Protein AF-A0A1G0ZVF9-F1 (afdb_monomer_lite)

Secondary structure (DSSP, 8-state):
-PPP---HHHHHHHHHHHHHHHHHHHHHBTT-TTHHHHHHHHHHHHHHH-TT-EEE-SEEEE-SSTTEEEEEEEEEEETTEEEEEEEEEEEEE-HHHHTTT-B-EEEEEEEEEEEEEEEETTTS-TT------PPPPTTB-GGGPPEEEEEEEEEEEEEEPTT-SSPEEEEEEEEEEEEEE-TT-SS---EEEEEEEEEEETT---EEEEEEEEE-TT--STTT--EEEEEEEEEEEGGGTS-S--TT-SEEEEEEEEEEEEEEEEETTEEEEEEEEEEEEEEEEE-TT-TTTTS-SHHHHHHHHHHHHTTT-EEEEEEEEEETTEEE--HHHHHHHHHHHHHHHHHHHHHHHS--HHHHHHHHHHHHHHHHHHHHHHHHHHTTS-HHHHHHHHHHHIIIII--HHHHHHHHHHHHHH-TT-HHHHHHHHHHHHHHHHHTS--HHHHHHHHHHHHHH-TTSTTHHHHHHHHHHHHHHTT-HHHHHHHHHHHHHH-TTSTTHHHHHHHHHHHTTT--

Structure (mmCIF, N/CA/C/O backbone):
data_AF-A0A1G0ZVF9-F1
#
_entry.id   AF-A0A1G0ZVF9-F1
#
loop_
_atom_site.group_PDB
_atom_site.id
_atom_site.type_symbol
_atom_site.label_atom_id
_atom_site.label_alt_id
_atom_site.label_comp_id
_atom_site.label_asym_id
_atom_site.label_entity_id
_atom_site.label_seq_id
_atom_site.pdbx_PDB_ins_code
_atom_site.Cartn_x
_atom_site.Cartn_y
_atom_site.Cartn_z
_atom_site.occupancy
_atom_site.B_iso_or_equiv
_atom_site.auth_seq_id
_atom_site.auth_comp_id
_atom_site.auth_asym_id
_atom_site.auth_atom_id
_atom_site.pdbx_PDB_model_num
ATOM 1 N N . MET A 1 1 ? 54.725 46.277 22.283 1.00 44.66 1 MET A N 1
ATOM 2 C CA . MET A 1 1 ? 54.144 44.920 22.401 1.00 44.66 1 MET A CA 1
ATOM 3 C C . MET A 1 1 ? 55.136 43.913 21.831 1.00 44.66 1 MET A C 1
ATOM 5 O O . MET A 1 1 ? 55.359 43.920 20.630 1.00 44.66 1 MET A O 1
ATOM 9 N N . GLN A 1 2 ? 55.802 43.121 22.676 1.00 51.28 2 GLN A N 1
ATOM 10 C CA . GLN A 1 2 ? 56.722 42.067 22.225 1.00 51.28 2 GLN A CA 1
ATOM 11 C C . GLN A 1 2 ? 55.921 40.787 21.956 1.00 51.28 2 GLN A C 1
ATOM 13 O O . GLN A 1 2 ? 55.207 40.315 22.838 1.00 51.28 2 GLN A O 1
ATOM 18 N N . ALA A 1 3 ? 56.006 40.244 20.739 1.00 46.22 3 ALA A N 1
ATOM 19 C CA . ALA A 1 3 ? 55.352 38.985 20.396 1.00 46.22 3 ALA A CA 1
ATOM 20 C C . ALA A 1 3 ? 55.961 37.828 21.219 1.00 46.22 3 ALA A C 1
ATOM 22 O O . ALA A 1 3 ? 57.189 37.753 21.343 1.00 46.22 3 ALA A O 1
ATOM 23 N N . PRO A 1 4 ? 55.146 36.919 21.781 1.00 65.25 4 PRO A N 1
ATOM 24 C CA . PRO A 1 4 ? 55.654 35.815 22.586 1.00 65.25 4 PRO A CA 1
ATOM 25 C C . PRO A 1 4 ? 56.534 34.883 21.740 1.00 65.25 4 PRO A C 1
ATOM 27 O O . PRO A 1 4 ? 56.107 34.354 20.713 1.00 65.25 4 PRO A O 1
ATOM 30 N N . ARG A 1 5 ? 57.781 34.656 22.177 1.00 65.81 5 ARG A N 1
ATOM 31 C CA . ARG A 1 5 ? 58.694 33.688 21.550 1.00 65.81 5 ARG A CA 1
ATOM 32 C C . ARG A 1 5 ? 58.223 32.264 21.867 1.00 65.81 5 ARG A C 1
ATOM 34 O O . ARG A 1 5 ? 58.319 31.809 23.004 1.00 65.81 5 ARG A O 1
ATOM 41 N N . LEU A 1 6 ? 57.737 31.550 20.851 1.00 68.62 6 LEU A N 1
ATOM 42 C CA . LEU A 1 6 ? 57.428 30.117 20.919 1.00 68.62 6 LEU A CA 1
ATOM 43 C C . LEU A 1 6 ? 58.664 29.315 21.366 1.00 68.62 6 LEU A C 1
ATOM 45 O O . LEU A 1 6 ? 59.744 29.446 20.790 1.00 68.62 6 LEU A O 1
ATOM 49 N N . SER A 1 7 ? 58.511 28.458 22.382 1.00 85.00 7 SER A N 1
ATOM 50 C CA . SER A 1 7 ? 59.615 27.615 22.861 1.00 85.00 7 SER A CA 1
ATOM 51 C C . SER A 1 7 ? 60.080 26.639 21.768 1.00 85.00 7 SER A C 1
ATOM 53 O O . SER A 1 7 ? 59.261 26.104 21.014 1.00 85.00 7 SER A O 1
ATOM 55 N N . LYS A 1 8 ? 61.384 26.324 21.718 1.00 78.75 8 LYS A N 1
ATOM 56 C CA . LYS A 1 8 ? 61.949 25.339 20.769 1.00 78.75 8 LYS A CA 1
ATOM 57 C C . LYS A 1 8 ? 61.233 23.976 20.823 1.00 78.75 8 LYS A C 1
ATOM 59 O O . LYS A 1 8 ? 61.095 23.316 19.795 1.00 78.75 8 LYS A O 1
ATOM 64 N N . LYS A 1 9 ? 60.736 23.559 21.998 1.00 78.81 9 LYS A N 1
ATOM 65 C CA . LYS A 1 9 ? 59.951 22.318 22.155 1.00 78.81 9 LYS A CA 1
ATOM 66 C C . LYS A 1 9 ? 58.594 22.415 21.457 1.00 78.81 9 LYS A C 1
ATOM 68 O O . LYS A 1 9 ? 58.183 21.465 20.795 1.00 78.81 9 LYS A O 1
ATOM 73 N N . THR A 1 10 ? 57.925 23.559 21.574 1.00 76.12 10 THR A N 1
ATOM 74 C CA . THR A 1 10 ? 56.643 23.816 20.907 1.00 76.12 10 THR A CA 1
ATOM 75 C C . THR A 1 10 ? 56.828 23.854 19.391 1.00 76.12 10 THR A C 1
ATOM 77 O O . THR A 1 10 ? 56.078 23.199 18.676 1.00 76.12 10 THR A O 1
ATOM 80 N N . ALA A 1 11 ? 57.890 24.507 18.906 1.00 74.56 11 ALA A N 1
ATOM 81 C CA . ALA A 1 11 ? 58.231 24.534 17.484 1.00 74.56 11 ALA A CA 1
ATOM 82 C C . ALA A 1 11 ? 58.495 23.127 16.913 1.00 74.56 11 ALA A C 1
ATOM 84 O O . ALA A 1 11 ? 57.954 22.779 15.868 1.00 74.56 11 ALA A O 1
ATOM 85 N N . ARG A 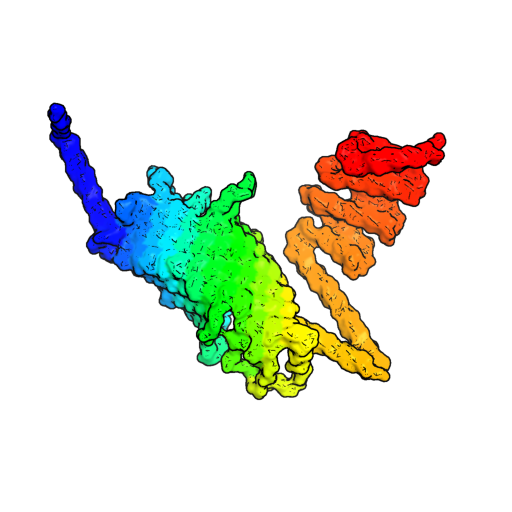1 12 ? 59.251 22.272 17.622 1.00 80.69 12 ARG A N 1
ATOM 86 C CA . ARG A 1 12 ? 59.512 20.888 17.181 1.00 80.69 12 ARG A CA 1
ATOM 87 C C . ARG A 1 12 ? 58.241 20.034 17.141 1.00 80.69 12 ARG A C 1
ATOM 89 O O . ARG A 1 12 ? 58.066 19.265 16.203 1.00 80.69 12 ARG A O 1
ATOM 96 N N . ARG A 1 13 ? 57.341 20.181 18.122 1.00 80.50 13 ARG A N 1
ATOM 97 C CA . ARG A 1 13 ? 56.039 19.486 18.127 1.00 80.50 13 ARG A CA 1
ATOM 98 C C . ARG A 1 13 ? 55.152 19.932 16.967 1.00 80.50 13 ARG A C 1
ATOM 100 O O . ARG A 1 13 ? 54.552 19.082 16.322 1.00 80.50 13 ARG A O 1
ATOM 107 N N . LEU A 1 14 ? 55.118 21.233 16.674 1.00 76.25 14 LEU A N 1
ATOM 108 C CA . LEU A 1 14 ? 54.382 21.772 15.529 1.00 76.25 14 LEU A CA 1
ATOM 109 C C . LEU A 1 14 ? 54.942 21.259 14.196 1.00 76.25 14 LEU A C 1
ATOM 111 O O . LEU A 1 14 ? 54.165 20.907 13.318 1.00 76.25 14 LEU A O 1
ATOM 115 N N . LEU A 1 15 ? 56.267 21.144 14.061 1.00 77.62 15 LEU A N 1
ATOM 116 C CA . LEU A 1 15 ? 56.911 20.648 12.840 1.00 77.62 15 LEU A CA 1
ATOM 117 C C . LEU A 1 15 ? 56.638 19.151 12.616 1.00 77.62 15 LEU A C 1
ATOM 119 O O . LEU A 1 15 ? 56.285 18.752 11.511 1.00 77.62 15 LEU A O 1
ATOM 123 N N . VAL A 1 16 ? 56.712 18.327 13.669 1.00 80.44 16 VAL A N 1
ATOM 124 C CA . VAL A 1 16 ? 56.340 16.901 13.591 1.00 80.44 16 VAL A CA 1
ATOM 125 C C . VAL A 1 16 ? 54.853 16.742 13.278 1.00 80.44 16 VAL A C 1
ATOM 127 O O . VAL A 1 16 ? 54.503 15.952 12.407 1.00 80.44 16 VAL A O 1
ATOM 130 N N . ALA A 1 17 ? 53.981 17.519 13.927 1.00 73.44 17 ALA A N 1
ATOM 131 C CA . ALA A 1 17 ? 52.554 17.507 13.628 1.00 73.44 17 ALA A CA 1
ATOM 132 C C . ALA A 1 17 ? 52.286 17.897 12.166 1.00 73.44 17 ALA A C 1
ATOM 134 O O . ALA A 1 17 ? 51.528 17.207 11.496 1.00 73.44 17 ALA A O 1
ATOM 135 N N . ALA A 1 18 ? 52.954 18.932 11.648 1.00 72.81 18 ALA A N 1
ATOM 136 C CA . ALA A 1 18 ? 52.840 19.353 10.253 1.00 72.81 18 ALA A CA 1
ATOM 137 C C . ALA A 1 18 ? 53.347 18.285 9.271 1.00 72.81 18 ALA A C 1
ATOM 139 O O . ALA A 1 18 ? 52.696 18.042 8.261 1.00 72.81 18 ALA A O 1
ATOM 140 N N . ALA A 1 19 ? 54.460 17.607 9.574 1.00 77.25 19 ALA A N 1
ATOM 141 C CA . ALA A 1 19 ? 54.992 16.526 8.742 1.00 77.25 19 ALA A CA 1
ATOM 142 C C . ALA A 1 19 ? 54.059 15.304 8.715 1.00 77.25 19 ALA A C 1
ATOM 144 O O . ALA A 1 19 ? 53.765 14.776 7.644 1.00 77.25 19 ALA A O 1
ATOM 145 N N . VAL A 1 20 ? 53.534 14.889 9.873 1.00 77.19 20 VAL A N 1
ATOM 146 C CA . VAL A 1 20 ? 52.530 13.816 9.965 1.00 77.19 20 VAL A CA 1
ATOM 147 C C . VAL A 1 20 ? 51.266 14.204 9.203 1.00 77.19 20 VAL A C 1
ATOM 149 O O . VAL A 1 20 ? 50.734 13.393 8.450 1.00 77.19 20 VAL A O 1
ATOM 152 N N . TRP A 1 21 ? 50.813 15.452 9.337 1.00 75.62 21 TRP A N 1
ATOM 153 C CA . TRP A 1 21 ? 49.646 15.948 8.614 1.00 75.62 21 TRP A CA 1
ATOM 154 C C . TRP A 1 21 ? 49.889 15.996 7.103 1.00 75.62 21 TRP A C 1
ATOM 156 O O . TRP A 1 21 ? 49.003 15.625 6.346 1.00 75.62 21 TRP A O 1
ATOM 166 N N . ALA A 1 22 ? 51.090 16.370 6.653 1.00 75.75 22 ALA A N 1
ATOM 167 C CA . ALA A 1 22 ? 51.469 16.363 5.242 1.00 75.75 22 ALA A CA 1
ATOM 168 C C . ALA A 1 22 ? 51.509 14.944 4.655 1.00 75.75 22 ALA A C 1
ATOM 170 O O . ALA A 1 22 ? 51.025 14.744 3.546 1.00 75.75 22 ALA A O 1
ATOM 171 N N . ILE A 1 23 ? 52.020 13.953 5.396 1.00 78.44 23 ILE A N 1
ATOM 172 C CA . ILE A 1 23 ? 51.995 12.537 4.987 1.00 78.44 23 ILE A CA 1
ATOM 173 C C . ILE A 1 23 ? 50.554 12.024 4.940 1.00 78.44 23 ILE A C 1
ATOM 175 O O . ILE A 1 23 ? 50.143 11.415 3.956 1.00 78.44 23 ILE A O 1
ATOM 179 N N . LEU A 1 24 ? 49.763 12.303 5.977 1.00 75.00 24 LEU A N 1
ATOM 180 C CA . LEU A 1 24 ? 48.363 11.895 6.034 1.00 75.00 24 LEU A CA 1
ATOM 181 C C . LEU A 1 24 ? 47.561 12.545 4.903 1.00 75.00 24 LEU A C 1
ATOM 183 O O . LEU A 1 24 ? 46.768 11.872 4.254 1.00 75.00 24 LEU A O 1
ATOM 187 N N . TRP A 1 25 ? 47.823 13.815 4.594 1.00 78.88 25 TRP A N 1
ATOM 188 C CA . TRP A 1 25 ? 47.252 14.522 3.451 1.00 78.88 25 TRP A CA 1
ATOM 189 C C . TRP A 1 25 ? 47.718 13.912 2.123 1.00 78.88 25 TRP A C 1
ATOM 191 O O . TRP A 1 25 ? 46.893 13.606 1.273 1.00 78.88 25 TRP A O 1
ATOM 201 N N . LEU A 1 26 ? 49.007 13.615 1.955 1.00 76.88 26 LEU A N 1
ATOM 202 C CA . LEU A 1 26 ? 49.522 12.907 0.777 1.00 76.88 26 LEU A CA 1
ATOM 203 C C . LEU A 1 26 ? 48.917 11.512 0.601 1.00 76.88 26 LEU A C 1
ATOM 205 O O . LEU A 1 26 ? 48.880 11.021 -0.517 1.00 76.88 26 LEU A O 1
ATOM 209 N N . LEU A 1 27 ? 48.442 10.855 1.653 1.00 76.81 27 LEU A N 1
ATOM 210 C CA . LEU A 1 27 ? 47.821 9.533 1.542 1.00 76.81 27 LEU A CA 1
ATOM 211 C C . LEU A 1 27 ? 46.300 9.599 1.387 1.00 76.81 27 LEU A C 1
ATOM 213 O O . LEU A 1 27 ? 45.717 8.748 0.723 1.00 76.81 27 LEU A O 1
ATOM 217 N N . THR A 1 28 ? 45.656 10.597 1.990 1.00 80.88 28 THR A N 1
ATOM 218 C CA . THR A 1 28 ? 44.194 10.622 2.150 1.00 80.88 28 THR A CA 1
ATOM 219 C C . THR A 1 28 ? 43.511 11.792 1.460 1.00 80.88 28 THR A C 1
ATOM 221 O O . THR A 1 28 ? 42.293 11.754 1.314 1.00 80.88 28 THR A O 1
ATOM 224 N N . ALA A 1 29 ? 44.233 12.825 1.020 1.00 83.62 29 ALA A N 1
ATOM 225 C CA . ALA A 1 29 ? 43.619 13.963 0.350 1.00 83.62 29 ALA A CA 1
ATOM 226 C C . ALA A 1 29 ? 43.039 13.559 -1.005 1.00 83.62 29 ALA A C 1
ATOM 228 O O . ALA A 1 29 ? 43.623 12.782 -1.766 1.00 83.62 29 ALA A O 1
ATOM 229 N N . PHE A 1 30 ? 41.893 14.149 -1.329 1.00 86.12 30 PHE A N 1
ATOM 230 C CA . PHE A 1 30 ? 41.216 13.931 -2.602 1.00 86.12 30 PHE A CA 1
ATOM 231 C C . PHE A 1 30 ? 42.100 14.248 -3.827 1.00 86.12 30 PHE A C 1
ATOM 233 O O . PHE A 1 30 ? 42.049 13.536 -4.827 1.00 86.12 30 PHE A O 1
ATOM 240 N N . ASP A 1 31 ? 42.957 15.268 -3.723 1.00 86.88 31 ASP A N 1
ATOM 241 C CA . ASP A 1 31 ? 43.882 15.691 -4.785 1.00 86.88 31 ASP A CA 1
ATOM 242 C C . ASP A 1 31 ? 45.282 15.059 -4.664 1.00 86.88 31 ASP A C 1
ATOM 244 O O . ASP A 1 31 ? 46.225 15.502 -5.320 1.00 86.88 31 ASP A O 1
ATOM 248 N N . SER A 1 32 ? 45.445 14.029 -3.825 1.00 85.94 32 SER A N 1
ATOM 249 C CA . SER A 1 32 ? 46.736 13.357 -3.685 1.00 85.94 32 SER A CA 1
ATOM 250 C C . SER A 1 32 ? 47.159 12.655 -4.990 1.00 85.94 32 SER A C 1
ATOM 252 O O . SER A 1 32 ? 46.367 11.912 -5.578 1.00 85.94 32 SER A O 1
ATOM 254 N N . PRO A 1 33 ? 48.435 12.783 -5.404 1.00 82.25 33 PRO A N 1
ATOM 255 C CA . PRO A 1 33 ? 48.976 12.048 -6.544 1.00 82.25 33 PRO A CA 1
ATOM 256 C C . PRO A 1 33 ? 49.101 10.533 -6.290 1.00 82.25 33 PRO A C 1
ATOM 258 O O . PRO A 1 33 ? 49.124 9.759 -7.243 1.00 82.25 33 PRO A O 1
ATOM 261 N N . LEU A 1 34 ? 49.160 10.090 -5.026 1.00 83.56 34 LEU A N 1
ATOM 262 C CA . LEU A 1 34 ? 49.260 8.668 -4.651 1.00 83.56 34 LEU A CA 1
ATOM 263 C C . LEU A 1 34 ? 47.896 7.963 -4.619 1.00 83.56 34 LEU A C 1
ATOM 265 O O . LEU A 1 34 ? 47.819 6.733 -4.622 1.00 83.56 34 LEU A O 1
ATOM 269 N N . ASN A 1 35 ? 46.817 8.742 -4.617 1.00 86.31 35 ASN A N 1
ATOM 270 C CA . ASN A 1 35 ? 45.444 8.276 -4.472 1.00 86.31 35 ASN A CA 1
ATOM 271 C C . ASN A 1 35 ? 45.032 7.216 -5.518 1.00 86.31 35 ASN A C 1
ATOM 273 O O . ASN A 1 35 ? 44.571 6.143 -5.118 1.00 86.31 35 ASN A O 1
ATOM 277 N N . PRO A 1 36 ? 45.289 7.397 -6.833 1.00 86.38 36 PRO A N 1
ATOM 278 C CA . PRO A 1 36 ? 44.907 6.395 -7.830 1.00 86.38 36 PRO A CA 1
ATOM 279 C C . PRO A 1 36 ? 45.615 5.050 -7.627 1.00 86.38 36 PRO A C 1
ATOM 281 O O . PRO A 1 36 ? 45.050 3.997 -7.919 1.00 86.38 36 PRO A O 1
ATOM 284 N N . TRP A 1 37 ? 46.852 5.065 -7.122 1.00 89.25 37 TRP A N 1
ATOM 285 C CA . TRP A 1 37 ? 47.608 3.844 -6.845 1.00 89.25 37 TRP A CA 1
ATOM 286 C C . TRP A 1 37 ? 47.032 3.082 -5.645 1.00 89.25 37 TRP A C 1
ATOM 288 O O . TRP A 1 37 ? 46.817 1.871 -5.738 1.00 89.25 37 TRP A O 1
ATOM 298 N N . LEU A 1 38 ? 46.707 3.789 -4.556 1.00 83.38 38 LEU A N 1
ATOM 299 C CA . LEU A 1 38 ? 46.062 3.204 -3.374 1.00 83.38 38 LEU A CA 1
ATOM 300 C C . LEU A 1 38 ? 44.690 2.613 -3.712 1.00 83.38 38 LEU A C 1
ATOM 302 O O . LEU A 1 38 ? 44.390 1.490 -3.312 1.00 83.38 38 LEU A O 1
ATOM 306 N N . LEU A 1 39 ? 43.889 3.321 -4.512 1.00 85.50 39 LEU A N 1
ATOM 307 C CA . LEU A 1 39 ? 42.579 2.840 -4.947 1.00 85.50 39 LEU A CA 1
ATOM 308 C C . LEU A 1 39 ? 42.668 1.572 -5.795 1.00 85.50 39 LEU A C 1
ATOM 310 O O . LEU A 1 39 ? 41.874 0.657 -5.602 1.00 85.50 39 LEU A O 1
ATOM 314 N N . ARG A 1 40 ? 43.660 1.470 -6.690 1.00 88.44 40 ARG A N 1
ATOM 315 C CA . ARG A 1 40 ? 43.900 0.233 -7.454 1.00 88.44 40 ARG A CA 1
ATOM 316 C C . ARG A 1 40 ? 44.252 -0.940 -6.544 1.00 88.44 40 ARG A C 1
ATOM 318 O O . ARG A 1 40 ? 43.796 -2.051 -6.794 1.00 88.44 40 ARG A O 1
ATOM 325 N N . ARG A 1 41 ? 45.041 -0.710 -5.488 1.00 86.25 41 ARG A N 1
ATOM 326 C CA . ARG A 1 41 ? 45.376 -1.746 -4.497 1.00 86.25 41 ARG A CA 1
ATOM 327 C C . ARG A 1 41 ? 44.157 -2.163 -3.678 1.00 86.25 41 ARG A C 1
ATOM 329 O O . ARG A 1 41 ? 43.947 -3.358 -3.505 1.00 86.25 41 ARG A O 1
ATOM 336 N N . ALA A 1 42 ? 43.337 -1.208 -3.247 1.00 82.38 42 ALA A N 1
ATOM 337 C CA . ALA A 1 42 ? 42.085 -1.488 -2.550 1.00 82.38 42 ALA A CA 1
ATOM 338 C C . ALA A 1 42 ? 41.106 -2.280 -3.433 1.00 82.38 42 ALA A C 1
ATOM 340 O O . ALA A 1 42 ? 40.540 -3.269 -2.980 1.00 82.38 42 ALA A O 1
ATOM 341 N N . ALA A 1 43 ? 40.961 -1.909 -4.710 1.00 82.44 43 ALA A N 1
ATOM 342 C CA . ALA A 1 43 ? 40.134 -2.646 -5.663 1.00 82.44 43 ALA A CA 1
ATOM 343 C C . ALA A 1 43 ? 40.662 -4.069 -5.910 1.00 82.44 43 ALA A C 1
ATOM 345 O O . ALA A 1 43 ? 39.882 -5.018 -5.944 1.00 82.44 43 ALA A O 1
ATOM 346 N N . ALA A 1 44 ? 41.984 -4.241 -6.025 1.00 84.81 44 ALA A N 1
ATOM 347 C CA . ALA A 1 44 ? 42.603 -5.559 -6.157 1.00 84.81 44 ALA A CA 1
ATOM 348 C C . ALA A 1 44 ? 42.368 -6.439 -4.918 1.00 84.81 44 ALA A C 1
ATOM 350 O O . ALA A 1 44 ? 42.097 -7.627 -5.059 1.00 84.81 44 ALA A O 1
ATOM 351 N N . PHE A 1 45 ? 42.428 -5.857 -3.719 1.00 82.25 45 PHE A N 1
ATOM 352 C CA . PHE A 1 45 ? 42.122 -6.559 -2.476 1.00 82.25 45 PHE A CA 1
ATOM 353 C C . PHE A 1 45 ? 40.634 -6.918 -2.374 1.00 82.25 45 PHE A C 1
ATOM 355 O O . PHE A 1 45 ? 40.315 -8.059 -2.060 1.00 82.25 45 PHE A O 1
ATOM 362 N N . GLN A 1 46 ? 39.715 -6.014 -2.736 1.00 85.12 46 GLN A N 1
ATOM 363 C CA . GLN A 1 46 ? 38.277 -6.317 -2.729 1.00 85.12 46 GLN A CA 1
ATOM 364 C C . GLN A 1 46 ? 37.940 -7.502 -3.635 1.00 85.12 46 GLN A C 1
ATOM 366 O O . GLN A 1 46 ? 37.159 -8.355 -3.235 1.00 85.12 46 GLN A O 1
ATOM 371 N N . ARG A 1 47 ? 38.570 -7.611 -4.812 1.00 84.12 47 ARG A N 1
ATOM 372 C CA . ARG A 1 47 ? 38.371 -8.761 -5.713 1.00 84.12 47 ARG A CA 1
ATOM 373 C C . ARG A 1 47 ? 38.729 -10.105 -5.077 1.00 84.12 47 ARG A C 1
ATOM 375 O O . ARG A 1 47 ? 38.211 -11.124 -5.512 1.00 84.12 47 ARG A O 1
ATOM 382 N N . THR A 1 48 ? 39.603 -10.125 -4.068 1.00 84.56 48 THR A N 1
ATOM 383 C CA . THR A 1 48 ? 39.893 -11.362 -3.321 1.00 84.56 48 THR A CA 1
ATOM 384 C C . THR A 1 48 ? 38.790 -11.737 -2.334 1.00 84.56 48 THR A C 1
ATOM 386 O O . THR A 1 48 ? 38.655 -12.911 -2.010 1.00 84.56 48 THR A O 1
ATOM 389 N N . ILE A 1 49 ? 37.993 -10.764 -1.884 1.00 82.19 49 ILE A N 1
ATOM 390 C CA . ILE A 1 49 ? 36.869 -10.968 -0.959 1.00 82.19 49 ILE A CA 1
ATOM 391 C C . ILE A 1 49 ? 35.590 -11.266 -1.751 1.00 82.19 49 ILE A C 1
ATOM 393 O O . ILE A 1 49 ? 34.860 -12.198 -1.432 1.00 82.19 49 ILE A O 1
ATOM 397 N N . GLU A 1 50 ? 35.342 -10.499 -2.812 1.00 85.75 50 GLU A N 1
ATOM 398 C CA . GLU A 1 50 ? 34.156 -10.589 -3.662 1.00 85.75 50 GLU A CA 1
ATOM 399 C C . GLU A 1 50 ? 34.575 -10.627 -5.140 1.00 85.75 50 GLU A C 1
ATOM 401 O O . GLU A 1 50 ? 34.657 -9.584 -5.795 1.00 85.75 50 GLU A O 1
ATOM 406 N N . PRO A 1 51 ? 34.843 -11.818 -5.704 1.00 87.94 51 PRO A N 1
ATOM 407 C CA . PRO A 1 51 ? 35.370 -11.945 -7.065 1.00 87.94 51 PRO A CA 1
ATOM 408 C C . PRO A 1 51 ? 34.386 -11.471 -8.141 1.00 87.94 51 PRO A C 1
ATOM 410 O O . PRO A 1 51 ? 34.797 -11.104 -9.238 1.00 87.94 51 PRO A O 1
ATOM 413 N N . ASN A 1 52 ? 33.092 -11.436 -7.818 1.00 88.19 52 ASN A N 1
ATOM 414 C CA . ASN A 1 52 ? 32.036 -11.022 -8.737 1.00 88.19 52 ASN A CA 1
ATOM 415 C C . ASN A 1 52 ? 31.842 -9.499 -8.788 1.00 88.19 52 ASN A C 1
ATOM 417 O O . ASN A 1 52 ? 31.089 -9.015 -9.630 1.00 88.19 52 ASN A O 1
ATOM 421 N N . LEU A 1 53 ? 32.487 -8.735 -7.902 1.00 88.81 53 LEU A N 1
ATOM 422 C CA . LEU A 1 53 ? 32.337 -7.286 -7.845 1.00 88.81 53 LEU A CA 1
ATOM 423 C C . LEU A 1 53 ? 33.590 -6.600 -8.387 1.00 88.81 53 LEU A C 1
ATOM 425 O O . LEU A 1 53 ? 34.629 -6.529 -7.728 1.00 88.81 53 LEU A O 1
ATOM 429 N N . GLU A 1 54 ? 33.487 -6.024 -9.581 1.00 92.19 54 GLU A N 1
ATOM 430 C CA . GLU A 1 54 ? 34.550 -5.183 -10.115 1.00 92.19 54 GLU A CA 1
ATOM 431 C C . GLU A 1 54 ? 34.216 -3.715 -9.903 1.00 92.19 54 GLU A C 1
ATOM 433 O O . GLU A 1 54 ? 33.196 -3.216 -10.374 1.00 92.19 54 GLU A O 1
ATOM 438 N N . TRP A 1 55 ? 35.115 -2.981 -9.255 1.00 94.44 55 TRP A N 1
ATOM 439 C CA . TRP A 1 55 ? 34.996 -1.535 -9.161 1.00 94.44 55 TRP A CA 1
ATOM 440 C C . TRP A 1 55 ? 36.302 -0.831 -9.502 1.00 94.44 55 TRP A C 1
ATOM 442 O O . TRP A 1 55 ? 37.401 -1.374 -9.378 1.00 94.44 55 TRP A O 1
ATOM 452 N N . SER A 1 56 ? 36.171 0.410 -9.952 1.00 92.94 56 SER A N 1
ATOM 453 C CA . SER A 1 56 ? 37.285 1.328 -10.160 1.00 92.94 56 SER A CA 1
ATOM 454 C C . SER A 1 56 ? 36.855 2.727 -9.754 1.00 92.94 56 SER A C 1
ATOM 456 O O . SER A 1 56 ? 35.703 3.097 -9.955 1.00 92.94 56 SER A O 1
ATOM 458 N N . CYS A 1 57 ? 37.765 3.510 -9.194 1.00 94.31 57 CYS A N 1
ATOM 459 C CA . CYS A 1 57 ? 37.514 4.901 -8.850 1.00 94.31 57 CYS A CA 1
ATOM 460 C C . CYS A 1 57 ? 38.718 5.726 -9.295 1.00 94.31 57 CYS A C 1
ATOM 462 O O . CYS A 1 57 ? 39.859 5.318 -9.067 1.00 94.31 57 CYS A O 1
ATOM 464 N N . ALA A 1 58 ? 38.479 6.859 -9.960 1.00 92.12 58 ALA A N 1
ATOM 465 C CA . ALA A 1 58 ? 39.573 7.700 -10.434 1.00 92.12 58 ALA A CA 1
ATOM 466 C C . ALA A 1 58 ? 40.262 8.431 -9.276 1.00 92.12 58 ALA A C 1
ATOM 468 O O . ALA A 1 58 ? 41.488 8.555 -9.271 1.00 92.12 58 ALA A O 1
ATOM 469 N N . ARG A 1 59 ? 39.478 8.926 -8.308 1.00 92.88 59 ARG A N 1
ATOM 470 C CA . ARG A 1 59 ? 39.962 9.669 -7.132 1.00 92.88 59 ARG A CA 1
ATOM 471 C C . ARG A 1 59 ? 39.020 9.486 -5.952 1.00 92.88 59 ARG A C 1
ATOM 473 O O . ARG A 1 59 ? 37.815 9.640 -6.128 1.00 92.88 59 ARG A O 1
ATOM 480 N N . ALA A 1 60 ? 39.548 9.256 -4.753 1.00 90.69 60 ALA A N 1
ATOM 481 C CA . ALA A 1 60 ? 38.743 9.185 -3.537 1.00 90.69 60 ALA A CA 1
ATOM 482 C C . ALA A 1 60 ? 39.536 9.619 -2.308 1.00 90.69 60 ALA A C 1
ATOM 484 O O . ALA A 1 60 ? 40.607 9.094 -2.042 1.00 90.69 60 ALA A O 1
ATOM 485 N N . GLY A 1 61 ? 39.031 10.553 -1.517 1.00 90.75 61 GLY A N 1
ATOM 486 C CA . GLY A 1 61 ? 39.762 11.021 -0.349 1.00 90.75 61 GLY A CA 1
ATOM 487 C C . GLY A 1 61 ? 38.989 12.013 0.497 1.00 90.75 61 GLY A C 1
ATOM 488 O O . GLY A 1 61 ? 37.820 12.312 0.248 1.00 90.75 61 GLY A O 1
ATOM 489 N N . ILE A 1 62 ? 39.667 12.535 1.510 1.00 89.25 62 ILE A N 1
ATOM 490 C CA . ILE A 1 62 ? 39.181 13.604 2.369 1.00 89.25 62 ILE A CA 1
ATOM 491 C C . ILE A 1 62 ? 39.229 14.908 1.564 1.00 89.25 62 ILE A C 1
ATOM 493 O O . ILE A 1 62 ? 40.249 15.262 0.964 1.00 89.25 62 ILE A O 1
ATOM 497 N N . GLY A 1 63 ? 38.098 15.609 1.514 1.00 87.12 63 GLY A N 1
ATOM 498 C CA . GLY A 1 63 ? 37.993 16.915 0.876 1.00 87.12 63 GLY A CA 1
ATOM 499 C C . GLY A 1 63 ? 38.730 18.005 1.663 1.00 87.12 63 GLY A C 1
ATOM 500 O O . GLY A 1 63 ? 39.330 17.763 2.705 1.00 87.12 63 GLY A O 1
ATOM 501 N N . LYS A 1 64 ? 38.625 19.262 1.210 1.00 84.00 64 LYS A N 1
ATOM 502 C CA . LYS A 1 64 ? 39.255 20.423 1.881 1.00 84.00 64 LYS A CA 1
ATOM 503 C C . LYS A 1 64 ? 38.860 20.589 3.356 1.00 84.00 64 LYS A C 1
ATOM 505 O O . LYS A 1 64 ? 39.583 21.219 4.117 1.00 84.00 64 LYS A O 1
ATOM 510 N N . LEU A 1 65 ? 37.699 20.058 3.742 1.00 85.19 65 LEU A N 1
ATOM 511 C CA . LEU A 1 65 ? 37.256 20.010 5.129 1.00 85.19 65 LEU A CA 1
ATOM 512 C C . LEU A 1 65 ? 37.388 18.575 5.653 1.00 85.19 65 LEU A C 1
ATOM 514 O O . LEU A 1 65 ? 36.917 17.654 4.980 1.00 85.19 65 LEU A O 1
ATOM 518 N N . PRO A 1 66 ? 37.913 18.380 6.876 1.00 85.12 66 PRO A N 1
ATOM 519 C CA . PRO A 1 66 ? 38.207 17.065 7.451 1.00 85.12 66 PRO A CA 1
ATOM 520 C C . PRO A 1 66 ? 36.954 16.280 7.857 1.00 85.12 66 PRO A C 1
ATOM 522 O O . PRO A 1 66 ? 37.054 15.313 8.596 1.00 85.12 66 PRO A O 1
ATOM 525 N N . ASN A 1 67 ? 35.764 16.721 7.450 1.00 88.56 67 ASN A N 1
ATOM 526 C CA . ASN A 1 67 ? 34.484 16.055 7.677 1.00 88.56 67 ASN A CA 1
ATOM 527 C C . ASN A 1 67 ? 33.778 15.699 6.361 1.00 88.56 67 ASN A C 1
ATOM 529 O O . ASN A 1 67 ? 32.562 15.492 6.349 1.00 88.56 67 ASN A O 1
ATOM 533 N N . ARG A 1 68 ? 34.515 15.697 5.243 1.00 92.56 68 ARG A N 1
ATOM 534 C CA . ARG A 1 68 ? 34.003 15.372 3.912 1.00 92.56 68 ARG A CA 1
ATOM 535 C C . ARG A 1 68 ? 34.857 14.281 3.290 1.00 92.56 68 ARG A C 1
ATOM 537 O O . ARG A 1 68 ? 36.043 14.499 3.084 1.00 92.56 68 ARG A O 1
ATOM 544 N N . LEU A 1 69 ? 34.245 13.158 2.945 1.00 90.81 69 LEU A N 1
ATOM 545 C CA . LEU A 1 69 ? 34.811 12.182 2.018 1.00 90.81 69 LEU A CA 1
ATOM 546 C C . LEU A 1 69 ? 34.221 12.437 0.639 1.00 90.81 69 LEU A C 1
ATOM 548 O O . LEU A 1 69 ? 33.027 12.714 0.513 1.00 90.81 69 LEU A O 1
ATOM 552 N N . GLN A 1 70 ? 35.056 12.364 -0.383 1.00 94.31 70 GLN A N 1
ATOM 553 C CA . GLN A 1 70 ? 34.654 12.547 -1.764 1.00 94.31 70 GLN A CA 1
ATOM 554 C C . GLN A 1 70 ? 35.255 11.438 -2.620 1.00 94.31 70 GLN A C 1
ATOM 556 O O . GLN A 1 70 ? 36.424 11.115 -2.452 1.00 94.31 70 GLN A O 1
ATOM 561 N N . ALA A 1 71 ? 34.477 10.891 -3.547 1.00 93.56 71 ALA A N 1
ATOM 562 C CA . ALA A 1 71 ? 34.936 9.992 -4.599 1.00 93.56 71 ALA A CA 1
ATOM 563 C C . ALA A 1 71 ? 34.471 10.520 -5.959 1.00 93.56 71 ALA A C 1
ATOM 565 O O . ALA A 1 71 ? 33.410 11.141 -6.036 1.00 93.56 71 ALA A O 1
ATOM 566 N N . ARG A 1 72 ? 35.257 10.303 -7.016 1.00 95.62 72 ARG A N 1
ATOM 567 C CA . ARG A 1 72 ? 34.926 10.681 -8.395 1.00 95.62 72 ARG A CA 1
ATOM 568 C C . ARG A 1 72 ? 35.134 9.540 -9.374 1.00 95.62 72 ARG A C 1
ATOM 570 O O . ARG A 1 72 ? 36.044 8.724 -9.201 1.00 95.62 72 ARG A O 1
ATOM 577 N N . ASP A 1 73 ? 34.292 9.536 -10.402 1.00 95.50 73 ASP A N 1
ATOM 578 C CA . ASP A 1 73 ? 34.290 8.569 -11.500 1.00 95.50 73 ASP A CA 1
ATOM 579 C C . ASP A 1 73 ? 34.325 7.124 -10.992 1.00 95.50 73 ASP A C 1
ATOM 581 O O . ASP A 1 73 ? 35.143 6.304 -11.417 1.00 95.50 73 ASP A O 1
ATOM 585 N N . LEU A 1 74 ? 33.463 6.826 -10.020 1.00 95.56 74 LEU A N 1
ATOM 586 C CA . LEU A 1 74 ? 33.290 5.470 -9.526 1.00 95.56 74 LEU A CA 1
ATOM 587 C C . LEU A 1 74 ? 32.578 4.662 -10.609 1.00 95.56 74 LEU A C 1
ATOM 589 O O . LEU A 1 74 ? 31.520 5.051 -11.093 1.00 95.56 74 LEU A O 1
ATOM 593 N N . ARG A 1 75 ? 33.158 3.533 -10.993 1.00 96.06 75 ARG A N 1
ATOM 594 C CA . ARG A 1 75 ? 32.564 2.571 -11.918 1.00 96.06 75 ARG A CA 1
ATOM 595 C C . ARG A 1 75 ? 32.446 1.242 -11.204 1.00 96.06 75 ARG A C 1
ATOM 597 O O . ARG A 1 75 ? 33.419 0.811 -10.591 1.00 96.06 75 ARG A O 1
ATOM 604 N N . LEU A 1 76 ? 31.289 0.616 -11.309 1.00 93.69 76 LEU A N 1
ATOM 605 C CA . LEU A 1 76 ? 30.964 -0.677 -10.733 1.00 93.69 76 LEU A CA 1
ATOM 606 C C . LEU A 1 76 ? 30.443 -1.588 -11.847 1.00 93.69 76 LEU A C 1
ATOM 608 O O . LEU A 1 76 ? 29.684 -1.146 -12.713 1.00 93.69 76 LEU A O 1
ATOM 612 N N . LYS A 1 77 ? 30.847 -2.851 -11.807 1.00 91.38 77 LYS A N 1
ATOM 613 C CA . LYS A 1 77 ? 30.303 -3.947 -12.603 1.00 91.38 77 LYS A CA 1
ATOM 614 C C . LYS A 1 77 ? 30.039 -5.123 -11.674 1.00 91.38 77 LYS A C 1
ATOM 616 O O . LYS A 1 77 ? 30.852 -5.418 -10.798 1.00 91.38 77 LYS A O 1
ATOM 621 N N . ALA A 1 78 ? 28.902 -5.767 -11.869 1.00 90.44 78 ALA A N 1
ATOM 622 C CA . ALA A 1 78 ? 28.462 -6.919 -11.094 1.00 90.44 78 ALA A CA 1
ATOM 623 C C . ALA A 1 78 ? 27.647 -7.850 -12.009 1.00 90.44 78 ALA A C 1
ATOM 625 O O . ALA A 1 78 ? 27.216 -7.411 -13.080 1.00 90.44 78 ALA A O 1
ATOM 626 N N . PRO A 1 79 ? 27.401 -9.116 -11.631 1.00 84.88 79 PRO A N 1
ATOM 627 C CA . PRO A 1 79 ? 26.517 -9.997 -12.388 1.00 84.88 79 PRO A CA 1
ATOM 628 C C . PRO A 1 79 ? 25.142 -9.346 -12.593 1.00 84.88 79 PRO A C 1
ATOM 630 O O . PRO A 1 79 ? 24.537 -8.860 -11.641 1.00 84.88 79 PRO A O 1
ATOM 633 N N . GLY A 1 80 ? 24.675 -9.289 -13.843 1.00 84.69 80 GLY A N 1
ATOM 634 C CA . GLY A 1 80 ? 23.423 -8.615 -14.220 1.00 84.69 80 GLY A CA 1
ATOM 635 C C . GLY A 1 80 ? 23.509 -7.085 -14.351 1.00 84.69 80 GLY A C 1
ATOM 636 O O . GLY A 1 80 ? 22.537 -6.450 -14.752 1.00 84.69 80 GLY A O 1
ATOM 637 N N . LEU A 1 81 ? 24.659 -6.471 -14.064 1.00 89.19 81 LEU A N 1
ATOM 638 C CA . LEU A 1 81 ? 24.884 -5.028 -14.155 1.00 89.19 81 LEU A CA 1
ATOM 639 C C . LEU A 1 81 ? 26.014 -4.731 -15.149 1.00 89.19 81 LEU A C 1
ATOM 641 O O . LEU A 1 81 ? 27.192 -4.869 -14.817 1.00 89.19 81 LEU A O 1
ATOM 645 N N . GLU A 1 82 ? 25.661 -4.294 -16.363 1.00 93.38 82 GLU A N 1
ATOM 646 C CA . GLU A 1 82 ? 26.639 -4.019 -17.429 1.00 93.38 82 GLU A CA 1
ATOM 647 C C . GLU A 1 82 ? 27.586 -2.885 -17.038 1.00 93.38 82 GLU A C 1
ATOM 649 O O . GLU A 1 82 ? 28.810 -2.980 -17.188 1.00 93.38 82 GLU A O 1
ATOM 654 N N . SER A 1 83 ? 27.010 -1.798 -16.521 1.00 94.00 83 SER A N 1
ATOM 655 C CA . SER A 1 83 ? 27.773 -0.721 -15.914 1.00 94.00 83 SER A CA 1
ATOM 656 C C . SER A 1 83 ? 26.934 0.097 -14.940 1.00 94.00 83 SER A C 1
ATOM 658 O O . SER A 1 83 ? 25.775 0.427 -15.189 1.00 94.00 83 SER A O 1
ATOM 660 N N . LEU A 1 84 ? 27.555 0.477 -13.829 1.00 95.75 84 LEU A N 1
ATOM 661 C CA . LEU A 1 84 ? 27.100 1.564 -12.978 1.00 95.75 84 LEU A CA 1
ATOM 662 C C . LEU A 1 84 ? 28.233 2.570 -12.872 1.00 95.75 84 LEU A C 1
ATOM 664 O O . LEU A 1 84 ? 29.339 2.233 -12.458 1.00 95.75 84 LEU A O 1
ATOM 668 N N . THR A 1 85 ? 27.974 3.806 -13.272 1.00 96.25 85 THR A N 1
ATOM 669 C CA . THR A 1 85 ? 28.937 4.900 -13.160 1.00 96.25 85 THR A CA 1
ATOM 670 C C . THR A 1 85 ? 28.370 5.991 -12.279 1.00 96.25 85 THR A C 1
ATOM 672 O O . THR A 1 85 ? 27.216 6.378 -12.440 1.00 96.25 85 THR A O 1
ATOM 675 N N . VAL A 1 86 ? 29.191 6.515 -11.383 1.00 95.88 86 VAL A N 1
ATOM 676 C CA . VAL A 1 86 ? 28.860 7.631 -10.509 1.00 95.88 86 VAL A CA 1
ATOM 677 C C . VAL A 1 86 ? 29.939 8.686 -10.673 1.00 95.88 86 VAL A C 1
ATOM 679 O O . VAL A 1 86 ? 31.111 8.439 -10.387 1.00 95.88 86 VAL A O 1
ATOM 682 N N . GLU A 1 87 ? 29.543 9.869 -11.129 1.00 96.19 87 GLU A N 1
ATOM 683 C CA . GLU A 1 87 ? 30.469 10.974 -11.368 1.00 96.19 87 GLU A CA 1
ATOM 684 C C . GLU A 1 87 ? 31.088 11.480 -10.065 1.00 96.19 87 GLU A C 1
ATOM 686 O O . GLU A 1 87 ? 32.302 11.645 -9.978 1.00 96.19 87 GLU A O 1
ATOM 691 N N . THR A 1 88 ? 30.279 11.734 -9.031 1.00 96.00 88 THR A N 1
ATOM 692 C CA . THR A 1 88 ? 30.789 12.138 -7.714 1.00 96.00 88 THR A CA 1
ATOM 693 C C . THR A 1 88 ? 29.950 11.553 -6.582 1.00 96.00 88 THR A C 1
ATOM 695 O O . THR A 1 88 ? 28.727 11.619 -6.600 1.00 96.00 88 THR A O 1
ATOM 698 N N . VAL A 1 89 ? 30.611 11.046 -5.543 1.00 95.44 89 VAL A N 1
ATOM 699 C CA . VAL A 1 89 ? 30.010 10.720 -4.242 1.00 95.44 89 VAL A CA 1
ATOM 700 C C . VAL A 1 89 ? 30.613 11.653 -3.205 1.00 95.44 89 VAL A C 1
ATOM 702 O O . VAL A 1 89 ? 31.828 11.818 -3.153 1.00 95.44 89 VAL A O 1
ATOM 705 N N . MET A 1 90 ? 29.789 12.266 -2.366 1.00 95.81 90 MET A N 1
ATOM 706 C CA . MET A 1 90 ? 30.218 13.148 -1.289 1.00 95.81 90 MET A CA 1
ATOM 707 C C . MET A 1 90 ? 29.510 12.768 0.005 1.00 95.81 90 MET A C 1
ATOM 709 O O . MET A 1 90 ? 28.296 12.907 0.127 1.00 95.81 90 MET A O 1
ATOM 713 N N . ILE A 1 91 ? 30.281 12.354 1.002 1.00 94.38 91 ILE A N 1
ATOM 714 C CA . ILE A 1 91 ? 29.780 11.972 2.319 1.00 94.38 91 ILE A CA 1
ATOM 715 C C . ILE A 1 91 ? 30.273 13.005 3.324 1.00 94.38 91 ILE A C 1
ATOM 717 O O . ILE A 1 91 ? 31.472 13.134 3.568 1.00 94.38 91 ILE A O 1
ATOM 721 N N . LYS A 1 92 ? 29.349 13.749 3.931 1.00 94.31 92 LYS A N 1
ATOM 722 C CA . LYS A 1 92 ? 29.655 14.575 5.105 1.00 94.31 92 LYS A CA 1
ATOM 723 C C . LYS A 1 92 ? 29.415 13.730 6.342 1.00 94.31 92 LYS A C 1
ATOM 725 O O . LYS A 1 92 ? 28.288 13.286 6.538 1.00 94.31 92 LYS A O 1
ATOM 730 N N . TYR A 1 93 ? 30.418 13.536 7.186 1.00 92.94 93 TYR A N 1
ATOM 731 C CA . TYR A 1 93 ? 30.298 12.734 8.407 1.00 92.94 93 TYR A CA 1
ATOM 732 C C . TYR A 1 93 ? 30.387 13.594 9.667 1.00 92.94 93 TYR A C 1
ATOM 734 O O . TYR A 1 93 ? 30.847 14.739 9.651 1.00 92.94 93 TYR A O 1
ATOM 742 N N . ARG A 1 94 ? 29.888 13.052 10.778 1.00 91.44 94 ARG A N 1
ATOM 743 C CA . ARG A 1 94 ? 29.986 13.662 12.105 1.00 91.44 94 ARG A CA 1
ATOM 744 C C . ARG A 1 94 ? 31.337 13.272 12.715 1.00 91.44 94 ARG A C 1
ATOM 746 O O . ARG A 1 94 ? 31.675 12.096 12.748 1.00 91.44 94 ARG A O 1
ATOM 753 N N . LEU A 1 95 ? 32.099 14.252 13.206 1.00 90.06 95 LEU A N 1
ATOM 754 C CA . LEU A 1 95 ? 33.424 14.004 13.795 1.00 90.06 95 LEU A CA 1
ATOM 755 C C . LEU A 1 95 ? 33.340 13.262 15.136 1.00 90.06 95 LEU A C 1
ATOM 757 O O . LEU A 1 95 ? 34.168 12.403 15.404 1.00 90.06 95 LEU A O 1
ATOM 761 N N . LEU A 1 96 ? 32.331 13.563 15.962 1.00 88.19 96 LEU A N 1
ATOM 762 C CA . LEU A 1 96 ? 32.225 13.001 17.312 1.00 88.19 96 LEU A CA 1
ATOM 763 C C . LEU A 1 96 ? 32.032 11.466 17.317 1.00 88.19 96 LEU A C 1
ATOM 765 O O . LEU A 1 96 ? 32.780 10.803 18.027 1.00 88.19 96 LEU A O 1
ATOM 769 N N . PRO A 1 97 ? 31.131 10.866 16.506 1.00 85.50 97 PRO A N 1
ATOM 770 C CA . PRO A 1 97 ? 31.011 9.406 16.424 1.00 85.50 97 PRO A CA 1
ATOM 771 C C . PRO A 1 97 ? 32.271 8.711 15.890 1.00 85.50 97 PRO A C 1
ATOM 773 O O . PRO A 1 97 ? 32.567 7.588 16.288 1.00 85.50 97 PRO A O 1
ATOM 776 N N . LEU A 1 98 ? 33.058 9.390 15.049 1.00 83.50 98 LEU A N 1
ATOM 777 C CA . LEU A 1 98 ? 34.303 8.835 14.517 1.00 83.50 98 LEU A CA 1
ATOM 778 C C . LEU A 1 98 ? 35.324 8.556 15.635 1.00 83.50 98 LEU A C 1
ATOM 780 O O . LEU A 1 98 ? 36.056 7.575 15.563 1.00 83.50 98 LEU A O 1
ATOM 784 N N . LEU A 1 99 ? 35.341 9.380 16.691 1.00 85.06 99 LEU A N 1
ATOM 785 C CA . LEU A 1 99 ? 36.240 9.211 17.842 1.00 85.06 99 LEU A CA 1
ATOM 786 C C . LEU A 1 99 ? 35.940 7.946 18.661 1.00 85.06 99 LEU A C 1
ATOM 788 O O . LEU A 1 99 ? 36.829 7.449 19.343 1.00 85.06 99 LEU A O 1
ATOM 792 N N . ILE A 1 100 ? 34.715 7.417 18.571 1.00 85.38 100 ILE A N 1
ATOM 793 C CA . ILE A 1 100 ? 34.292 6.156 19.205 1.00 85.38 100 ILE A CA 1
ATOM 794 C C . ILE A 1 100 ? 34.231 4.991 18.202 1.00 85.38 100 ILE A C 1
ATOM 796 O O . ILE A 1 100 ? 33.593 3.977 18.469 1.00 85.38 100 ILE A O 1
ATOM 800 N N . GLY A 1 101 ? 34.852 5.143 17.025 1.00 83.56 101 GLY A N 1
ATOM 801 C CA . GLY A 1 101 ? 34.911 4.100 15.998 1.00 83.56 101 GLY A CA 1
ATOM 802 C C . GLY A 1 101 ? 33.616 3.892 15.206 1.00 83.56 101 GLY A C 1
ATOM 803 O O . GLY A 1 101 ? 33.487 2.880 14.523 1.00 83.56 101 GLY A O 1
ATOM 804 N N . ARG A 1 102 ? 32.652 4.823 15.265 1.00 84.56 102 ARG A N 1
ATOM 805 C CA . ARG A 1 102 ? 31.390 4.745 14.508 1.00 84.56 102 ARG A CA 1
ATOM 806 C C . ARG A 1 102 ? 31.361 5.750 13.365 1.00 84.56 102 ARG A C 1
ATOM 808 O O . ARG A 1 102 ? 31.643 6.935 13.549 1.00 84.56 102 ARG A O 1
ATOM 815 N N . ILE A 1 103 ? 30.948 5.311 12.179 1.00 84.25 103 ILE A N 1
ATOM 816 C CA . ILE A 1 103 ? 30.780 6.208 11.033 1.00 84.25 103 ILE A CA 1
ATOM 817 C C . ILE A 1 103 ? 29.322 6.665 10.997 1.00 84.25 103 ILE A C 1
ATOM 819 O O . ILE A 1 103 ? 28.414 5.902 10.688 1.00 84.25 103 ILE A O 1
ATOM 823 N N . SER A 1 104 ? 29.099 7.940 11.316 1.00 89.31 104 SER A N 1
ATOM 824 C CA . SER A 1 104 ? 27.769 8.555 11.290 1.00 89.31 104 SER A CA 1
ATOM 825 C C . SER A 1 104 ? 27.729 9.625 10.202 1.00 89.31 104 SER A C 1
ATOM 827 O O . SER A 1 104 ? 28.318 10.706 10.341 1.00 89.31 104 SER A O 1
ATOM 829 N N . ALA A 1 105 ? 27.056 9.322 9.093 1.00 91.38 105 ALA A N 1
ATOM 830 C CA . ALA A 1 105 ? 26.897 10.248 7.980 1.00 91.38 105 ALA A CA 1
ATOM 831 C C . ALA A 1 105 ? 25.833 11.309 8.310 1.00 91.38 105 ALA A C 1
ATOM 833 O O . ALA A 1 105 ? 24.734 11.008 8.763 1.00 91.38 105 ALA A O 1
ATOM 834 N N . ARG A 1 106 ? 26.159 12.582 8.079 1.00 92.25 106 ARG A N 1
ATOM 835 C CA . ARG A 1 106 ? 25.216 13.706 8.156 1.00 92.25 106 ARG A CA 1
ATOM 836 C C . ARG A 1 106 ? 24.467 13.892 6.840 1.00 92.25 106 ARG A C 1
ATOM 838 O O . ARG A 1 106 ? 23.275 14.172 6.853 1.00 92.25 106 ARG A O 1
ATOM 845 N N . SER A 1 107 ? 25.172 13.793 5.718 1.00 94.38 107 SER A N 1
ATOM 846 C CA . SER A 1 107 ? 24.562 13.871 4.391 1.00 94.38 107 SER A CA 1
ATOM 847 C C . SER A 1 107 ? 25.372 13.080 3.379 1.00 94.38 107 SER A C 1
ATOM 849 O O . SER A 1 107 ? 26.603 13.168 3.392 1.00 94.38 107 SER A O 1
ATOM 851 N N . ILE A 1 108 ? 24.689 12.406 2.468 1.00 94.69 108 ILE A N 1
ATOM 852 C CA . ILE A 1 108 ? 25.271 11.708 1.330 1.00 94.69 108 ILE A CA 1
ATOM 853 C C . ILE A 1 108 ? 24.725 12.380 0.076 1.00 94.69 108 ILE A C 1
ATOM 855 O O . ILE A 1 108 ? 23.518 12.426 -0.128 1.00 94.69 108 ILE A O 1
ATOM 859 N N . ARG A 1 109 ? 25.613 12.933 -0.748 1.00 95.75 109 ARG A N 1
ATOM 860 C CA . ARG A 1 109 ? 25.260 13.476 -2.057 1.00 95.75 109 ARG A CA 1
ATOM 861 C C . ARG A 1 109 ? 25.939 12.656 -3.136 1.00 95.75 109 ARG A C 1
ATOM 863 O O . ARG A 1 109 ? 27.159 12.515 -3.114 1.00 95.75 109 ARG A O 1
ATOM 870 N N . VAL A 1 110 ? 25.163 12.156 -4.078 1.00 94.50 110 VAL A N 1
ATOM 871 C CA . VAL A 1 110 ? 25.632 11.361 -5.206 1.00 94.50 110 VAL A CA 1
ATOM 872 C C . VAL A 1 110 ? 25.216 12.081 -6.482 1.00 94.50 110 VAL A C 1
ATOM 874 O O . VAL A 1 110 ? 24.054 12.449 -6.626 1.00 94.50 110 VAL A O 1
ATOM 877 N N . THR A 1 111 ? 26.146 12.327 -7.397 1.00 95.94 111 THR A N 1
ATOM 878 C CA . THR A 1 111 ? 25.855 13.027 -8.649 1.00 95.94 111 THR A CA 1
ATOM 879 C C . THR A 1 111 ? 26.275 12.231 -9.867 1.00 95.94 111 THR A C 1
ATOM 881 O O . THR A 1 111 ? 27.268 11.501 -9.829 1.00 95.94 111 THR A O 1
ATOM 884 N N . GLY A 1 112 ? 25.500 12.384 -10.943 1.00 94.25 112 GLY A N 1
ATOM 885 C CA . GLY A 1 112 ? 25.773 11.762 -12.236 1.00 94.25 112 GLY A CA 1
ATOM 886 C C . GLY A 1 112 ? 25.721 10.236 -12.181 1.00 94.25 112 GLY A C 1
ATOM 887 O O . GLY A 1 112 ? 26.642 9.580 -12.665 1.00 94.25 112 GLY A O 1
ATOM 888 N N . VAL A 1 113 ? 24.679 9.671 -11.562 1.00 94.44 113 VAL A N 1
ATOM 889 C CA . VAL A 1 113 ? 24.483 8.215 -11.519 1.00 94.44 113 VAL A CA 1
ATOM 890 C C . VAL A 1 113 ? 23.965 7.754 -12.870 1.00 94.44 113 VAL A C 1
ATOM 892 O O . VAL A 1 113 ? 22.929 8.227 -13.334 1.00 94.44 113 VAL A O 1
ATOM 895 N N . ARG A 1 114 ? 24.664 6.813 -13.497 1.00 96.12 114 ARG A N 1
ATOM 896 C CA . ARG A 1 114 ? 24.214 6.138 -14.713 1.00 96.12 114 ARG A CA 1
ATOM 897 C C . ARG A 1 114 ? 24.255 4.641 -14.491 1.00 96.12 114 ARG A C 1
ATOM 899 O O . ARG A 1 114 ? 25.289 4.118 -14.090 1.00 96.12 114 ARG A O 1
ATOM 906 N N . VAL A 1 115 ? 23.139 3.979 -14.743 1.00 94.19 115 VAL A N 1
ATOM 907 C CA . VAL A 1 115 ? 22.979 2.533 -14.618 1.00 94.19 115 VAL A CA 1
ATOM 908 C C . VAL A 1 115 ? 22.587 1.994 -15.981 1.00 94.19 115 VAL A C 1
ATOM 910 O O . VAL A 1 115 ? 21.648 2.502 -16.589 1.00 94.19 115 VAL A O 1
ATOM 913 N N . GLN A 1 116 ? 23.303 0.984 -16.458 1.00 94.62 116 GLN A N 1
ATOM 914 C CA . GLN A 1 116 ? 22.976 0.240 -17.667 1.00 94.62 116 GLN A CA 1
ATOM 915 C C . GLN A 1 116 ? 22.910 -1.242 -17.324 1.00 94.62 116 GLN A C 1
ATOM 917 O O . GLN A 1 116 ? 23.836 -1.797 -16.724 1.00 94.62 116 GLN A O 1
ATOM 922 N N . THR A 1 117 ? 21.794 -1.868 -17.668 1.00 93.62 117 THR A N 1
ATOM 923 C CA . THR A 1 117 ? 21.574 -3.294 -17.446 1.00 93.62 117 THR A CA 1
ATOM 924 C C . THR A 1 117 ? 20.701 -3.866 -18.556 1.00 93.62 117 THR A C 1
ATOM 926 O O . THR A 1 117 ? 19.798 -3.198 -19.072 1.00 93.62 117 THR A O 1
ATOM 929 N N . THR A 1 118 ? 20.990 -5.111 -18.916 1.00 90.94 118 THR A N 1
ATOM 930 C CA . THR A 1 118 ? 20.156 -5.922 -19.792 1.00 90.94 118 THR A CA 1
ATOM 931 C C . THR A 1 118 ? 19.564 -7.046 -18.954 1.00 90.94 118 THR A C 1
ATOM 933 O O . THR A 1 118 ? 20.295 -7.775 -18.285 1.00 90.94 118 THR A O 1
ATOM 936 N N . VAL A 1 119 ? 18.240 -7.167 -18.978 1.00 86.94 119 VAL A N 1
ATOM 937 C CA . VAL A 1 119 ? 17.492 -8.199 -18.262 1.00 86.94 119 VAL A CA 1
ATOM 938 C C . VAL A 1 119 ? 16.858 -9.121 -19.287 1.00 86.94 119 VAL A C 1
ATOM 940 O O . VAL A 1 119 ? 16.093 -8.684 -20.147 1.00 86.94 119 VAL A O 1
ATOM 943 N N . ASP A 1 120 ? 17.189 -10.401 -19.183 1.00 87.38 120 ASP A N 1
ATOM 944 C CA . ASP A 1 120 ? 16.560 -11.457 -19.961 1.00 87.38 120 ASP A CA 1
ATOM 945 C C . ASP A 1 120 ? 15.311 -11.953 -19.224 1.00 87.38 120 ASP A C 1
ATOM 947 O O . ASP A 1 120 ? 15.403 -12.522 -18.133 1.00 87.38 120 ASP A O 1
ATOM 951 N N . LEU A 1 121 ? 14.137 -11.701 -19.812 1.00 78.38 121 LEU A N 1
ATOM 952 C CA . LEU A 1 121 ? 12.851 -12.087 -19.234 1.00 78.38 121 LEU A CA 1
ATOM 953 C C . LEU A 1 121 ? 12.648 -13.609 -19.246 1.00 78.38 121 LEU A C 1
ATOM 955 O O . LEU A 1 121 ? 11.927 -14.119 -18.392 1.00 78.38 121 LEU A O 1
ATOM 959 N N . ALA A 1 122 ? 13.286 -14.339 -20.168 1.00 79.12 122 ALA A N 1
ATOM 960 C CA . ALA A 1 122 ? 13.211 -15.800 -20.225 1.00 79.12 122 ALA A CA 1
ATOM 961 C C . ALA A 1 122 ? 14.058 -16.459 -19.132 1.00 79.12 122 ALA A C 1
ATOM 963 O O . ALA A 1 122 ? 13.708 -17.519 -18.615 1.00 79.12 122 ALA A O 1
ATOM 964 N N . ALA A 1 123 ? 15.183 -15.827 -18.792 1.00 78.44 123 ALA A N 1
ATOM 965 C CA . ALA A 1 123 ? 16.131 -16.345 -17.817 1.00 78.44 123 ALA A CA 1
ATOM 966 C C . ALA A 1 123 ? 15.747 -16.035 -16.364 1.00 78.44 123 ALA A C 1
ATOM 968 O O . ALA A 1 123 ? 16.400 -16.556 -15.462 1.00 78.44 123 ALA A O 1
ATOM 969 N N . MET A 1 124 ? 14.723 -15.208 -16.114 1.00 71.00 124 MET A N 1
ATOM 970 C CA . MET A 1 124 ? 14.220 -14.957 -14.763 1.00 71.00 124 MET A CA 1
ATOM 971 C C . MET A 1 124 ? 13.501 -16.208 -14.240 1.00 71.00 124 MET A C 1
ATOM 973 O O . MET A 1 124 ? 12.380 -16.492 -14.668 1.00 71.00 124 MET A O 1
ATOM 977 N N . PRO A 1 125 ? 14.097 -16.974 -13.306 1.00 66.94 125 PRO A N 1
ATOM 978 C CA . PRO A 1 125 ? 13.448 -18.157 -12.773 1.00 66.94 125 PRO A CA 1
ATOM 979 C C . PRO A 1 125 ? 12.231 -17.701 -11.973 1.00 66.94 125 PRO A C 1
ATOM 981 O O . PRO A 1 125 ? 12.353 -16.888 -11.051 1.00 66.94 125 PRO A O 1
ATOM 984 N N . ALA A 1 126 ? 11.053 -18.227 -12.302 1.00 64.25 126 ALA A N 1
ATOM 985 C CA . ALA A 1 126 ? 9.865 -18.021 -11.488 1.00 64.25 126 ALA A CA 1
ATOM 986 C C . ALA A 1 126 ? 10.130 -18.581 -10.078 1.00 64.25 126 ALA A C 1
ATOM 988 O O . ALA A 1 126 ? 10.102 -19.791 -9.868 1.00 64.25 126 ALA A O 1
ATOM 989 N N . GLY A 1 127 ? 10.435 -17.702 -9.119 1.00 61.19 127 GLY A N 1
ATOM 990 C CA . GLY A 1 127 ? 10.575 -18.060 -7.707 1.00 61.19 127 GLY A CA 1
ATOM 991 C C . GLY A 1 127 ? 11.992 -18.114 -7.130 1.00 61.19 127 GLY A C 1
ATOM 992 O O . GLY A 1 127 ? 12.119 -18.477 -5.964 1.00 61.19 127 GLY A O 1
ATOM 993 N N . THR A 1 128 ? 13.059 -17.716 -7.837 1.00 58.84 128 THR A N 1
ATOM 994 C CA . THR A 1 128 ? 14.347 -17.510 -7.144 1.00 58.84 128 THR A CA 1
ATOM 995 C C . THR A 1 128 ? 14.294 -16.220 -6.337 1.00 58.84 128 THR A C 1
ATOM 997 O O . THR A 1 128 ? 14.488 -15.125 -6.866 1.00 58.84 128 THR A O 1
ATOM 1000 N N . THR A 1 129 ? 14.008 -16.338 -5.046 1.00 56.88 129 THR A N 1
ATOM 1001 C CA . THR A 1 129 ? 14.263 -15.272 -4.081 1.00 56.88 129 THR A CA 1
ATOM 1002 C C . THR A 1 129 ? 15.775 -15.059 -4.010 1.00 56.88 129 THR A C 1
ATOM 1004 O O . THR A 1 129 ? 16.510 -16.037 -3.855 1.00 56.88 129 THR A O 1
ATOM 1007 N N . PRO A 1 130 ? 16.286 -13.821 -4.117 1.00 57.50 130 PRO A N 1
ATOM 1008 C CA . PRO A 1 130 ? 17.679 -13.554 -3.792 1.00 57.50 130 PRO A CA 1
ATOM 1009 C C . PRO A 1 130 ? 17.856 -13.793 -2.287 1.00 57.50 130 PRO A C 1
ATOM 1011 O O . PRO A 1 130 ? 17.574 -12.926 -1.467 1.00 57.50 130 PRO A O 1
ATOM 1014 N N . THR A 1 131 ? 18.253 -15.010 -1.914 1.00 56.00 131 THR A N 1
ATOM 1015 C CA . THR A 1 131 ? 18.292 -15.481 -0.520 1.00 56.00 131 THR A CA 1
ATOM 1016 C C . THR A 1 131 ? 19.445 -14.898 0.291 1.00 56.00 131 THR A C 1
ATOM 1018 O O . THR A 1 131 ? 19.434 -15.012 1.509 1.00 56.00 131 THR A O 1
ATOM 1021 N N . ASN A 1 132 ? 20.404 -14.225 -0.349 1.00 59.78 132 ASN A N 1
ATOM 1022 C CA . ASN A 1 132 ? 21.592 -13.686 0.308 1.00 59.78 132 ASN A CA 1
ATOM 1023 C C . ASN A 1 132 ? 21.803 -12.211 -0.047 1.00 59.78 132 ASN A C 1
ATOM 1025 O O . ASN A 1 132 ? 22.720 -11.866 -0.791 1.00 59.78 132 ASN A O 1
ATOM 1029 N N . VAL A 1 133 ? 20.964 -11.328 0.497 1.00 59.09 133 VAL A N 1
ATOM 1030 C CA . VAL A 1 133 ? 21.351 -9.919 0.635 1.00 59.09 133 VAL A CA 1
ATOM 1031 C C . VAL A 1 133 ? 22.218 -9.834 1.895 1.00 59.09 133 VAL A C 1
ATOM 1033 O O . VAL A 1 133 ? 21.707 -10.116 2.981 1.00 59.09 133 VAL A O 1
ATOM 1036 N N . PRO A 1 134 ? 23.524 -9.520 1.793 1.00 62.78 134 PRO A N 1
ATOM 1037 C CA . PRO A 1 134 ? 24.370 -9.409 2.974 1.00 62.78 134 PRO A CA 1
ATOM 1038 C C . PRO A 1 134 ? 23.810 -8.329 3.916 1.00 62.78 134 PRO A C 1
ATOM 1040 O O . PRO A 1 134 ? 23.352 -7.287 3.434 1.00 62.78 134 PRO A O 1
ATOM 1043 N N . PRO A 1 135 ? 23.826 -8.551 5.245 1.00 64.75 135 PRO A N 1
ATOM 1044 C CA . PRO A 1 135 ? 23.340 -7.559 6.192 1.00 64.75 135 PRO A CA 1
ATOM 1045 C C . PRO A 1 135 ? 24.138 -6.255 6.046 1.00 64.75 135 PRO A C 1
ATOM 1047 O O . PRO A 1 135 ? 25.330 -6.294 5.710 1.00 64.75 135 PRO A O 1
ATOM 1050 N N . PRO A 1 136 ? 23.515 -5.090 6.303 1.00 64.75 136 PRO A N 1
ATOM 1051 C CA . PRO A 1 136 ? 24.221 -3.821 6.247 1.00 64.75 136 PRO A CA 1
ATOM 1052 C C . PRO A 1 136 ? 25.440 -3.860 7.184 1.00 64.75 136 PRO A C 1
ATOM 1054 O O . PRO A 1 136 ? 25.371 -4.439 8.273 1.00 64.75 136 PRO A O 1
ATOM 1057 N N . PRO A 1 137 ? 26.576 -3.258 6.790 1.00 69.38 137 PRO A N 1
ATOM 1058 C CA . P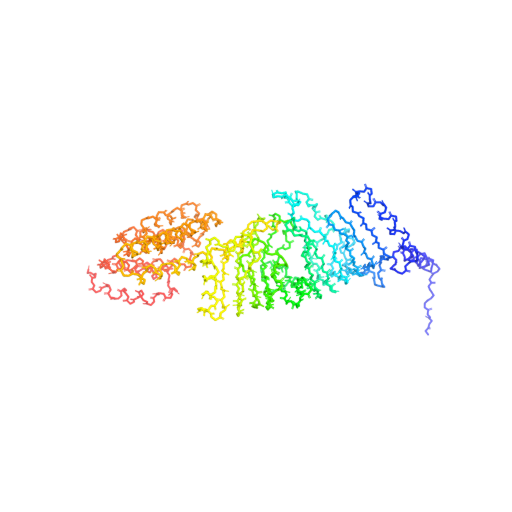RO A 1 137 ? 27.785 -3.296 7.599 1.00 69.38 137 PRO A CA 1
ATOM 1059 C C . PRO A 1 137 ? 27.517 -2.690 8.983 1.00 69.38 137 PRO A C 1
ATOM 1061 O O . PRO A 1 137 ? 27.093 -1.539 9.090 1.00 69.38 137 PRO A O 1
ATOM 1064 N N . ALA A 1 138 ? 27.836 -3.437 10.047 1.00 71.62 138 ALA A N 1
ATOM 1065 C CA . ALA A 1 138 ? 27.570 -3.070 11.447 1.00 71.62 138 ALA A CA 1
ATOM 1066 C C . ALA A 1 138 ? 28.190 -1.725 11.896 1.00 71.62 138 ALA A C 1
ATOM 1068 O O . ALA A 1 138 ? 27.857 -1.199 12.956 1.00 71.62 138 ALA A O 1
ATOM 1069 N N . ALA A 1 139 ? 29.101 -1.156 11.101 1.00 67.88 139 ALA A N 1
ATOM 1070 C CA . ALA A 1 139 ? 29.762 0.120 11.366 1.00 67.88 139 ALA A CA 1
ATOM 1071 C C . ALA A 1 139 ? 28.895 1.362 11.068 1.00 67.88 139 ALA A C 1
ATOM 1073 O O . ALA A 1 139 ? 29.301 2.480 11.413 1.00 67.88 139 ALA A O 1
ATOM 1074 N N . LEU A 1 140 ? 27.743 1.194 10.409 1.00 68.69 140 LEU A N 1
ATOM 1075 C CA . LEU A 1 140 ? 26.860 2.295 10.032 1.00 68.69 140 LEU A CA 1
ATOM 1076 C C . LEU A 1 140 ? 25.871 2.603 11.165 1.00 68.69 140 LEU A C 1
ATOM 1078 O O . LEU A 1 140 ? 25.082 1.760 11.576 1.00 68.69 140 LEU A O 1
ATOM 1082 N N . ASP A 1 141 ? 25.920 3.831 11.681 1.00 76.81 141 ASP A N 1
ATOM 1083 C CA . ASP A 1 141 ? 25.009 4.301 12.731 1.00 76.81 141 ASP A CA 1
ATOM 1084 C C . ASP A 1 141 ? 23.627 4.636 12.142 1.00 76.81 141 ASP A C 1
ATOM 1086 O O . ASP A 1 141 ? 23.370 5.767 11.719 1.00 76.81 141 ASP A O 1
ATOM 1090 N N . LEU A 1 142 ? 22.749 3.631 12.095 1.00 70.50 142 LEU A N 1
ATOM 1091 C CA . LEU A 1 142 ? 21.400 3.724 11.523 1.00 70.50 142 LEU A CA 1
ATOM 1092 C C . LEU A 1 142 ? 20.429 4.542 12.386 1.00 70.50 142 LEU A C 1
ATOM 1094 O O . LEU A 1 142 ? 19.468 5.098 11.864 1.00 70.50 142 LEU A O 1
ATOM 1098 N N . ALA A 1 143 ? 20.734 4.734 13.675 1.00 72.75 143 ALA A N 1
ATOM 1099 C CA . ALA A 1 143 ? 19.940 5.583 14.568 1.00 72.75 143 ALA A CA 1
ATOM 1100 C C . ALA A 1 143 ? 19.940 7.065 14.144 1.00 72.75 143 ALA A C 1
ATOM 1102 O O . ALA A 1 143 ? 19.169 7.876 14.659 1.00 72.75 143 ALA A O 1
ATOM 1103 N N . ARG A 1 144 ? 20.838 7.458 13.230 1.00 81.25 144 ARG A N 1
ATOM 1104 C CA . ARG A 1 144 ? 20.957 8.823 12.709 1.00 81.25 144 ARG A CA 1
ATOM 1105 C C . ARG A 1 144 ? 21.111 8.810 11.197 1.00 81.25 144 ARG A C 1
ATOM 1107 O O . ARG A 1 144 ? 22.173 9.188 10.687 1.00 81.25 144 ARG A O 1
ATOM 1114 N N . LEU A 1 145 ? 20.042 8.426 10.500 1.00 85.25 145 LEU A N 1
ATOM 1115 C CA . LEU A 1 145 ? 20.034 8.400 9.041 1.00 85.25 145 LEU A CA 1
ATOM 1116 C C . LEU A 1 145 ? 20.497 9.746 8.437 1.00 85.25 145 LEU A C 1
ATOM 1118 O O . LEU A 1 145 ? 20.138 10.825 8.930 1.00 85.25 145 LEU A O 1
ATOM 1122 N N . PRO A 1 146 ? 21.354 9.711 7.401 1.00 90.38 146 PRO A N 1
ATOM 1123 C CA . PRO A 1 146 ? 21.812 10.911 6.713 1.00 90.38 146 PRO A CA 1
ATOM 1124 C C . PRO A 1 146 ? 20.705 11.501 5.841 1.00 90.38 146 PRO A C 1
ATOM 1126 O O . PRO A 1 146 ? 19.797 10.798 5.422 1.00 90.38 146 PRO A O 1
ATOM 1129 N N . ASN A 1 147 ? 20.837 12.769 5.458 1.00 91.00 147 ASN A N 1
ATOM 1130 C CA . ASN A 1 147 ? 20.097 13.262 4.295 1.00 91.00 147 ASN A CA 1
ATOM 1131 C C . ASN A 1 147 ? 20.752 12.706 3.028 1.00 91.00 147 ASN A C 1
ATOM 1133 O O . ASN A 1 147 ? 21.953 12.921 2.829 1.00 91.00 147 ASN A O 1
ATOM 1137 N N . ILE A 1 148 ? 19.991 12.011 2.192 1.00 92.75 148 ILE A N 1
ATOM 1138 C CA . ILE A 1 148 ? 20.473 11.424 0.941 1.00 92.75 148 ILE A CA 1
ATOM 1139 C C . ILE A 1 148 ? 19.938 12.256 -0.222 1.00 92.75 148 ILE A C 1
ATOM 1141 O O . ILE A 1 148 ? 18.753 12.567 -0.283 1.00 92.75 148 ILE A O 1
ATOM 1145 N N . GLU A 1 149 ? 20.822 12.641 -1.136 1.00 94.19 149 GLU A N 1
ATOM 1146 C CA . GLU A 1 149 ? 20.478 13.347 -2.369 1.00 94.19 149 GLU A CA 1
ATOM 1147 C C . GLU A 1 149 ? 21.229 12.699 -3.534 1.00 94.19 149 GLU A C 1
ATOM 1149 O O . GLU A 1 149 ? 22.460 12.665 -3.534 1.00 94.19 149 GLU A O 1
ATOM 1154 N N . VAL A 1 150 ? 20.506 12.190 -4.526 1.00 93.50 150 VAL A N 1
ATOM 1155 C CA . VAL A 1 150 ? 21.072 11.536 -5.709 1.00 93.50 150 VAL A CA 1
ATOM 1156 C C . VAL A 1 150 ? 20.560 12.254 -6.954 1.00 93.50 150 VAL A C 1
ATOM 1158 O O . VAL A 1 150 ? 19.369 12.189 -7.241 1.00 93.50 150 VAL A O 1
ATOM 1161 N N . THR A 1 151 ? 21.429 12.964 -7.682 1.00 94.00 151 THR A N 1
ATOM 1162 C CA . THR A 1 151 ? 21.011 13.807 -8.820 1.00 94.00 151 THR A CA 1
ATOM 1163 C C . THR A 1 151 ? 22.144 14.144 -9.813 1.00 94.00 151 THR A C 1
ATOM 1165 O O . THR A 1 151 ? 23.222 14.560 -9.389 1.00 94.00 151 THR A O 1
ATOM 1168 N N . PRO A 1 152 ? 21.941 14.031 -11.141 1.00 94.69 152 PRO A N 1
ATOM 1169 C CA . PRO A 1 152 ? 20.849 13.316 -11.793 1.00 94.69 152 PRO A CA 1
ATOM 1170 C C . PRO A 1 152 ? 21.088 11.796 -11.771 1.00 94.69 152 PRO A C 1
ATOM 1172 O O . PRO A 1 152 ? 22.229 11.333 -11.678 1.00 94.69 152 PRO A O 1
ATOM 1175 N N . ILE A 1 153 ? 20.009 11.028 -11.904 1.00 91.94 153 ILE A N 1
ATOM 1176 C CA . ILE A 1 153 ? 20.009 9.580 -12.110 1.00 91.94 153 ILE A CA 1
ATOM 1177 C C . ILE A 1 153 ? 19.547 9.300 -13.531 1.00 91.94 153 ILE A C 1
ATOM 1179 O O . ILE A 1 153 ? 18.535 9.827 -13.995 1.00 91.94 153 ILE A O 1
ATOM 1183 N N . THR A 1 154 ? 20.300 8.462 -14.228 1.00 94.06 154 THR A N 1
ATOM 1184 C CA . THR A 1 154 ? 19.912 7.887 -15.509 1.00 94.06 154 THR A CA 1
ATOM 1185 C C . THR A 1 154 ? 19.964 6.374 -15.397 1.00 94.06 154 THR A C 1
ATOM 1187 O O . THR A 1 154 ? 21.021 5.816 -15.125 1.00 94.06 154 THR A O 1
ATOM 1190 N N . VAL A 1 155 ? 18.841 5.699 -15.603 1.00 92.56 155 VAL A N 1
ATOM 1191 C CA . VAL A 1 155 ? 18.791 4.231 -15.661 1.00 92.56 155 VAL A CA 1
ATOM 1192 C C . VAL A 1 155 ? 18.415 3.851 -17.078 1.00 92.56 155 VAL A C 1
ATOM 1194 O O . VAL A 1 155 ? 17.499 4.437 -17.637 1.00 92.56 155 VAL A O 1
ATOM 1197 N N . SER A 1 156 ? 19.136 2.922 -17.689 1.00 93.06 156 SER A N 1
ATOM 1198 C CA . SER A 1 156 ? 18.806 2.336 -18.986 1.00 93.06 156 SER A CA 1
ATOM 1199 C C . SER A 1 156 ? 18.710 0.831 -18.811 1.00 93.06 156 SER A C 1
ATOM 1201 O O . SER A 1 156 ? 19.687 0.173 -18.457 1.00 93.06 156 SER A O 1
ATOM 1203 N N . LEU A 1 157 ? 17.510 0.317 -19.023 1.00 90.19 157 LEU A N 1
ATOM 1204 C CA . LEU A 1 157 ? 17.154 -1.081 -18.902 1.00 90.19 157 LEU A CA 1
ATOM 1205 C C . LEU A 1 157 ? 16.779 -1.590 -20.290 1.00 90.19 157 LEU A C 1
ATOM 1207 O O . LEU A 1 157 ? 15.889 -1.039 -20.939 1.00 90.19 157 LEU A O 1
ATOM 1211 N N . ARG A 1 158 ? 17.459 -2.640 -20.741 1.00 90.44 158 ARG A N 1
ATOM 1212 C CA . ARG A 1 158 ? 17.116 -3.353 -21.972 1.00 90.44 158 ARG A CA 1
ATOM 1213 C C . ARG A 1 158 ? 16.466 -4.671 -21.590 1.00 90.44 158 ARG A C 1
ATOM 1215 O O . ARG A 1 158 ? 17.108 -5.504 -20.962 1.00 90.44 158 ARG A O 1
ATOM 1222 N N . LEU A 1 159 ? 15.201 -4.846 -21.942 1.00 86.00 159 LEU A N 1
ATOM 1223 C CA . LEU A 1 159 ? 14.480 -6.091 -21.716 1.00 86.00 159 LEU A CA 1
ATOM 1224 C C . LEU A 1 159 ? 14.569 -6.951 -22.974 1.00 86.00 159 LEU A C 1
ATOM 1226 O O . LEU A 1 159 ? 14.158 -6.513 -24.053 1.00 86.00 159 LEU A O 1
ATOM 1230 N N . LEU A 1 160 ? 15.113 -8.157 -22.830 1.00 86.81 160 LEU A N 1
ATOM 1231 C CA . LEU A 1 160 ? 15.089 -9.182 -23.868 1.00 86.81 160 LEU A CA 1
ATOM 1232 C C . LEU A 1 160 ? 13.848 -10.044 -23.643 1.00 86.81 160 LEU A C 1
ATOM 1234 O O . LEU A 1 160 ? 13.717 -10.686 -22.601 1.00 86.81 160 LEU A O 1
ATOM 1238 N N . ASP A 1 161 ? 12.929 -10.018 -24.602 1.00 79.69 161 ASP A N 1
ATOM 1239 C CA . ASP A 1 161 ? 11.751 -10.881 -24.626 1.00 79.69 161 ASP A CA 1
ATOM 1240 C C . ASP A 1 161 ? 12.022 -12.020 -25.620 1.00 79.69 161 ASP A C 1
ATOM 1242 O O . ASP A 1 161 ? 12.282 -11.731 -26.789 1.00 79.69 161 ASP A O 1
ATOM 1246 N N . PRO A 1 162 ? 11.966 -13.303 -25.216 1.00 77.69 162 PRO A N 1
ATOM 1247 C CA . PRO A 1 162 ? 12.190 -14.425 -26.131 1.00 77.69 162 PRO A CA 1
ATOM 1248 C C . PRO A 1 162 ? 11.197 -14.458 -27.304 1.00 77.69 162 PRO A C 1
ATOM 1250 O O . PRO A 1 162 ? 11.483 -15.074 -28.329 1.00 77.69 162 PRO A O 1
ATOM 1253 N N . ALA A 1 163 ? 10.035 -13.811 -27.172 1.00 73.50 163 ALA A N 1
ATOM 1254 C CA . ALA A 1 163 ? 9.046 -13.704 -28.238 1.00 73.50 163 ALA A CA 1
ATOM 1255 C C . ALA A 1 163 ? 9.316 -12.543 -29.218 1.00 73.50 163 ALA A C 1
ATOM 1257 O O . ALA A 1 163 ? 8.606 -12.423 -30.222 1.00 73.50 163 ALA A O 1
ATOM 1258 N N . SER A 1 164 ? 10.315 -11.687 -28.957 1.00 74.12 164 SER A N 1
ATOM 1259 C CA . SER A 1 164 ? 10.621 -10.495 -29.755 1.00 74.12 164 SER A CA 1
ATOM 1260 C C . SER A 1 164 ? 12.114 -10.363 -30.072 1.00 74.12 164 SER A C 1
ATOM 1262 O O . SER A 1 164 ? 12.947 -10.217 -29.185 1.00 74.12 164 SER A O 1
ATOM 1264 N N . ASP A 1 165 ? 12.450 -10.258 -31.361 1.00 79.38 165 ASP A N 1
ATOM 1265 C CA . ASP A 1 165 ? 13.820 -9.948 -31.811 1.00 79.38 165 ASP A CA 1
ATOM 1266 C C . ASP A 1 165 ? 14.267 -8.515 -31.454 1.00 79.38 165 ASP A C 1
ATOM 1268 O O . ASP A 1 165 ? 15.445 -8.171 -31.573 1.00 79.38 165 ASP A O 1
ATOM 1272 N N . VAL A 1 166 ? 13.324 -7.643 -31.080 1.00 83.12 166 VAL A N 1
ATOM 1273 C CA . VAL A 1 166 ? 13.592 -6.240 -30.747 1.00 83.12 166 VAL A CA 1
ATOM 1274 C C . VAL A 1 166 ? 13.503 -6.066 -29.229 1.00 83.12 166 VAL A C 1
ATOM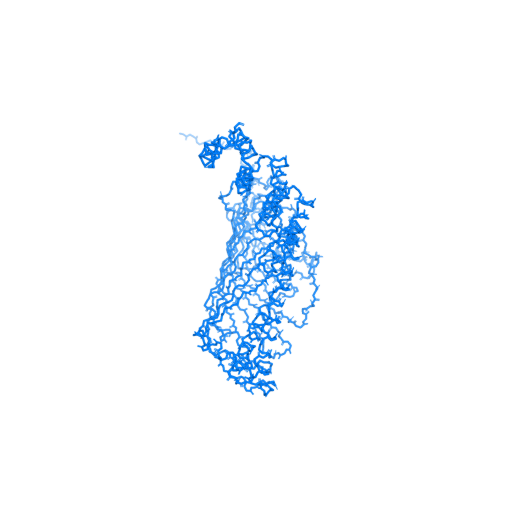 1276 O O . VAL A 1 166 ? 12.424 -6.293 -28.672 1.00 83.12 166 VAL A O 1
ATOM 1279 N N . PRO A 1 167 ? 14.590 -5.642 -28.556 1.00 85.31 167 PRO A N 1
ATOM 1280 C CA . PRO A 1 167 ? 14.573 -5.399 -27.121 1.00 85.31 167 PRO A CA 1
ATOM 1281 C C . PRO A 1 167 ? 13.688 -4.199 -26.786 1.00 85.31 167 PRO A C 1
ATOM 1283 O O . PRO A 1 167 ? 13.699 -3.194 -27.500 1.00 85.31 167 PRO A O 1
ATOM 1286 N N . ILE A 1 168 ? 12.974 -4.277 -25.665 1.00 83.81 168 ILE A N 1
ATOM 1287 C CA . ILE A 1 168 ? 12.247 -3.127 -25.122 1.00 83.81 168 ILE A CA 1
ATOM 1288 C C . ILE A 1 168 ? 13.247 -2.291 -24.334 1.00 83.81 168 ILE A C 1
ATOM 1290 O O . ILE A 1 168 ? 13.902 -2.791 -23.417 1.00 83.81 168 ILE A O 1
ATOM 1294 N N . GLU A 1 169 ? 13.375 -1.016 -24.685 1.00 88.69 169 GLU A N 1
ATOM 1295 C CA . GLU A 1 169 ? 14.275 -0.111 -23.979 1.00 88.69 169 GLU A CA 1
ATOM 1296 C C . GLU A 1 169 ? 13.492 0.804 -23.040 1.00 88.69 169 GLU A C 1
ATOM 1298 O O . GLU A 1 169 ? 12.653 1.595 -23.470 1.00 88.69 169 GLU A O 1
ATOM 1303 N N . ILE A 1 170 ? 13.797 0.714 -21.748 1.00 87.69 170 ILE A N 1
ATOM 1304 C CA . ILE A 1 170 ? 13.219 1.548 -20.699 1.00 87.69 170 ILE A CA 1
ATOM 1305 C C . ILE A 1 170 ? 14.326 2.440 -20.148 1.00 87.69 170 ILE A C 1
ATOM 1307 O O . ILE A 1 170 ? 15.338 1.959 -19.639 1.00 87.69 170 ILE A O 1
ATOM 1311 N N . ARG A 1 171 ? 14.146 3.756 -20.233 1.00 92.38 171 ARG A N 1
ATOM 1312 C CA . ARG A 1 171 ? 15.079 4.744 -19.696 1.00 92.38 171 ARG A CA 1
ATOM 1313 C C . ARG A 1 171 ? 14.402 5.612 -18.646 1.00 92.38 171 ARG A C 1
ATOM 1315 O O . ARG A 1 171 ? 13.383 6.231 -18.916 1.00 92.38 171 ARG A O 1
ATOM 1322 N N . LEU A 1 172 ? 15.008 5.723 -17.471 1.00 91.31 172 LEU A N 1
ATOM 1323 C CA . LEU A 1 172 ? 14.718 6.791 -16.518 1.00 91.31 172 LEU A CA 1
ATOM 1324 C C . LEU A 1 172 ? 15.734 7.902 -16.751 1.00 91.31 172 LEU A C 1
ATOM 1326 O O . LEU A 1 172 ? 16.937 7.647 -16.723 1.00 91.31 172 LEU A O 1
ATOM 1330 N N . THR A 1 173 ? 15.270 9.120 -16.992 1.00 92.44 173 THR A N 1
ATOM 1331 C CA . THR A 1 173 ? 16.115 10.292 -17.257 1.00 92.44 173 THR A CA 1
ATOM 1332 C C . THR A 1 173 ? 15.815 11.404 -16.264 1.00 92.44 173 THR A C 1
ATOM 1334 O O . THR A 1 173 ? 14.729 11.449 -15.688 1.00 92.44 173 THR A O 1
ATOM 1337 N N . ASN A 1 174 ? 16.789 12.292 -16.038 1.00 91.38 174 ASN A N 1
ATOM 1338 C CA . ASN A 1 174 ? 16.679 13.417 -15.101 1.00 91.38 174 ASN A CA 1
ATOM 1339 C C . ASN A 1 174 ? 16.183 13.010 -13.703 1.00 91.38 174 ASN A C 1
ATOM 1341 O O . ASN A 1 174 ? 15.506 13.783 -13.029 1.00 91.38 174 ASN A O 1
ATOM 1345 N N . GLY A 1 175 ? 16.518 11.789 -13.275 1.00 87.81 175 GLY A N 1
ATOM 1346 C CA . GLY A 1 175 ? 16.076 11.260 -11.999 1.00 87.81 175 GLY A CA 1
ATOM 1347 C C . GLY A 1 175 ? 16.697 12.019 -10.829 1.00 87.81 175 GLY A C 1
ATOM 1348 O O . GLY A 1 175 ? 17.867 12.395 -10.872 1.00 87.81 175 GLY A O 1
ATOM 1349 N N . ASN A 1 176 ? 15.937 12.226 -9.769 1.00 91.00 176 ASN A N 1
ATOM 1350 C CA . ASN A 1 176 ? 16.375 12.832 -8.528 1.00 91.00 176 ASN A CA 1
ATOM 1351 C C . ASN A 1 176 ? 15.766 12.052 -7.367 1.00 91.00 176 ASN A C 1
ATOM 1353 O O . ASN A 1 176 ? 14.548 11.926 -7.294 1.00 91.00 176 ASN A O 1
ATOM 1357 N N . ILE A 1 177 ? 16.603 11.548 -6.464 1.00 91.25 177 ILE A N 1
ATOM 1358 C CA . ILE A 1 177 ? 16.158 10.928 -5.213 1.00 91.25 177 ILE A CA 1
ATOM 1359 C C . ILE A 1 177 ? 16.585 11.826 -4.063 1.00 91.25 177 ILE A C 1
ATOM 1361 O O . ILE A 1 177 ? 17.761 12.170 -3.932 1.00 91.25 177 ILE A O 1
ATOM 1365 N N . ARG A 1 178 ? 15.636 12.173 -3.202 1.00 92.00 178 ARG A N 1
ATOM 1366 C CA . ARG A 1 178 ? 15.860 12.870 -1.939 1.00 92.00 178 ARG A CA 1
ATOM 1367 C C . ARG A 1 178 ? 15.281 12.037 -0.814 1.00 92.00 178 ARG A C 1
ATOM 1369 O O . ARG A 1 178 ? 14.152 11.585 -0.922 1.00 92.00 178 ARG A O 1
ATOM 1376 N N . ALA A 1 179 ? 16.034 11.855 0.258 1.00 89.75 179 ALA A N 1
ATOM 1377 C CA . ALA A 1 179 ? 15.531 11.216 1.462 1.00 89.75 179 ALA A CA 1
ATOM 1378 C C . ALA A 1 179 ? 16.047 11.938 2.708 1.00 89.75 179 ALA A C 1
ATOM 1380 O O . ALA A 1 179 ? 17.213 12.350 2.771 1.00 89.75 179 ALA A O 1
ATOM 1381 N N . SER A 1 180 ? 15.168 12.149 3.683 1.00 88.38 180 SER A N 1
ATOM 1382 C CA . SER A 1 180 ? 15.465 12.896 4.902 1.00 88.38 180 SER A CA 1
ATOM 1383 C C . SER A 1 180 ? 14.546 12.503 6.051 1.00 88.38 180 SER A C 1
ATOM 1385 O O . SER A 1 180 ? 13.411 12.095 5.851 1.00 88.38 180 SER A O 1
ATOM 1387 N N . ILE A 1 181 ? 15.028 12.686 7.279 1.00 83.69 181 ILE A N 1
ATOM 1388 C CA . ILE A 1 181 ? 14.213 12.495 8.480 1.00 83.69 181 ILE A CA 1
ATOM 1389 C C . ILE A 1 181 ? 13.244 13.674 8.619 1.00 83.69 181 ILE A C 1
ATOM 1391 O O . ILE A 1 181 ? 13.684 14.820 8.785 1.00 83.69 181 ILE A O 1
ATOM 1395 N N . THR A 1 182 ? 11.944 13.393 8.622 1.00 78.75 182 THR A N 1
ATOM 1396 C CA . THR A 1 182 ? 10.903 14.414 8.770 1.00 78.75 182 THR A CA 1
ATOM 1397 C C . THR A 1 182 ? 10.585 14.622 10.247 1.00 78.75 182 THR A C 1
ATOM 1399 O O . THR A 1 182 ? 10.231 13.697 10.966 1.00 78.75 182 THR A O 1
ATOM 1402 N N . ARG A 1 183 ? 10.743 15.859 10.741 1.00 67.75 183 ARG A N 1
ATOM 1403 C CA . ARG A 1 183 ? 10.627 16.213 12.175 1.00 67.75 183 ARG A CA 1
ATOM 1404 C C . ARG A 1 183 ? 9.189 16.247 12.722 1.00 67.75 183 ARG A C 1
ATOM 1406 O O . ARG A 1 183 ? 8.987 16.738 13.826 1.00 67.75 183 ARG A O 1
ATOM 1413 N N . GLN A 1 184 ? 8.195 15.812 11.954 1.00 53.06 184 GLN A N 1
ATOM 1414 C CA . GLN A 1 184 ? 6.799 16.206 12.174 1.00 53.06 184 GLN A CA 1
ATOM 1415 C C . GLN A 1 184 ? 5.932 15.241 13.000 1.00 53.06 184 GLN A C 1
ATOM 1417 O O . GLN A 1 184 ? 4.775 15.576 13.232 1.00 53.06 184 GLN A O 1
ATOM 1422 N N . ARG A 1 185 ? 6.438 14.103 13.499 1.00 49.66 185 ARG A N 1
ATOM 1423 C CA . ARG A 1 185 ? 5.648 13.191 14.351 1.00 49.66 185 ARG A CA 1
ATOM 1424 C C . ARG A 1 185 ? 6.243 13.009 15.747 1.00 49.66 185 ARG A C 1
ATOM 1426 O O . ARG A 1 185 ? 7.451 12.886 15.917 1.00 49.66 185 ARG A O 1
ATOM 1433 N N . THR A 1 186 ? 5.356 13.021 16.737 1.00 50.94 186 THR A N 1
ATOM 1434 C CA . THR A 1 186 ? 5.619 12.863 18.175 1.00 50.94 186 THR A CA 1
ATOM 1435 C C . THR A 1 186 ? 5.915 11.418 18.593 1.00 50.94 186 THR A C 1
ATOM 1437 O O . THR A 1 186 ? 6.388 11.209 19.704 1.00 50.94 186 THR A O 1
ATOM 1440 N N . GLU A 1 187 ? 5.724 10.436 17.708 1.00 55.28 187 GLU A N 1
ATOM 1441 C CA . GLU A 1 187 ? 5.981 9.011 17.955 1.00 55.28 187 GLU A CA 1
ATOM 1442 C C . GLU A 1 187 ? 6.704 8.410 16.742 1.00 55.28 187 GLU A C 1
ATOM 1444 O O . GLU A 1 187 ? 6.092 8.164 15.706 1.00 55.28 187 GLU A O 1
ATOM 1449 N N . GLY A 1 188 ? 8.027 8.245 16.851 1.00 64.50 188 GLY A N 1
ATOM 1450 C CA . GLY A 1 188 ? 8.885 7.782 15.754 1.00 64.50 188 GLY A CA 1
ATOM 1451 C C . GLY A 1 188 ? 9.093 8.841 14.661 1.00 64.50 188 GLY A C 1
ATOM 1452 O O . GLY A 1 188 ? 8.170 9.534 14.242 1.00 64.50 188 GLY A O 1
ATOM 1453 N N . LEU A 1 189 ? 10.332 9.008 14.194 1.00 67.75 189 LEU A N 1
ATOM 1454 C CA . LEU A 1 189 ? 10.635 9.897 13.069 1.00 67.75 189 LEU A CA 1
ATOM 1455 C C . LEU A 1 189 ? 10.767 9.043 11.799 1.00 67.75 189 LEU A C 1
ATOM 1457 O O . LEU A 1 189 ? 11.868 8.542 11.551 1.00 67.75 189 LEU A O 1
ATOM 1461 N N . PRO A 1 190 ? 9.691 8.847 11.009 1.00 81.25 190 PRO A N 1
ATOM 1462 C CA . PRO A 1 190 ? 9.790 8.088 9.772 1.00 81.25 190 PRO A CA 1
ATOM 1463 C C . PRO A 1 190 ? 10.764 8.776 8.813 1.00 81.25 190 PRO A C 1
ATOM 1465 O O . PRO A 1 190 ? 10.895 10.009 8.778 1.00 81.25 190 PRO A O 1
ATOM 1468 N N . TYR A 1 191 ? 11.478 7.965 8.044 1.00 86.69 191 TYR A N 1
ATOM 1469 C CA . TYR A 1 191 ? 12.399 8.447 7.034 1.00 86.69 191 TYR A CA 1
ATOM 1470 C C . TYR A 1 191 ? 11.628 8.680 5.738 1.00 86.69 191 TYR A C 1
ATOM 1472 O O . TYR A 1 191 ? 11.241 7.739 5.050 1.00 86.69 191 TYR A O 1
ATOM 1480 N N . GLU A 1 192 ? 11.360 9.945 5.435 1.00 92.19 192 GLU A N 1
ATOM 1481 C CA . GLU A 1 192 ? 10.634 10.331 4.233 1.00 92.19 192 GLU A CA 1
ATOM 1482 C C . GLU A 1 192 ? 11.580 10.316 3.036 1.00 92.19 192 GLU A C 1
ATOM 1484 O O . GLU A 1 192 ? 12.709 10.823 3.098 1.00 92.19 192 GLU A O 1
ATOM 1489 N N . PHE A 1 193 ? 11.115 9.765 1.922 1.00 92.44 193 PHE A N 1
ATOM 1490 C CA . PHE A 1 193 ? 11.836 9.801 0.665 1.00 92.44 193 PHE A CA 1
ATOM 1491 C C . PHE A 1 193 ? 10.932 10.230 -0.488 1.00 92.44 193 PHE A C 1
ATOM 1493 O O . PHE A 1 193 ? 9.718 10.054 -0.501 1.00 92.44 193 PHE A O 1
ATOM 1500 N N . THR A 1 194 ? 11.553 10.844 -1.484 1.00 92.50 194 THR A N 1
ATOM 1501 C CA . THR A 1 194 ? 10.920 11.267 -2.724 1.00 92.50 194 THR A CA 1
ATOM 1502 C C . THR A 1 194 ? 11.880 10.986 -3.864 1.00 92.50 194 THR A C 1
ATOM 1504 O O . THR A 1 194 ? 13.008 11.482 -3.875 1.00 92.50 194 THR A O 1
ATOM 1507 N N . ALA A 1 195 ? 11.438 10.208 -4.840 1.00 90.62 195 ALA A N 1
ATOM 1508 C CA . ALA A 1 195 ? 12.121 10.002 -6.100 1.00 90.62 195 ALA A CA 1
ATOM 1509 C C . ALA A 1 195 ? 11.276 10.583 -7.236 1.00 90.62 195 ALA A C 1
ATOM 1511 O O . ALA A 1 195 ? 10.074 10.361 -7.312 1.00 90.62 195 ALA A O 1
ATOM 1512 N N . GLN A 1 196 ? 11.905 11.346 -8.118 1.00 93.62 196 GLN A N 1
ATOM 1513 C CA . GLN A 1 196 ? 11.276 11.933 -9.298 1.00 93.62 196 GLN A CA 1
ATOM 1514 C C . GLN A 1 196 ? 12.127 11.594 -10.505 1.00 93.62 196 GLN A C 1
ATOM 1516 O O . GLN A 1 196 ? 13.344 11.711 -10.425 1.00 93.62 196 GLN A O 1
ATOM 1521 N N . ALA A 1 197 ? 11.531 11.175 -11.611 1.00 93.38 197 ALA A N 1
ATOM 1522 C CA . ALA A 1 197 ? 12.247 10.906 -12.851 1.00 93.38 197 ALA A CA 1
ATOM 1523 C C . ALA A 1 197 ? 11.327 11.089 -14.057 1.00 93.38 197 ALA A C 1
ATOM 1525 O O . ALA A 1 197 ? 10.112 11.149 -13.920 1.00 93.38 197 ALA A O 1
ATOM 1526 N N . ASN A 1 198 ? 11.912 11.124 -15.247 1.00 92.38 198 ASN A N 1
ATOM 1527 C CA . ASN A 1 198 ? 11.179 11.037 -16.502 1.00 92.38 198 ASN A CA 1
ATOM 1528 C C . ASN A 1 198 ? 11.353 9.632 -17.083 1.00 92.38 198 ASN A C 1
ATOM 1530 O O . ASN A 1 198 ? 12.475 9.240 -17.419 1.00 92.38 198 ASN A O 1
ATOM 1534 N N . LEU A 1 199 ? 10.258 8.886 -17.204 1.00 91.25 199 LEU A N 1
ATOM 1535 C CA . LEU A 1 199 ? 10.210 7.562 -17.812 1.00 91.25 199 LEU A CA 1
ATOM 1536 C C . LEU A 1 199 ? 10.072 7.684 -19.332 1.00 91.25 199 LEU A C 1
ATOM 1538 O O . LEU A 1 199 ? 9.108 8.248 -19.834 1.00 91.25 199 LEU A O 1
ATOM 1542 N N . VAL A 1 200 ? 11.024 7.115 -20.061 1.00 88.75 200 VAL A N 1
ATOM 1543 C CA . VAL A 1 200 ? 11.051 7.023 -21.521 1.00 88.75 200 VAL A CA 1
ATOM 1544 C C . VAL A 1 200 ? 11.029 5.548 -21.895 1.00 88.75 200 VAL A C 1
ATOM 1546 O O . VAL A 1 200 ? 11.894 4.789 -21.464 1.00 88.75 200 VAL A O 1
ATOM 1549 N N . VAL A 1 201 ? 10.077 5.136 -22.726 1.00 85.94 201 VAL A N 1
ATOM 1550 C CA . VAL A 1 201 ? 9.992 3.758 -23.235 1.00 85.94 201 VAL A CA 1
ATOM 1551 C C . VAL A 1 201 ? 10.123 3.792 -24.751 1.00 85.94 201 VAL A C 1
ATOM 1553 O O . VAL A 1 201 ? 9.457 4.589 -25.409 1.00 85.94 201 VAL A O 1
ATOM 1556 N N . ASN A 1 202 ? 11.005 2.963 -25.312 1.00 84.12 202 ASN A N 1
ATOM 1557 C CA . ASN A 1 202 ? 11.243 2.839 -26.756 1.00 84.12 202 ASN A CA 1
ATOM 1558 C C . ASN A 1 202 ? 11.495 4.190 -27.460 1.00 84.12 202 ASN A C 1
ATOM 1560 O O . ASN A 1 202 ? 10.990 4.435 -28.556 1.00 84.12 202 ASN A O 1
ATOM 1564 N N . HIS A 1 203 ? 12.248 5.084 -26.807 1.00 87.12 203 HIS A N 1
ATOM 1565 C CA . HIS A 1 203 ? 12.572 6.439 -27.290 1.00 87.12 203 HIS A CA 1
ATOM 1566 C C . HIS A 1 203 ? 11.366 7.355 -27.559 1.00 87.12 203 HIS A C 1
ATOM 1568 O O . HIS A 1 203 ? 11.471 8.291 -28.351 1.00 87.12 203 HIS A O 1
ATOM 1574 N N . ARG A 1 204 ? 10.219 7.087 -26.931 1.00 86.88 204 ARG A N 1
ATOM 1575 C CA . ARG A 1 204 ? 9.030 7.945 -27.016 1.00 86.88 204 ARG A CA 1
ATOM 1576 C C . ARG A 1 204 ? 9.081 9.095 -26.009 1.00 86.88 204 ARG A C 1
ATOM 1578 O O . ARG A 1 204 ? 10.042 9.222 -25.250 1.00 86.88 204 ARG A O 1
ATOM 1585 N N . ASP A 1 205 ? 8.047 9.932 -26.035 1.00 86.50 205 ASP A N 1
ATOM 1586 C CA . ASP A 1 205 ? 7.952 11.101 -25.168 1.00 86.50 205 ASP A CA 1
ATOM 1587 C C . ASP A 1 205 ? 8.072 10.711 -23.685 1.00 86.50 205 ASP A C 1
ATOM 1589 O O . ASP A 1 205 ? 7.494 9.704 -23.258 1.00 86.50 205 ASP A O 1
ATOM 1593 N N . PRO A 1 206 ? 8.854 11.470 -22.899 1.00 89.44 206 PRO A N 1
ATOM 1594 C CA . PRO A 1 206 ? 9.036 11.204 -21.483 1.00 89.44 206 PRO A CA 1
ATOM 1595 C C . PRO A 1 206 ? 7.746 11.454 -20.702 1.00 89.44 206 PRO A C 1
ATOM 1597 O O . PRO A 1 206 ? 7.089 12.474 -20.895 1.00 89.44 206 PRO A O 1
ATOM 1600 N N . ALA A 1 207 ? 7.456 10.582 -19.742 1.00 89.19 207 ALA A N 1
ATOM 1601 C CA . ALA A 1 207 ? 6.374 10.760 -18.782 1.00 89.19 207 ALA A CA 1
ATOM 1602 C C . ALA A 1 207 ? 6.929 10.988 -17.366 1.00 89.19 207 ALA A C 1
ATOM 1604 O O . ALA A 1 207 ? 7.856 10.276 -16.959 1.00 89.19 207 ALA A O 1
ATOM 1605 N N . PRO A 1 208 ? 6.396 11.950 -16.596 1.00 91.88 208 PRO A N 1
ATOM 1606 C CA . PRO A 1 208 ? 6.809 12.169 -15.217 1.00 91.88 208 PRO A CA 1
ATOM 1607 C C . PRO A 1 208 ? 6.438 10.973 -14.331 1.00 91.88 208 PRO A C 1
ATOM 1609 O O . PRO A 1 208 ? 5.283 10.554 -14.265 1.00 91.88 208 PRO A O 1
ATOM 1612 N N . LEU A 1 209 ? 7.440 10.456 -13.626 1.00 91.75 209 LEU A N 1
ATOM 1613 C CA . LEU A 1 209 ? 7.337 9.424 -12.605 1.00 91.75 209 LEU A CA 1
ATOM 1614 C C . LEU A 1 209 ? 7.678 10.049 -11.250 1.00 91.75 209 LEU A C 1
ATOM 1616 O O . LEU A 1 209 ? 8.777 10.577 -11.064 1.00 91.75 209 LEU A O 1
ATOM 1620 N N . LEU A 1 210 ? 6.755 9.958 -10.301 1.00 93.44 210 LEU A N 1
ATOM 1621 C CA . LEU A 1 210 ? 6.934 10.379 -8.917 1.00 93.44 210 LEU A CA 1
ATOM 1622 C C . LEU A 1 210 ? 6.759 9.162 -8.012 1.00 93.44 210 LEU A C 1
ATOM 1624 O O . LEU A 1 210 ? 5.831 8.383 -8.175 1.00 93.44 210 LEU A O 1
ATOM 1628 N N . LEU A 1 211 ? 7.656 9.007 -7.053 1.00 92.38 211 LEU A N 1
ATOM 1629 C CA . LEU A 1 211 ? 7.556 8.047 -5.968 1.00 92.38 211 LEU A CA 1
ATOM 1630 C C . LEU A 1 211 ? 7.770 8.821 -4.672 1.00 92.38 211 LEU A C 1
ATOM 1632 O O . LEU A 1 211 ? 8.821 9.431 -4.483 1.00 92.38 211 LEU A O 1
ATOM 1636 N N . HIS A 1 212 ? 6.785 8.820 -3.793 1.00 93.12 212 HIS A N 1
ATOM 1637 C CA . HIS A 1 212 ? 6.851 9.437 -2.472 1.00 93.12 212 HIS A CA 1
ATOM 1638 C C . HIS A 1 212 ? 6.591 8.365 -1.426 1.00 93.12 212 HIS A C 1
ATOM 1640 O O . HIS A 1 212 ? 5.814 7.457 -1.684 1.00 93.12 212 HIS A O 1
ATOM 1646 N N . GLY A 1 213 ? 7.259 8.412 -0.279 1.00 92.31 213 GLY A N 1
ATOM 1647 C CA . GLY A 1 213 ? 7.006 7.413 0.744 1.00 92.31 213 GLY A CA 1
ATOM 1648 C C . GLY A 1 213 ? 7.728 7.637 2.058 1.00 92.31 213 GLY A C 1
ATOM 1649 O O . GLY A 1 213 ? 8.538 8.553 2.217 1.00 92.31 213 GLY A O 1
ATOM 1650 N N . PHE A 1 214 ? 7.428 6.749 2.995 1.00 90.44 214 PHE A N 1
ATOM 1651 C CA . PHE A 1 214 ? 7.963 6.696 4.342 1.00 90.44 214 PHE A CA 1
ATOM 1652 C C . PHE A 1 214 ? 8.563 5.319 4.599 1.00 90.44 214 PHE A C 1
ATOM 1654 O O . PHE A 1 214 ? 8.031 4.304 4.157 1.00 90.44 214 PHE A O 1
ATOM 1661 N N . LEU A 1 215 ? 9.680 5.306 5.316 1.00 89.50 215 LEU A N 1
ATOM 1662 C CA . LEU A 1 215 ? 10.403 4.104 5.703 1.00 89.50 215 LEU A CA 1
ATOM 1663 C C . LEU A 1 215 ? 10.637 4.115 7.214 1.00 89.50 215 LEU A C 1
ATOM 1665 O O . LEU A 1 215 ? 11.072 5.145 7.750 1.00 89.50 215 LEU A O 1
ATOM 1669 N N . ASP A 1 216 ? 10.428 2.987 7.891 1.00 85.25 216 ASP A N 1
ATOM 1670 C CA . ASP A 1 216 ? 10.932 2.828 9.256 1.00 85.25 216 ASP A CA 1
ATOM 1671 C C . ASP A 1 216 ? 12.464 2.633 9.225 1.00 85.25 216 ASP A C 1
ATOM 1673 O O . ASP A 1 216 ? 12.967 1.669 8.640 1.00 85.25 216 ASP A O 1
ATOM 1677 N N . PRO A 1 217 ? 13.255 3.537 9.835 1.00 79.88 217 PRO A N 1
ATOM 1678 C CA . PRO A 1 217 ? 14.708 3.392 9.899 1.00 79.88 217 PRO A CA 1
ATOM 1679 C C . PRO A 1 217 ? 15.189 2.139 10.648 1.00 79.88 217 PRO A C 1
ATOM 1681 O O . PRO A 1 217 ? 16.360 1.774 10.508 1.00 79.88 217 PRO A O 1
ATOM 1684 N N . HIS A 1 218 ? 14.348 1.525 11.482 1.00 81.06 218 HIS A N 1
ATOM 1685 C CA . HIS A 1 218 ? 14.725 0.387 12.316 1.00 81.06 218 HIS A CA 1
ATOM 1686 C C . HIS A 1 218 ? 14.686 -0.949 11.574 1.00 81.06 218 HIS A C 1
ATOM 1688 O O . HIS A 1 218 ? 15.405 -1.869 11.968 1.00 81.06 218 HIS A O 1
ATOM 1694 N N . SER A 1 219 ? 13.936 -1.042 10.478 1.00 77.69 219 SER A N 1
ATOM 1695 C CA . SER A 1 219 ? 13.770 -2.267 9.706 1.00 77.69 219 SER A CA 1
ATOM 1696 C C . SER A 1 219 ? 14.343 -2.124 8.298 1.00 77.69 219 SER A C 1
ATOM 1698 O O . SER A 1 219 ? 13.671 -1.761 7.346 1.00 77.69 219 SER A O 1
ATOM 1700 N N . LEU A 1 220 ? 15.640 -2.403 8.143 1.00 72.44 220 LEU A N 1
ATOM 1701 C CA . LEU A 1 220 ? 16.340 -2.224 6.858 1.00 72.44 220 LEU A CA 1
ATOM 1702 C C . LEU A 1 220 ? 16.534 -3.517 6.068 1.00 72.44 220 LEU A C 1
ATOM 1704 O O . LEU A 1 220 ? 17.062 -3.483 4.954 1.00 72.44 220 LEU A O 1
ATOM 1708 N N . THR A 1 221 ? 16.143 -4.662 6.626 1.00 79.50 221 THR A N 1
ATOM 1709 C CA . THR A 1 221 ? 16.133 -5.906 5.860 1.00 79.50 221 THR A CA 1
ATOM 1710 C C . THR A 1 221 ? 14.865 -5.944 5.001 1.00 79.50 221 THR A C 1
ATOM 1712 O O . THR A 1 221 ? 13.804 -5.549 5.477 1.00 79.50 221 THR A O 1
ATOM 1715 N N . PRO A 1 222 ? 14.912 -6.434 3.748 1.00 73.69 222 PRO A N 1
ATOM 1716 C CA . PRO A 1 222 ? 13.709 -6.542 2.916 1.00 73.69 222 PRO A CA 1
ATOM 1717 C C . PRO A 1 222 ? 12.566 -7.350 3.556 1.00 73.69 222 PRO A C 1
ATOM 1719 O O . PRO A 1 222 ? 11.416 -7.179 3.171 1.00 73.69 222 PRO A O 1
ATOM 1722 N N . ALA A 1 223 ? 12.885 -8.239 4.503 1.00 77.88 223 ALA A N 1
ATOM 1723 C CA . ALA A 1 223 ? 11.921 -9.066 5.225 1.00 77.88 223 ALA A CA 1
ATOM 1724 C C . ALA A 1 223 ? 11.263 -8.349 6.415 1.00 77.88 223 ALA A C 1
ATOM 1726 O O . ALA A 1 223 ? 10.194 -8.761 6.842 1.00 77.88 223 ALA A O 1
ATOM 1727 N N . GLU A 1 224 ? 11.878 -7.298 6.947 1.00 81.00 224 GLU A N 1
ATOM 1728 C CA . GLU A 1 224 ? 11.341 -6.531 8.079 1.00 81.00 224 GLU A CA 1
ATOM 1729 C C . GLU A 1 224 ? 10.873 -5.139 7.642 1.00 81.00 224 GLU A C 1
ATOM 1731 O O . GLU A 1 224 ? 10.242 -4.439 8.428 1.00 81.00 224 GLU A O 1
ATOM 1736 N N . LEU A 1 225 ? 11.192 -4.736 6.405 1.00 83.75 225 LEU A N 1
ATOM 1737 C CA . LEU A 1 225 ? 10.979 -3.390 5.886 1.00 83.75 225 LEU A CA 1
ATOM 1738 C C . LEU A 1 225 ? 9.527 -2.945 6.068 1.00 83.75 225 LEU A C 1
ATOM 1740 O O . LEU A 1 225 ? 8.615 -3.508 5.457 1.00 83.75 225 LEU A O 1
ATOM 1744 N N . ASP A 1 226 ? 9.356 -1.891 6.857 1.00 86.12 226 ASP A N 1
ATOM 1745 C CA . ASP A 1 226 ? 8.108 -1.151 6.959 1.00 86.12 226 ASP A CA 1
ATOM 1746 C C . ASP A 1 226 ? 8.189 0.035 5.984 1.00 86.12 226 ASP A C 1
ATOM 1748 O O . ASP A 1 226 ? 9.014 0.944 6.138 1.00 86.12 226 ASP A O 1
ATOM 1752 N N . LEU A 1 227 ? 7.397 -0.049 4.913 1.00 89.38 227 LEU A N 1
ATOM 1753 C CA . LEU A 1 227 ? 7.377 0.906 3.809 1.00 89.38 227 LEU A CA 1
ATOM 1754 C C . LEU A 1 227 ? 5.942 1.312 3.492 1.00 89.38 227 LEU A C 1
ATOM 1756 O O . LEU A 1 227 ? 5.123 0.450 3.191 1.00 89.38 227 LEU A O 1
ATOM 1760 N N . ASP A 1 228 ? 5.681 2.611 3.413 1.00 87.69 228 ASP A N 1
ATOM 1761 C CA . ASP A 1 228 ? 4.495 3.155 2.746 1.00 87.69 228 ASP A CA 1
ATOM 1762 C C . ASP A 1 228 ? 4.953 4.013 1.575 1.00 87.69 228 ASP A C 1
ATOM 1764 O O . ASP A 1 228 ? 5.770 4.913 1.760 1.00 87.69 228 ASP A O 1
ATOM 1768 N N . ALA A 1 229 ? 4.481 3.734 0.364 1.00 90.81 229 ALA A N 1
ATOM 1769 C CA . ALA A 1 229 ? 4.929 4.451 -0.820 1.00 90.81 229 ALA A CA 1
ATOM 1770 C C . ALA A 1 229 ? 3.826 4.644 -1.861 1.00 90.81 229 ALA A C 1
ATOM 1772 O O . ALA A 1 229 ? 3.170 3.693 -2.270 1.00 90.81 229 ALA A O 1
ATOM 1773 N N . ASP A 1 230 ? 3.708 5.865 -2.364 1.00 88.38 230 ASP A N 1
ATOM 1774 C CA . ASP A 1 230 ? 2.853 6.240 -3.477 1.00 88.38 230 ASP A CA 1
ATOM 1775 C C . ASP A 1 230 ? 3.697 6.442 -4.736 1.00 88.38 230 ASP A C 1
ATOM 1777 O O . ASP A 1 230 ? 4.564 7.317 -4.796 1.00 88.38 230 ASP A O 1
ATOM 1781 N N . LEU A 1 231 ? 3.432 5.643 -5.766 1.00 91.62 231 LEU A N 1
ATOM 1782 C CA . LEU A 1 231 ? 3.993 5.807 -7.102 1.00 91.62 231 LEU A CA 1
ATOM 1783 C C . LEU A 1 231 ? 2.935 6.406 -8.025 1.00 91.62 231 LEU A C 1
ATOM 1785 O O . LEU A 1 231 ? 1.854 5.843 -8.174 1.00 91.62 231 LEU A O 1
ATOM 1789 N N . SER A 1 232 ? 3.257 7.495 -8.714 1.00 90.94 232 SER A N 1
ATOM 1790 C CA . SER A 1 232 ? 2.428 8.046 -9.780 1.00 90.94 232 SER A CA 1
ATOM 1791 C C . SER A 1 232 ? 3.206 8.171 -11.084 1.00 90.94 232 SER A C 1
ATOM 1793 O O . SER A 1 232 ? 4.349 8.625 -11.125 1.00 90.94 232 SER A O 1
ATOM 1795 N N . LEU A 1 233 ? 2.562 7.751 -12.166 1.00 92.06 233 LEU A N 1
ATOM 1796 C CA . LEU A 1 233 ? 2.993 7.954 -13.537 1.00 92.06 233 LEU A CA 1
ATOM 1797 C C . LEU A 1 233 ? 1.861 8.682 -14.247 1.00 92.06 233 LEU A C 1
ATOM 1799 O O . LEU A 1 233 ? 0.789 8.109 -14.440 1.00 92.06 233 LEU A O 1
ATOM 1803 N N . ASP A 1 234 ? 2.091 9.932 -14.621 1.00 89.31 234 ASP A N 1
ATOM 1804 C CA . ASP A 1 234 ? 1.075 10.759 -15.260 1.00 89.31 234 ASP A CA 1
ATOM 1805 C C . ASP A 1 234 ? 1.412 10.986 -16.732 1.00 89.31 234 ASP A C 1
ATOM 1807 O O . ASP A 1 234 ? 2.575 11.069 -17.118 1.00 89.31 234 ASP A O 1
ATOM 1811 N N . GLN A 1 235 ? 0.375 11.119 -17.557 1.00 90.44 235 GLN A N 1
ATOM 1812 C CA . GLN A 1 235 ? 0.495 11.503 -18.963 1.00 90.44 235 GLN A CA 1
ATOM 1813 C C . GLN A 1 235 ? 1.327 10.546 -19.839 1.00 90.44 235 GLN A C 1
ATOM 1815 O O . GLN A 1 235 ? 1.970 10.972 -20.796 1.00 90.44 235 GLN A O 1
ATOM 1820 N N . PHE A 1 236 ? 1.314 9.243 -19.546 1.00 88.88 236 PHE A N 1
ATOM 1821 C CA . PHE A 1 236 ? 2.099 8.270 -20.299 1.00 88.88 236 PHE A CA 1
ATOM 1822 C C . PHE A 1 236 ? 1.434 7.930 -21.646 1.00 88.88 236 PHE A C 1
ATOM 1824 O O . PHE A 1 236 ? 0.327 7.390 -21.657 1.00 88.88 236 PHE A O 1
ATOM 1831 N N . PRO A 1 237 ? 2.068 8.183 -22.803 1.00 87.81 237 PRO A N 1
ATOM 1832 C CA . PRO A 1 237 ? 1.448 7.901 -24.094 1.00 87.81 237 PRO A CA 1
ATOM 1833 C C . PRO A 1 237 ? 1.333 6.387 -24.337 1.00 87.81 237 PRO A C 1
ATOM 1835 O O . PRO A 1 237 ? 2.331 5.667 -24.391 1.00 87.81 237 PRO A O 1
ATOM 1838 N N . MET A 1 238 ? 0.113 5.888 -24.559 1.00 83.62 238 MET A N 1
ATOM 1839 C CA . MET A 1 238 ? -0.158 4.458 -24.799 1.00 83.62 238 MET A CA 1
ATOM 1840 C C . MET A 1 238 ? 0.561 3.900 -26.037 1.00 83.62 238 MET A C 1
ATOM 1842 O O . MET A 1 238 ? 0.899 2.715 -26.091 1.00 83.62 238 MET A O 1
ATOM 1846 N N . THR A 1 239 ? 0.872 4.753 -27.014 1.00 80.50 239 THR A N 1
ATOM 1847 C CA . THR A 1 239 ? 1.673 4.395 -28.195 1.00 80.50 239 THR A CA 1
ATOM 1848 C C . THR A 1 239 ? 3.077 3.912 -27.834 1.00 80.50 239 THR A C 1
ATOM 1850 O O . THR A 1 239 ? 3.687 3.184 -28.615 1.00 80.50 239 THR A O 1
ATOM 1853 N N . ALA A 1 240 ? 3.599 4.282 -26.660 1.00 76.44 240 ALA A N 1
ATOM 1854 C CA . ALA A 1 240 ? 4.884 3.798 -26.167 1.00 76.44 240 ALA A CA 1
ATOM 1855 C C . ALA A 1 240 ? 4.818 2.369 -25.598 1.00 76.44 240 ALA A C 1
ATOM 1857 O O . ALA A 1 240 ? 5.837 1.679 -25.606 1.00 76.44 240 ALA A O 1
ATOM 1858 N N . LEU A 1 241 ? 3.635 1.907 -25.162 1.00 71.94 241 LEU A N 1
ATOM 1859 C CA . LEU A 1 241 ? 3.403 0.530 -24.692 1.00 71.94 241 LEU A CA 1
ATOM 1860 C C . LEU A 1 241 ? 3.035 -0.440 -25.812 1.00 71.94 241 LEU A C 1
ATOM 1862 O O . LEU A 1 241 ? 3.041 -1.652 -25.604 1.00 71.94 241 LEU A O 1
ATOM 1866 N N . THR A 1 242 ? 2.676 0.070 -26.989 1.00 69.06 242 THR A N 1
ATOM 1867 C CA . THR A 1 242 ? 2.327 -0.794 -28.113 1.00 69.06 242 THR A CA 1
ATOM 1868 C C . THR A 1 242 ? 3.585 -1.529 -28.561 1.00 69.06 242 THR A C 1
ATOM 1870 O O . THR A 1 242 ? 4.511 -0.922 -29.102 1.00 69.06 242 THR A O 1
ATOM 1873 N N . ALA A 1 243 ? 3.621 -2.840 -28.312 1.00 61.91 243 ALA A N 1
ATOM 1874 C CA . ALA A 1 243 ? 4.710 -3.699 -28.746 1.00 61.91 243 ALA A CA 1
ATOM 1875 C C . ALA A 1 243 ? 4.943 -3.533 -30.254 1.00 61.91 243 ALA A C 1
ATOM 1877 O O . ALA A 1 243 ? 4.004 -3.488 -31.051 1.00 61.91 243 ALA A O 1
ATOM 1878 N N . THR A 1 244 ? 6.210 -3.466 -30.656 1.00 58.16 244 THR A N 1
ATOM 1879 C CA . THR A 1 244 ? 6.610 -3.254 -32.052 1.00 58.16 244 THR A CA 1
ATOM 1880 C C . THR A 1 244 ? 6.264 -4.434 -32.969 1.00 58.16 244 THR A C 1
ATOM 1882 O O . THR A 1 244 ? 6.301 -4.261 -34.188 1.00 58.16 244 THR A O 1
ATOM 1885 N N . ARG A 1 245 ? 5.870 -5.608 -32.437 1.00 57.69 245 ARG A N 1
ATOM 1886 C CA . ARG A 1 245 ? 5.327 -6.744 -33.211 1.00 57.69 245 ARG A CA 1
ATOM 1887 C C . ARG A 1 245 ? 4.275 -7.553 -32.429 1.00 57.69 245 ARG A C 1
ATOM 1889 O O . ARG A 1 245 ? 4.613 -8.083 -31.378 1.00 57.69 245 ARG A O 1
ATOM 1896 N N . PRO A 1 246 ? 3.033 -7.736 -32.922 1.00 54.66 246 PRO A N 1
ATOM 1897 C CA . PRO A 1 246 ? 1.919 -8.110 -32.058 1.00 54.66 246 PRO A CA 1
ATOM 1898 C C . PRO A 1 246 ? 1.278 -9.438 -32.494 1.00 54.66 246 PRO A C 1
ATOM 1900 O O . PRO A 1 246 ? 0.060 -9.556 -32.498 1.00 54.66 246 PRO A O 1
ATOM 1903 N N . ARG A 1 247 ? 2.055 -10.463 -32.887 1.00 64.88 247 ARG A N 1
ATOM 1904 C CA . ARG A 1 247 ? 1.458 -11.731 -33.374 1.00 64.88 247 ARG A CA 1
ATOM 1905 C C . ARG A 1 247 ? 0.442 -12.340 -32.393 1.00 64.88 247 ARG A C 1
ATOM 1907 O O . ARG A 1 247 ? -0.517 -12.972 -32.816 1.00 64.88 247 ARG A O 1
ATOM 1914 N N . SER A 1 248 ? 0.591 -12.069 -31.100 1.00 60.44 248 SER A N 1
ATOM 1915 C CA . SER A 1 248 ? -0.334 -12.486 -30.044 1.00 60.44 248 SER A CA 1
ATOM 1916 C C . SER A 1 248 ? -1.396 -11.447 -29.653 1.00 60.44 248 SER A C 1
ATOM 1918 O O . SER A 1 248 ? -2.362 -11.808 -28.980 1.00 60.44 248 SER A O 1
ATOM 1920 N N . VAL A 1 249 ? -1.259 -10.175 -30.045 1.00 67.81 249 VAL A N 1
ATOM 1921 C CA . VAL A 1 249 ? -2.131 -9.084 -29.579 1.00 67.81 249 VAL A CA 1
ATOM 1922 C C . VAL A 1 249 ? -3.109 -8.687 -30.688 1.00 67.81 249 VAL A C 1
ATOM 1924 O O . VAL A 1 249 ? -2.671 -8.198 -31.727 1.00 67.81 249 VAL A O 1
ATOM 1927 N N . PRO A 1 250 ? -4.431 -8.849 -30.499 1.00 66.88 250 PRO A N 1
ATOM 1928 C CA . PRO A 1 250 ? -5.416 -8.620 -31.559 1.00 66.88 250 PRO A CA 1
ATOM 1929 C C . PRO A 1 250 ? -5.673 -7.136 -31.880 1.00 66.88 250 PRO A C 1
ATOM 1931 O O . PRO A 1 250 ? -6.351 -6.834 -32.860 1.00 66.88 250 PRO A O 1
ATOM 1934 N N . PHE A 1 251 ? -5.143 -6.196 -31.093 1.00 75.12 251 PHE A N 1
ATOM 1935 C CA . PHE A 1 251 ? -5.301 -4.759 -31.320 1.00 75.12 251 PHE A CA 1
ATOM 1936 C C . PHE A 1 251 ? -4.032 -3.971 -30.981 1.00 75.12 251 PHE A C 1
ATOM 1938 O O . PHE A 1 251 ? -3.170 -4.424 -30.233 1.00 75.12 251 PHE A O 1
ATOM 1945 N N . ILE A 1 252 ? -3.939 -2.773 -31.545 1.00 79.00 252 ILE A N 1
ATOM 1946 C CA . ILE A 1 252 ? -2.872 -1.789 -31.361 1.00 79.00 252 ILE A CA 1
ATOM 1947 C C . ILE A 1 252 ? -3.507 -0.518 -30.796 1.00 79.00 252 ILE A C 1
ATOM 1949 O O . ILE A 1 252 ? -4.526 -0.076 -31.321 1.00 79.00 252 ILE A O 1
ATOM 1953 N N . ALA A 1 253 ? -2.917 0.073 -29.754 1.00 82.88 253 ALA A N 1
ATOM 1954 C CA . ALA A 1 253 ? -3.325 1.394 -29.281 1.00 82.88 253 ALA A CA 1
ATOM 1955 C C . ALA A 1 253 ? -2.705 2.473 -30.187 1.00 82.88 253 ALA A C 1
ATOM 1957 O O . ALA A 1 253 ? -1.484 2.604 -30.259 1.00 82.88 253 ALA A O 1
ATOM 1958 N N . GLU A 1 254 ? -3.539 3.228 -30.901 1.00 85.88 254 GLU A N 1
ATOM 1959 C CA . GLU A 1 254 ? -3.095 4.298 -31.809 1.00 85.88 254 GLU A CA 1
ATOM 1960 C C . GLU A 1 254 ? -2.915 5.631 -31.084 1.00 85.88 254 GLU A C 1
ATOM 1962 O O . GLU A 1 254 ? -2.020 6.406 -31.415 1.00 85.88 254 GLU A O 1
ATOM 1967 N N . SER A 1 255 ? -3.738 5.879 -30.067 1.00 89.06 255 SER A N 1
ATOM 1968 C CA . SER A 1 255 ? -3.624 7.015 -29.160 1.00 89.06 255 SER A CA 1
ATOM 1969 C C . SER A 1 255 ? -4.137 6.646 -27.775 1.00 89.06 255 SER A C 1
ATOM 1971 O O . SER A 1 255 ? -4.815 5.635 -27.584 1.00 89.06 255 SER A O 1
ATOM 1973 N N . GLY A 1 256 ? -3.825 7.498 -26.808 1.00 88.50 256 GLY A N 1
ATOM 1974 C CA . GLY A 1 256 ? -4.353 7.420 -25.456 1.00 88.50 256 GLY A CA 1
ATOM 1975 C C . GLY A 1 256 ? -3.313 7.851 -24.438 1.00 88.50 256 GLY A C 1
ATOM 1976 O O . GLY A 1 256 ? -2.107 7.741 -24.675 1.00 88.50 256 GLY A O 1
ATOM 1977 N N . ILE A 1 257 ? -3.796 8.333 -23.303 1.00 90.44 257 ILE A N 1
ATOM 1978 C CA . ILE A 1 257 ? -2.971 8.807 -22.198 1.00 90.44 257 ILE A CA 1
ATOM 1979 C C . ILE A 1 257 ? -3.221 7.902 -20.998 1.00 90.44 257 ILE A C 1
ATOM 1981 O O . ILE A 1 257 ? -4.336 7.837 -20.493 1.00 90.44 257 ILE A O 1
ATOM 1985 N N . LEU A 1 258 ? -2.188 7.199 -20.549 1.00 89.25 258 LEU A N 1
ATOM 1986 C CA . LEU A 1 258 ? -2.205 6.360 -19.363 1.00 89.25 258 LEU A CA 1
ATOM 1987 C C . LEU A 1 258 ? -1.731 7.151 -18.142 1.00 89.25 258 LEU A C 1
ATOM 1989 O O . LEU A 1 258 ? -0.647 7.732 -18.127 1.00 89.25 258 LEU A O 1
ATOM 1993 N N . THR A 1 259 ? -2.531 7.087 -17.090 1.00 89.88 259 THR A N 1
ATOM 1994 C CA . THR A 1 259 ? -2.177 7.455 -15.727 1.00 89.88 259 THR A CA 1
ATOM 1995 C C . THR A 1 259 ? -2.159 6.192 -14.875 1.00 89.88 259 THR A C 1
ATOM 1997 O O . THR A 1 259 ? -3.108 5.405 -14.891 1.00 89.88 259 THR A O 1
ATOM 2000 N N . VAL A 1 260 ? -1.084 6.005 -14.114 1.00 88.69 260 VAL A N 1
ATOM 2001 C CA . VAL A 1 260 ? -0.926 4.913 -13.151 1.00 88.69 260 VAL A CA 1
ATOM 2002 C C . VAL A 1 260 ? -0.704 5.516 -11.774 1.00 88.69 260 VAL A C 1
ATOM 2004 O O . VAL A 1 260 ? 0.141 6.392 -11.613 1.00 88.69 260 VAL A O 1
ATOM 2007 N N . ARG A 1 261 ? -1.439 5.037 -10.775 1.00 89.62 261 ARG A N 1
ATOM 2008 C CA . ARG A 1 261 ? -1.222 5.369 -9.365 1.00 89.62 261 ARG A CA 1
ATOM 2009 C C . ARG A 1 261 ? -1.134 4.082 -8.571 1.00 89.62 261 ARG A C 1
ATOM 2011 O O . ARG A 1 261 ? -2.053 3.277 -8.644 1.00 89.62 261 ARG A O 1
ATOM 2018 N N . LEU A 1 262 ? -0.050 3.873 -7.843 1.00 87.50 262 LEU A N 1
ATOM 2019 C CA . LEU A 1 262 ? 0.145 2.711 -6.987 1.00 87.50 262 LEU A CA 1
ATOM 2020 C C . LEU A 1 262 ? 0.309 3.208 -5.554 1.00 87.50 262 LEU A C 1
ATOM 2022 O O . LEU A 1 262 ? 1.270 3.917 -5.286 1.00 87.50 262 LEU A O 1
ATOM 2026 N N . GLY A 1 263 ? -0.596 2.829 -4.660 1.00 86.50 263 GLY A N 1
ATOM 2027 C CA . GLY A 1 263 ? -0.372 2.923 -3.219 1.00 86.50 263 GLY A CA 1
ATOM 2028 C C . GLY A 1 263 ? 0.190 1.595 -2.736 1.00 86.50 263 GLY A C 1
ATOM 2029 O O . GLY A 1 263 ? -0.454 0.563 -2.922 1.00 86.50 263 GLY A O 1
ATOM 2030 N N . LEU A 1 264 ? 1.395 1.600 -2.182 1.00 88.81 264 LEU A N 1
ATOM 2031 C CA . LEU A 1 264 ? 2.145 0.425 -1.749 1.00 88.81 264 LEU A CA 1
ATOM 2032 C C . LEU A 1 264 ? 2.352 0.474 -0.238 1.00 88.81 264 LEU A C 1
ATOM 2034 O O . LEU A 1 264 ? 2.722 1.506 0.311 1.00 88.81 264 LEU A O 1
ATOM 2038 N N . CYS A 1 265 ? 2.175 -0.669 0.407 1.00 88.88 265 CYS A N 1
ATOM 2039 C CA . CYS A 1 265 ? 2.423 -0.881 1.822 1.00 88.88 265 CYS A CA 1
ATOM 2040 C C . CYS A 1 265 ? 3.221 -2.181 1.961 1.00 88.88 265 CYS A C 1
ATOM 2042 O O . CYS A 1 265 ? 2.793 -3.226 1.473 1.00 88.88 265 CYS A O 1
ATOM 2044 N N . ALA A 1 266 ? 4.400 -2.140 2.573 1.00 89.25 266 ALA A N 1
ATOM 2045 C CA . ALA A 1 266 ? 5.149 -3.338 2.921 1.00 89.25 266 ALA A CA 1
ATOM 2046 C C . ALA A 1 266 ? 5.262 -3.463 4.432 1.00 89.25 266 ALA A C 1
ATOM 2048 O O . ALA A 1 266 ? 5.613 -2.488 5.093 1.00 89.25 266 ALA A O 1
ATOM 2049 N N . ARG A 1 267 ? 4.941 -4.647 4.956 1.00 88.62 267 ARG A N 1
ATOM 2050 C CA . ARG A 1 267 ? 5.020 -5.012 6.376 1.00 88.62 267 ARG A CA 1
ATOM 2051 C C . ARG A 1 267 ? 5.420 -6.477 6.475 1.00 88.62 267 ARG A C 1
ATOM 2053 O O . ARG A 1 267 ? 4.896 -7.300 5.722 1.00 88.62 267 ARG A O 1
ATOM 2060 N N . ASP A 1 268 ? 6.358 -6.799 7.361 1.00 84.88 268 ASP A N 1
ATOM 2061 C CA . ASP A 1 268 ? 6.821 -8.175 7.605 1.00 84.88 268 ASP A CA 1
ATOM 2062 C C . ASP A 1 268 ? 7.173 -8.939 6.309 1.00 84.88 268 ASP A C 1
ATOM 2064 O O . ASP A 1 268 ? 6.800 -10.098 6.099 1.00 84.88 268 ASP A O 1
ATOM 2068 N N . GLY A 1 269 ? 7.820 -8.240 5.367 1.00 82.31 269 GLY A N 1
ATOM 2069 C CA . GLY A 1 269 ? 8.277 -8.795 4.090 1.00 82.31 269 GLY A CA 1
ATOM 2070 C C . GLY A 1 269 ? 7.163 -9.052 3.071 1.00 82.31 269 GLY A C 1
ATOM 2071 O O . GLY A 1 269 ? 7.439 -9.478 1.944 1.00 82.31 269 GLY A O 1
ATOM 2072 N N . ARG A 1 270 ? 5.908 -8.773 3.430 1.00 84.44 270 ARG A N 1
ATOM 2073 C CA . ARG A 1 270 ? 4.754 -8.819 2.534 1.00 84.44 270 ARG A CA 1
ATOM 2074 C C . ARG A 1 270 ? 4.521 -7.441 1.950 1.00 84.44 270 ARG A C 1
ATOM 2076 O O . ARG A 1 270 ? 4.532 -6.452 2.668 1.00 84.44 270 ARG A O 1
ATOM 2083 N N . LEU A 1 271 ? 4.289 -7.396 0.646 1.00 85.81 271 LEU A N 1
ATOM 2084 C CA . LEU A 1 271 ? 3.854 -6.205 -0.066 1.00 85.81 271 LEU A CA 1
ATOM 2085 C C . LEU A 1 271 ? 2.352 -6.321 -0.320 1.00 85.81 271 LEU A C 1
ATOM 2087 O O . LEU A 1 271 ? 1.893 -7.331 -0.853 1.00 85.81 271 LEU A O 1
ATOM 2091 N N . SER A 1 272 ? 1.609 -5.284 0.026 1.00 85.88 272 SER A N 1
ATOM 2092 C CA . SER A 1 272 ? 0.209 -5.074 -0.321 1.00 85.88 272 SER A CA 1
ATOM 2093 C C . SER A 1 272 ? 0.043 -3.689 -0.946 1.00 85.88 272 SER A C 1
ATOM 2095 O O . SER A 1 272 ? 0.926 -2.835 -0.865 1.00 85.88 272 SER A O 1
ATOM 2097 N N . GLY A 1 273 ? -1.064 -3.458 -1.641 1.00 87.06 273 GLY A N 1
ATOM 2098 C CA . GLY A 1 273 ? -1.314 -2.152 -2.230 1.00 87.06 273 GLY A CA 1
ATOM 2099 C C . GLY A 1 273 ? -2.483 -2.119 -3.194 1.00 87.06 273 GLY A C 1
ATOM 2100 O O . GLY A 1 273 ? -3.100 -3.143 -3.491 1.00 87.06 273 GLY A O 1
ATOM 2101 N N . LEU A 1 274 ? -2.752 -0.932 -3.724 1.00 83.19 274 LEU A N 1
ATOM 2102 C CA . LEU A 1 274 ? -3.760 -0.691 -4.746 1.00 83.19 274 LEU A CA 1
ATOM 2103 C C . LEU A 1 274 ? -3.116 0.002 -5.945 1.00 83.19 274 LEU A C 1
ATOM 2105 O O . LEU A 1 274 ? -2.517 1.064 -5.815 1.00 83.19 274 LEU A O 1
ATOM 2109 N N . ALA A 1 275 ? -3.273 -0.588 -7.120 1.00 82.25 275 ALA A N 1
ATOM 2110 C CA . ALA A 1 275 ? -2.932 -0.000 -8.401 1.00 82.25 275 ALA A CA 1
ATOM 2111 C C . ALA A 1 275 ? -4.201 0.514 -9.082 1.00 82.25 275 ALA A C 1
ATOM 2113 O O . ALA A 1 275 ? -5.078 -0.268 -9.441 1.00 82.25 275 ALA A O 1
ATOM 2114 N N . SER A 1 276 ? -4.275 1.817 -9.302 1.00 80.94 276 SER A N 1
ATOM 2115 C CA . SER A 1 276 ? -5.280 2.469 -10.129 1.00 80.94 276 SER A CA 1
ATOM 2116 C C . SER A 1 276 ? -4.676 2.806 -11.490 1.00 80.94 276 SER A C 1
ATOM 2118 O O . SER A 1 276 ? -3.590 3.379 -11.598 1.00 80.94 276 SER A O 1
ATOM 2120 N N . LEU A 1 277 ? -5.381 2.415 -12.541 1.00 84.81 277 LEU A N 1
ATOM 2121 C CA . LEU A 1 277 ? -5.018 2.604 -13.934 1.00 84.81 277 LEU A CA 1
ATOM 2122 C C . LEU A 1 277 ? -6.140 3.379 -14.600 1.00 84.81 277 LEU A C 1
ATOM 2124 O O . LEU A 1 277 ? -7.297 2.959 -14.569 1.00 84.81 277 LEU A O 1
ATOM 2128 N N . ARG A 1 278 ? -5.789 4.482 -15.246 1.00 86.75 278 ARG A N 1
ATOM 2129 C CA . ARG A 1 278 ? -6.725 5.292 -16.011 1.00 86.75 278 ARG A CA 1
ATOM 2130 C C . ARG A 1 278 ? -6.140 5.565 -17.378 1.00 86.75 278 ARG A C 1
ATOM 2132 O O . ARG A 1 278 ? -5.094 6.186 -17.482 1.00 86.75 278 ARG A O 1
ATOM 2139 N N . ILE A 1 279 ? -6.808 5.108 -18.422 1.00 86.25 279 ILE A N 1
ATOM 2140 C CA . ILE A 1 279 ? -6.462 5.424 -19.805 1.00 86.25 279 ILE A CA 1
ATOM 2141 C C . ILE A 1 279 ? -7.505 6.415 -20.302 1.00 86.25 279 ILE A C 1
ATOM 2143 O O . ILE A 1 279 ? -8.686 6.130 -20.172 1.00 86.25 279 ILE A O 1
ATOM 2147 N N . GLN A 1 280 ? -7.093 7.555 -20.845 1.00 89.00 280 GLN A N 1
ATOM 2148 C CA . GLN A 1 280 ? -7.960 8.578 -21.437 1.00 89.00 280 GLN A CA 1
ATOM 2149 C C . GLN A 1 280 ? -7.765 8.620 -22.952 1.00 89.00 280 GLN A C 1
ATOM 2151 O O . GLN A 1 280 ? -6.670 8.330 -23.436 1.00 89.00 280 GLN A O 1
ATOM 2156 N N . ASP A 1 281 ? -8.819 8.979 -23.690 1.00 88.25 281 ASP A N 1
ATOM 2157 C CA . ASP A 1 281 ? -8.787 9.183 -25.146 1.00 88.25 281 ASP A CA 1
ATOM 2158 C C . ASP A 1 281 ? -8.169 8.010 -25.928 1.00 88.25 281 ASP A C 1
ATOM 2160 O O . ASP A 1 281 ? -7.451 8.185 -26.921 1.00 88.25 281 ASP A O 1
ATOM 2164 N N . MET A 1 282 ? -8.420 6.783 -25.457 1.00 85.50 282 MET A N 1
ATOM 2165 C CA . MET A 1 282 ? -7.864 5.593 -26.080 1.00 85.50 282 MET A CA 1
ATOM 2166 C C . MET A 1 282 ? -8.520 5.345 -27.435 1.00 85.50 282 MET A C 1
ATOM 2168 O O . MET A 1 282 ? -9.726 5.100 -27.523 1.00 85.50 282 MET A O 1
ATOM 2172 N N . THR A 1 283 ? -7.703 5.319 -28.482 1.00 83.81 283 THR A N 1
ATOM 2173 C CA . THR A 1 283 ? -8.101 4.801 -29.790 1.00 83.81 283 THR A CA 1
ATOM 2174 C C . THR A 1 283 ? -7.321 3.531 -30.077 1.00 83.81 283 THR A C 1
ATOM 2176 O O . THR A 1 283 ? -6.141 3.405 -29.744 1.00 83.81 283 THR A O 1
ATOM 2179 N N . ILE A 1 284 ? -8.010 2.550 -30.649 1.00 83.56 284 ILE A N 1
ATOM 2180 C CA . ILE A 1 284 ? -7.432 1.252 -30.974 1.00 83.56 284 ILE A CA 1
ATOM 2181 C C . ILE A 1 284 ? -7.716 0.913 -32.431 1.00 83.56 284 ILE A C 1
ATOM 2183 O O . ILE A 1 284 ? -8.795 1.215 -32.947 1.00 83.56 284 ILE A O 1
ATOM 2187 N N . ARG A 1 285 ? -6.781 0.205 -33.055 1.00 85.38 285 ARG A N 1
ATOM 2188 C CA . ARG A 1 285 ? -6.943 -0.405 -34.373 1.00 85.38 285 ARG A CA 1
ATOM 2189 C C . ARG A 1 285 ? -6.712 -1.901 -34.291 1.00 85.38 285 ARG A C 1
ATOM 2191 O O . ARG A 1 285 ? -5.920 -2.378 -33.483 1.00 85.38 285 ARG A O 1
ATOM 2198 N N . GLU A 1 286 ? -7.414 -2.644 -35.133 1.00 80.81 286 GLU A N 1
ATOM 2199 C CA . GLU A 1 286 ? -7.217 -4.080 -35.270 1.00 80.81 286 GLU A CA 1
ATOM 2200 C C . GLU A 1 286 ? -5.786 -4.385 -35.727 1.00 80.81 286 GLU A C 1
ATOM 2202 O O . GLU A 1 286 ? -5.253 -3.768 -36.659 1.00 80.81 286 GLU A O 1
ATOM 2207 N N . ASN A 1 287 ? -5.159 -5.359 -35.076 1.00 77.69 287 ASN A N 1
ATOM 2208 C CA . ASN A 1 287 ? -3.888 -5.878 -35.531 1.00 77.69 287 ASN A CA 1
ATOM 2209 C C . ASN A 1 287 ? -4.111 -7.044 -36.498 1.00 77.69 287 ASN A C 1
ATOM 2211 O O . ASN A 1 287 ? -4.194 -8.207 -36.104 1.00 77.69 287 ASN A O 1
ATOM 2215 N N . THR A 1 288 ? -4.120 -6.728 -37.788 1.00 78.25 288 THR A N 1
ATOM 2216 C CA . THR A 1 288 ? -4.275 -7.709 -38.871 1.00 78.25 288 THR A CA 1
ATOM 2217 C C . THR A 1 288 ? -3.133 -8.727 -38.951 1.00 78.25 288 THR A C 1
ATOM 2219 O O . THR A 1 288 ? -3.260 -9.724 -39.655 1.00 78.25 288 THR A O 1
ATOM 2222 N N . GLY A 1 289 ? -2.013 -8.479 -38.263 1.00 76.06 289 GLY A N 1
ATOM 2223 C CA . GLY A 1 289 ? -0.871 -9.387 -38.181 1.00 76.06 289 GLY A CA 1
ATOM 2224 C C . GLY A 1 289 ? -0.912 -10.367 -37.005 1.00 76.06 289 GLY A C 1
ATOM 2225 O O . GLY A 1 289 ? 0.073 -11.077 -36.815 1.00 76.06 289 GLY A O 1
ATOM 2226 N N . ALA A 1 290 ? -1.976 -10.385 -36.189 1.00 76.50 290 ALA A N 1
ATOM 2227 C CA . ALA A 1 290 ? -2.110 -11.347 -35.095 1.00 76.50 290 ALA A CA 1
ATOM 2228 C C . ALA A 1 290 ? -2.575 -12.723 -35.593 1.00 76.50 290 ALA A C 1
ATOM 2230 O O . ALA A 1 290 ? -3.573 -12.823 -36.309 1.00 76.50 290 ALA A O 1
ATOM 2231 N N . ASP A 1 291 ? -1.916 -13.788 -35.132 1.00 68.88 291 ASP A N 1
ATOM 2232 C CA . ASP A 1 291 ? -2.206 -15.179 -35.508 1.00 68.88 291 ASP A CA 1
ATOM 2233 C C . ASP A 1 291 ? -3.640 -15.592 -35.107 1.00 68.88 291 ASP A C 1
ATOM 2235 O O . ASP A 1 291 ? -4.265 -16.430 -35.755 1.00 68.88 291 ASP A O 1
ATOM 2239 N N . ASN A 1 292 ? -4.208 -14.922 -34.096 1.00 60.19 292 ASN A N 1
ATOM 2240 C CA . ASN A 1 292 ? -5.560 -15.154 -33.577 1.00 60.19 292 ASN A CA 1
ATOM 2241 C C . ASN A 1 292 ? -6.581 -14.060 -33.946 1.00 60.19 292 ASN A C 1
ATOM 2243 O O . ASN A 1 292 ? -7.676 -14.047 -33.383 1.00 60.19 292 ASN A O 1
ATOM 2247 N N . ALA A 1 293 ? -6.278 -13.151 -34.885 1.00 53.25 293 ALA A N 1
ATOM 2248 C CA . ALA A 1 293 ? -7.189 -12.054 -35.255 1.00 53.25 293 ALA A CA 1
ATOM 2249 C C . ALA A 1 293 ? -8.566 -12.541 -35.755 1.00 53.25 293 ALA A C 1
ATOM 2251 O O . ALA A 1 293 ? -9.562 -11.831 -35.657 1.00 53.25 293 ALA A O 1
ATOM 2252 N N . ARG A 1 294 ? -8.639 -13.773 -36.278 1.00 47.44 294 ARG A N 1
ATOM 2253 C CA . ARG A 1 294 ? -9.813 -14.266 -37.010 1.00 47.44 294 ARG A CA 1
ATOM 2254 C C . ARG A 1 294 ? -10.836 -15.035 -36.184 1.00 47.44 294 ARG A C 1
ATOM 2256 O O . ARG A 1 294 ? -11.951 -15.194 -36.670 1.00 47.44 294 ARG A O 1
ATOM 2263 N N . PHE A 1 295 ? -10.497 -15.556 -35.000 1.00 39.09 295 PHE A N 1
ATOM 2264 C CA . PHE A 1 295 ? -11.355 -16.608 -34.445 1.00 39.09 295 PHE A CA 1
ATOM 2265 C C . PHE A 1 295 ? -12.648 -16.086 -33.817 1.00 39.09 295 PHE A C 1
ATOM 2267 O O . PHE A 1 295 ? -13.662 -16.752 -33.960 1.00 39.09 295 PHE A O 1
ATOM 2274 N N . ILE A 1 296 ? -12.682 -14.889 -33.218 1.00 47.66 296 ILE A N 1
ATOM 2275 C CA . ILE A 1 296 ? -13.938 -14.226 -32.828 1.00 47.66 296 ILE A CA 1
ATOM 2276 C C . ILE A 1 296 ? -13.676 -12.713 -32.757 1.00 47.66 296 ILE A C 1
ATOM 2278 O O . ILE A 1 296 ? -12.860 -12.278 -31.959 1.00 47.66 296 ILE A O 1
ATOM 2282 N N . THR A 1 297 ? -14.368 -11.890 -33.544 1.00 50.59 297 THR A N 1
ATOM 2283 C CA . THR A 1 297 ? -14.272 -10.407 -33.571 1.00 50.59 297 THR A CA 1
ATOM 2284 C C . THR A 1 297 ? -14.879 -9.707 -32.340 1.00 50.59 297 THR A C 1
ATOM 2286 O O . THR A 1 297 ? -14.829 -8.482 -32.213 1.00 50.59 297 THR A O 1
ATOM 2289 N N . LEU A 1 298 ? -15.430 -10.474 -31.395 1.00 52.34 298 LEU A N 1
ATOM 2290 C CA . LEU A 1 298 ? -16.030 -9.989 -30.147 1.00 52.34 298 LEU A CA 1
ATOM 2291 C C . LEU A 1 298 ? -15.065 -9.204 -29.233 1.00 52.34 298 LEU A C 1
ATOM 2293 O O . LEU A 1 298 ? -15.502 -8.184 -28.710 1.00 52.34 298 LEU A O 1
ATOM 2297 N N . PRO A 1 299 ? -13.780 -9.576 -29.042 1.00 58.97 299 PRO A N 1
ATOM 2298 C CA . PRO A 1 299 ? -12.856 -8.825 -28.196 1.00 58.97 299 PRO A CA 1
ATOM 2299 C C . PRO A 1 299 ? -12.544 -7.444 -28.775 1.00 58.97 299 PRO A C 1
ATOM 2301 O O . PRO A 1 299 ? -12.592 -6.463 -28.042 1.00 58.97 299 PRO A O 1
ATOM 2304 N N . PHE A 1 300 ? -12.274 -7.341 -30.083 1.00 65.50 300 PHE A N 1
ATOM 2305 C CA . PHE A 1 300 ? -11.978 -6.053 -30.718 1.00 65.50 300 PHE A CA 1
ATOM 2306 C C . PHE A 1 300 ? -13.199 -5.132 -30.707 1.00 65.50 300 PHE A C 1
ATOM 2308 O O . PHE A 1 300 ? -13.100 -3.996 -30.252 1.00 65.50 300 PHE A O 1
ATOM 2315 N N . ASN A 1 301 ? -14.367 -5.635 -31.116 1.00 65.69 301 ASN A N 1
ATOM 2316 C CA . ASN A 1 301 ? -15.599 -4.849 -31.102 1.00 65.69 301 ASN A CA 1
ATOM 2317 C C . ASN A 1 301 ? -16.015 -4.455 -29.674 1.00 65.69 301 ASN A C 1
ATOM 2319 O O . ASN A 1 301 ? -16.495 -3.342 -29.475 1.00 65.69 301 ASN A O 1
ATOM 2323 N N . ALA A 1 302 ? -15.784 -5.305 -28.664 1.00 64.62 302 ALA A N 1
ATOM 2324 C CA . ALA A 1 302 ? -16.011 -4.960 -27.258 1.00 64.62 302 ALA A CA 1
ATOM 2325 C C . ALA A 1 302 ? -15.050 -3.868 -26.765 1.00 64.62 302 ALA A C 1
ATOM 2327 O O . ALA A 1 302 ? -15.482 -2.941 -26.080 1.00 64.62 302 ALA A O 1
ATOM 2328 N N . TRP A 1 303 ? -13.771 -3.928 -27.143 1.00 65.69 303 TRP A N 1
ATOM 2329 C CA . TRP A 1 303 ? -12.806 -2.872 -26.836 1.00 65.69 303 TRP A CA 1
ATOM 2330 C C . TRP A 1 303 ? -13.126 -1.561 -27.568 1.00 65.69 303 TRP A C 1
ATOM 2332 O O . TRP A 1 303 ? -13.052 -0.491 -26.970 1.00 65.69 303 TRP A O 1
ATOM 2342 N N . GLN A 1 304 ? -13.556 -1.624 -28.828 1.00 72.38 304 GLN A N 1
ATOM 2343 C CA . GLN A 1 304 ? -13.985 -0.454 -29.594 1.00 72.38 304 GLN A CA 1
ATOM 2344 C C . GLN A 1 304 ? -15.284 0.143 -29.028 1.00 72.38 304 GLN A C 1
ATOM 2346 O O . GLN A 1 304 ? -15.487 1.355 -29.033 1.00 72.38 304 GLN A O 1
ATOM 2351 N N . PHE A 1 305 ? -16.177 -0.699 -28.512 1.00 68.62 305 PHE A N 1
ATOM 2352 C CA . PHE A 1 305 ? -17.372 -0.265 -27.799 1.00 68.62 305 PHE A CA 1
ATOM 2353 C C . PHE A 1 305 ? -17.026 0.392 -26.455 1.00 68.62 305 PHE A C 1
ATOM 2355 O O . PHE A 1 305 ? -17.598 1.432 -26.137 1.00 68.62 305 PHE A O 1
ATOM 2362 N N . LEU A 1 306 ? -16.064 -0.155 -25.698 1.00 63.19 306 LEU A N 1
ATOM 2363 C CA . LEU A 1 306 ? -15.541 0.439 -24.460 1.00 63.19 306 LEU A CA 1
ATOM 2364 C C . LEU A 1 306 ? -15.010 1.847 -24.680 1.00 63.19 306 LEU A C 1
ATOM 2366 O O . LEU A 1 306 ? -15.398 2.778 -23.971 1.00 63.19 306 LEU A O 1
ATOM 2370 N N . THR A 1 307 ? -14.145 1.999 -25.682 1.00 65.62 307 THR A N 1
ATOM 2371 C CA . THR A 1 307 ? -13.587 3.303 -26.023 1.00 65.62 307 THR A CA 1
ATOM 2372 C C . THR A 1 307 ? -14.672 4.246 -26.532 1.00 65.62 307 THR A C 1
ATOM 2374 O O . THR A 1 307 ? -14.639 5.423 -26.216 1.00 65.62 307 THR A O 1
ATOM 2377 N N . ARG A 1 308 ? -15.712 3.775 -27.226 1.00 72.00 308 ARG A N 1
ATOM 2378 C CA . ARG A 1 308 ? -16.810 4.656 -27.666 1.00 72.00 308 ARG A CA 1
ATOM 2379 C C . ARG A 1 308 ? -17.773 5.073 -26.549 1.00 72.00 308 ARG A C 1
ATOM 2381 O O . ARG A 1 308 ? -18.150 6.236 -26.499 1.00 72.00 308 ARG A O 1
ATOM 2388 N N . GLN A 1 309 ? -18.181 4.169 -25.654 1.00 68.75 309 GLN A N 1
ATOM 2389 C CA . GLN A 1 309 ? -19.185 4.473 -24.618 1.00 68.75 309 GLN A CA 1
ATOM 2390 C C . GLN A 1 309 ? -18.660 5.364 -23.487 1.00 68.75 309 GLN A C 1
ATOM 2392 O O . GLN A 1 309 ? -19.457 6.001 -22.803 1.00 68.75 309 GLN A O 1
ATOM 2397 N N . ARG A 1 310 ? -17.342 5.400 -23.269 1.00 64.94 310 ARG A N 1
ATOM 2398 C CA . ARG A 1 310 ? -16.709 6.177 -22.192 1.00 64.94 310 ARG A CA 1
ATOM 2399 C C . ARG A 1 310 ? -15.816 7.312 -22.700 1.00 64.94 310 ARG A C 1
ATOM 2401 O O . ARG A 1 310 ? -14.887 7.700 -21.997 1.00 64.94 310 ARG A O 1
ATOM 2408 N N . ASN A 1 311 ? -16.044 7.819 -23.915 1.00 75.00 311 ASN A N 1
ATOM 2409 C CA . ASN A 1 311 ? -15.185 8.840 -24.539 1.00 75.00 311 ASN A CA 1
ATOM 2410 C C . ASN A 1 311 ? -13.685 8.471 -24.474 1.00 75.00 311 ASN A C 1
ATOM 2412 O O . ASN A 1 311 ? -12.843 9.269 -24.092 1.00 75.00 311 ASN A O 1
ATOM 2416 N N . GLY A 1 312 ? -13.355 7.210 -24.733 1.00 68.81 312 GLY A N 1
ATOM 2417 C CA . GLY A 1 312 ? -11.994 6.676 -24.725 1.00 68.81 312 GLY A CA 1
ATOM 2418 C C . GLY A 1 312 ? -11.444 6.353 -23.337 1.00 68.81 312 GLY A C 1
ATOM 2419 O O . GLY A 1 312 ? -10.299 5.915 -23.250 1.00 68.81 312 GLY A O 1
ATOM 2420 N N . THR A 1 313 ? -12.228 6.544 -22.267 1.00 76.56 313 THR A N 1
ATOM 2421 C CA . THR A 1 313 ? -11.747 6.382 -20.890 1.00 76.56 313 THR A CA 1
ATOM 2422 C C . THR A 1 313 ? -11.926 4.957 -20.359 1.00 76.56 313 THR A C 1
ATOM 2424 O O . THR A 1 313 ? -13.045 4.446 -20.259 1.00 76.56 313 THR A O 1
ATOM 2427 N N . VAL A 1 314 ? -10.828 4.323 -19.953 1.00 77.56 314 VAL A N 1
ATOM 2428 C CA . VAL A 1 314 ? -10.801 3.020 -19.274 1.00 77.56 314 VAL A CA 1
ATOM 2429 C C . VAL A 1 314 ? -10.229 3.214 -17.879 1.00 77.56 314 VAL A C 1
ATOM 2431 O O . VAL A 1 314 ? -9.136 3.744 -17.730 1.00 77.56 314 VAL A O 1
ATOM 2434 N N . GLU A 1 315 ? -10.956 2.766 -16.863 1.00 78.88 315 GLU A N 1
ATOM 2435 C CA . GLU A 1 315 ? -10.523 2.817 -15.467 1.00 78.88 315 GLU A CA 1
ATOM 2436 C C . GLU A 1 315 ? -10.502 1.398 -14.915 1.00 78.88 315 GLU A C 1
ATOM 2438 O O . GLU A 1 315 ? -11.453 0.633 -15.104 1.00 78.88 315 GLU A O 1
ATOM 2443 N N . ALA A 1 316 ? -9.396 1.036 -14.278 1.00 78.69 316 ALA A N 1
ATOM 2444 C CA . ALA A 1 316 ? -9.206 -0.261 -13.665 1.00 78.69 316 ALA A CA 1
ATOM 2445 C C . ALA A 1 316 ? -8.468 -0.095 -12.343 1.00 78.69 316 ALA A C 1
ATOM 2447 O O . ALA A 1 316 ? -7.459 0.598 -12.263 1.00 78.69 316 ALA A O 1
ATOM 2448 N N . GLU A 1 317 ? -8.953 -0.784 -11.322 1.00 76.81 317 GLU A N 1
ATOM 2449 C CA . GLU A 1 317 ? -8.280 -0.886 -10.038 1.00 76.81 317 GLU A CA 1
ATOM 2450 C C . GLU A 1 317 ? -7.900 -2.341 -9.812 1.00 76.81 317 GLU A C 1
ATOM 2452 O O . GLU A 1 317 ? -8.676 -3.258 -10.098 1.00 76.81 317 GLU A O 1
ATOM 2457 N N . THR A 1 318 ? -6.678 -2.562 -9.349 1.00 80.06 318 THR A N 1
ATOM 2458 C CA . THR A 1 318 ? -6.180 -3.889 -9.0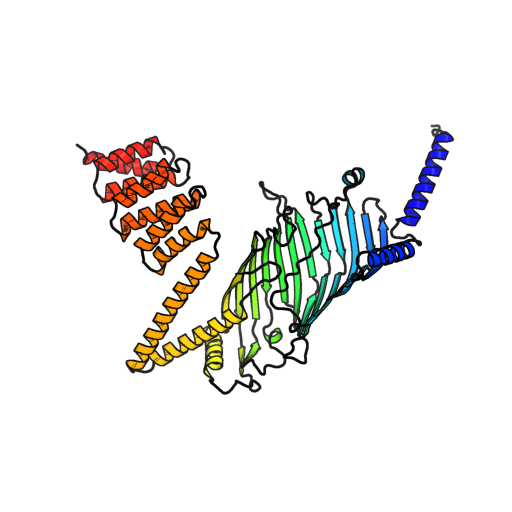28 1.00 80.06 318 THR A CA 1
ATOM 2459 C C . THR A 1 318 ? -5.341 -3.864 -7.775 1.00 80.06 318 THR A C 1
ATOM 2461 O O . THR A 1 318 ? -4.520 -2.981 -7.572 1.00 80.06 318 THR A O 1
ATOM 2464 N N . GLU A 1 319 ? -5.497 -4.886 -6.953 1.00 74.88 319 GLU A N 1
ATOM 2465 C CA . GLU A 1 319 ? -4.667 -5.057 -5.770 1.00 74.88 319 GLU A CA 1
ATOM 2466 C C . GLU A 1 319 ? -3.268 -5.536 -6.159 1.00 74.88 319 GLU A C 1
ATOM 2468 O O . GLU A 1 319 ? -3.103 -6.384 -7.045 1.00 74.88 319 GLU A O 1
ATOM 2473 N N . ILE A 1 320 ? -2.270 -4.997 -5.470 1.00 81.56 320 ILE A N 1
ATOM 2474 C CA . ILE A 1 320 ? -0.881 -5.443 -5.499 1.00 81.56 320 ILE A CA 1
ATOM 2475 C C . ILE A 1 320 ? -0.677 -6.360 -4.302 1.00 81.56 320 ILE A C 1
ATOM 2477 O O . ILE A 1 320 ? -1.130 -6.062 -3.201 1.00 81.56 320 ILE A O 1
ATOM 2481 N N . HIS A 1 321 ? -0.006 -7.482 -4.519 1.00 81.19 321 HIS A N 1
ATOM 2482 C CA . HIS A 1 321 ? 0.368 -8.407 -3.453 1.00 81.19 321 HIS A CA 1
ATOM 2483 C C . HIS A 1 321 ? 1.755 -8.993 -3.722 1.00 81.19 321 HIS A C 1
ATOM 2485 O O . HIS A 1 321 ? 2.337 -8.747 -4.773 1.00 81.19 321 HIS A O 1
ATOM 2491 N N . GLY A 1 322 ? 2.289 -9.790 -2.800 1.00 85.88 322 GLY A N 1
ATOM 2492 C CA . GLY A 1 322 ? 3.554 -10.503 -2.977 1.00 85.88 322 GLY A CA 1
ATOM 2493 C C . GLY A 1 322 ? 4.579 -10.083 -1.937 1.00 85.88 322 GLY A C 1
ATOM 2494 O O . GLY A 1 322 ? 4.236 -9.847 -0.781 1.00 85.88 322 GLY A O 1
ATOM 2495 N N . THR A 1 323 ? 5.840 -10.009 -2.339 1.00 85.69 323 THR A N 1
ATOM 2496 C CA . THR A 1 323 ? 6.929 -9.498 -1.494 1.00 85.69 323 THR A CA 1
ATOM 2497 C C . THR A 1 323 ? 7.557 -8.284 -2.164 1.00 85.69 323 THR A C 1
ATOM 2499 O O . THR A 1 323 ? 7.384 -8.083 -3.365 1.00 85.69 323 THR A O 1
ATOM 2502 N N . LEU A 1 324 ? 8.333 -7.489 -1.427 1.00 78.19 324 LEU A N 1
ATOM 2503 C CA . LEU A 1 324 ? 9.083 -6.363 -2.007 1.00 78.19 324 LEU A CA 1
ATOM 2504 C C . LEU A 1 324 ? 9.998 -6.779 -3.168 1.00 78.19 324 LEU A C 1
ATOM 2506 O O . LEU A 1 324 ? 10.231 -6.002 -4.090 1.00 78.19 324 LEU A O 1
ATOM 2510 N N . LEU A 1 325 ? 10.507 -8.011 -3.126 1.00 76.88 325 LEU A N 1
ATOM 2511 C CA . LEU A 1 325 ? 11.403 -8.565 -4.142 1.00 76.88 325 LEU A CA 1
ATOM 2512 C C . LEU A 1 325 ? 10.646 -9.217 -5.305 1.00 76.88 325 LEU A C 1
ATOM 2514 O O . LEU A 1 325 ? 11.206 -9.380 -6.386 1.00 76.88 325 LEU A O 1
ATOM 2518 N N . GLN A 1 326 ? 9.393 -9.610 -5.082 1.00 78.56 326 GLN A N 1
ATOM 2519 C CA . GLN A 1 326 ? 8.530 -10.261 -6.065 1.00 78.56 326 GLN A CA 1
ATOM 2520 C C . GLN A 1 326 ? 7.117 -9.662 -5.978 1.00 78.56 326 GLN A C 1
ATOM 2522 O O . GLN A 1 326 ? 6.191 -10.325 -5.494 1.00 78.56 326 GLN A O 1
ATOM 2527 N N . PRO A 1 327 ? 6.941 -8.393 -6.395 1.00 82.06 327 PRO A N 1
ATOM 2528 C CA . PRO A 1 327 ? 5.629 -7.774 -6.435 1.00 82.06 327 PRO A CA 1
ATOM 2529 C C . PRO A 1 327 ? 4.788 -8.428 -7.534 1.00 82.06 327 PRO A C 1
ATOM 2531 O O . PRO A 1 327 ? 5.194 -8.525 -8.692 1.00 82.06 327 PRO A O 1
ATOM 2534 N N . VAL A 1 328 ? 3.582 -8.847 -7.182 1.00 78.38 328 VAL A N 1
ATOM 2535 C CA . VAL A 1 328 ? 2.562 -9.330 -8.106 1.00 78.38 328 VAL A CA 1
ATOM 2536 C C . VAL A 1 328 ? 1.585 -8.189 -8.347 1.00 78.38 328 VAL A C 1
ATOM 2538 O O . VAL A 1 328 ? 0.724 -7.889 -7.519 1.00 78.38 328 VAL A O 1
ATOM 2541 N N . VAL A 1 329 ? 1.724 -7.548 -9.506 1.00 79.19 329 VAL A N 1
ATOM 2542 C CA . VAL A 1 329 ? 0.821 -6.493 -9.976 1.00 79.19 329 VAL A CA 1
ATOM 2543 C C . VAL A 1 329 ? 0.015 -7.070 -11.146 1.00 79.19 329 VAL A C 1
ATOM 2545 O O . VAL A 1 329 ? 0.508 -7.098 -12.276 1.00 79.19 329 VAL A O 1
ATOM 2548 N N . PRO A 1 330 ? -1.211 -7.582 -10.937 1.00 73.69 330 PRO A N 1
ATOM 2549 C CA . PRO A 1 330 ? -1.930 -8.339 -11.958 1.00 73.69 330 PRO A CA 1
ATOM 2550 C C . PRO A 1 330 ? -2.642 -7.426 -12.972 1.00 73.69 330 PRO A C 1
ATOM 2552 O O . PRO A 1 330 ? -3.764 -7.710 -13.386 1.00 73.69 330 PRO A O 1
ATOM 2555 N N . ILE A 1 331 ? -1.975 -6.354 -13.422 1.00 69.88 331 ILE A N 1
ATOM 2556 C CA . ILE A 1 331 ? -2.503 -5.368 -14.381 1.00 69.88 331 ILE A CA 1
ATOM 2557 C C . ILE A 1 331 ? -3.043 -6.065 -15.626 1.00 69.88 331 ILE A C 1
ATOM 2559 O O . ILE A 1 331 ? -4.185 -5.836 -16.013 1.00 69.88 331 ILE A O 1
ATOM 2563 N N . GLY A 1 332 ? -2.248 -6.957 -16.225 1.00 64.06 332 GLY A N 1
ATOM 2564 C CA . GLY A 1 332 ? -2.650 -7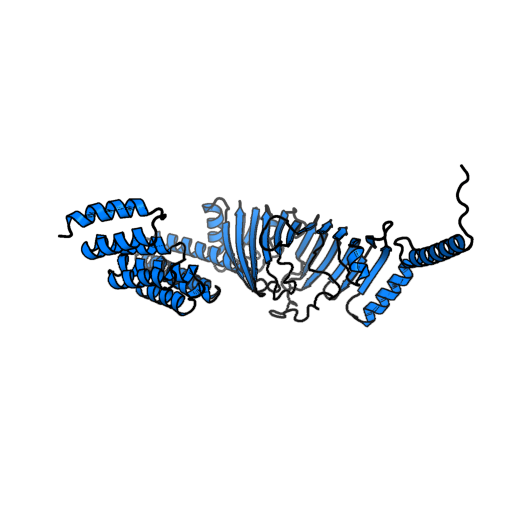.681 -17.432 1.00 64.06 332 GLY A CA 1
ATOM 2565 C C . GLY A 1 332 ? -3.922 -8.501 -17.221 1.00 64.06 332 GLY A C 1
ATOM 2566 O O . GLY A 1 332 ? -4.855 -8.408 -18.015 1.00 64.06 332 GLY A O 1
ATOM 2567 N N . LYS A 1 333 ? -4.006 -9.232 -16.103 1.00 64.00 333 LYS A N 1
ATOM 2568 C CA . LYS A 1 333 ? -5.185 -10.033 -15.749 1.00 64.00 333 LYS A CA 1
ATOM 2569 C C . LYS A 1 333 ? -6.406 -9.153 -15.489 1.00 64.00 333 LYS A C 1
ATOM 2571 O O . LYS A 1 333 ? -7.500 -9.506 -15.913 1.00 64.00 333 LYS A O 1
ATOM 2576 N N . VAL A 1 334 ? -6.245 -8.005 -14.831 1.00 64.62 334 VAL A N 1
ATOM 2577 C CA . VAL A 1 334 ? -7.362 -7.089 -14.567 1.00 64.62 334 VAL A CA 1
ATOM 2578 C C . VAL A 1 334 ? -7.847 -6.410 -15.837 1.00 64.62 334 VAL A C 1
ATOM 2580 O O . VAL A 1 334 ? -9.051 -6.395 -16.071 1.00 64.62 334 VAL A O 1
ATOM 2583 N N . LEU A 1 335 ? -6.954 -5.934 -16.705 1.00 63.81 335 LEU A N 1
ATOM 2584 C CA . LEU A 1 335 ? -7.345 -5.393 -18.009 1.00 63.81 335 LEU A CA 1
ATOM 2585 C C . LEU A 1 335 ? -8.036 -6.460 -18.871 1.00 63.81 335 LEU A C 1
ATOM 2587 O O . LEU A 1 335 ? -9.063 -6.182 -19.488 1.00 63.81 335 LEU A O 1
ATOM 2591 N N . GLN A 1 336 ? -7.539 -7.700 -18.854 1.00 61.94 336 GLN A N 1
ATOM 2592 C CA . GLN A 1 336 ? -8.178 -8.830 -19.528 1.00 61.94 336 GLN A CA 1
ATOM 2593 C C . GLN A 1 336 ? -9.563 -9.146 -18.940 1.00 61.94 336 GLN A C 1
ATOM 2595 O O . GLN A 1 336 ? -10.513 -9.372 -19.689 1.00 61.94 336 GLN A O 1
ATOM 2600 N N . ASN A 1 337 ? -9.708 -9.119 -17.614 1.00 63.28 337 ASN A N 1
ATOM 2601 C CA . ASN A 1 337 ? -10.984 -9.335 -16.936 1.00 63.28 337 ASN A CA 1
ATOM 2602 C C . ASN A 1 337 ? -11.978 -8.206 -17.219 1.00 63.28 337 ASN A C 1
ATOM 2604 O O . ASN A 1 337 ? -13.146 -8.488 -17.461 1.00 63.28 337 ASN A O 1
ATOM 2608 N N . GLN A 1 338 ? -11.538 -6.945 -17.236 1.00 64.75 338 GLN A N 1
ATOM 2609 C CA . GLN A 1 338 ? -12.372 -5.796 -17.603 1.00 64.75 338 GLN A CA 1
ATOM 2610 C C . GLN A 1 338 ? -12.859 -5.918 -19.051 1.00 64.75 338 GLN A C 1
ATOM 2612 O O . GLN A 1 338 ? -14.054 -5.777 -19.314 1.00 64.75 338 GLN A O 1
ATOM 2617 N N . ALA A 1 339 ? -11.969 -6.286 -19.975 1.00 59.66 339 ALA A N 1
ATOM 2618 C CA . ALA A 1 339 ? -12.333 -6.573 -21.359 1.00 59.66 339 ALA A CA 1
ATOM 2619 C C . ALA A 1 339 ? -13.349 -7.718 -21.464 1.00 59.66 339 ALA A C 1
ATOM 2621 O O . ALA A 1 339 ? -14.354 -7.598 -22.162 1.00 59.66 339 ALA A O 1
ATOM 2622 N N . GLY A 1 340 ? -13.120 -8.810 -20.730 1.00 60.94 340 GLY A N 1
ATOM 2623 C CA . GLY A 1 340 ? -14.033 -9.949 -20.664 1.00 60.94 340 GLY A CA 1
ATOM 2624 C C . GLY A 1 340 ? -15.394 -9.577 -20.075 1.00 60.94 340 GLY A C 1
ATOM 2625 O O . GLY A 1 340 ? -16.423 -9.966 -20.618 1.00 60.94 340 GLY A O 1
ATOM 2626 N N . ASN A 1 341 ? -15.419 -8.777 -19.009 1.00 63.62 341 ASN A N 1
ATOM 2627 C CA . ASN A 1 341 ? -16.642 -8.288 -18.376 1.00 63.62 341 ASN A CA 1
ATOM 2628 C C . ASN A 1 341 ? -17.445 -7.402 -19.322 1.00 63.62 341 ASN A C 1
ATOM 2630 O O . ASN A 1 341 ? -18.667 -7.499 -19.357 1.00 63.62 341 ASN A O 1
ATOM 2634 N N . VAL A 1 342 ? -16.785 -6.577 -20.130 1.00 61.56 342 VAL A N 1
ATOM 2635 C CA . VAL A 1 342 ? -17.490 -5.745 -21.105 1.00 61.56 342 VAL A CA 1
ATOM 2636 C C . VAL A 1 342 ? -17.943 -6.557 -22.307 1.00 61.56 342 VAL A C 1
ATOM 2638 O O . VAL A 1 342 ? -19.080 -6.390 -22.734 1.00 61.56 342 VAL A O 1
ATOM 2641 N N . GLY A 1 343 ? -17.127 -7.495 -22.791 1.00 59.69 343 GLY A N 1
ATOM 2642 C CA . GLY A 1 343 ? -17.565 -8.476 -23.783 1.00 59.69 343 GLY A CA 1
ATOM 2643 C C . GLY A 1 343 ? -18.813 -9.230 -23.314 1.00 59.69 343 GLY A C 1
ATOM 2644 O O . GLY A 1 343 ? -19.772 -9.364 -24.070 1.00 59.69 343 GLY A O 1
ATOM 2645 N N . ARG A 1 344 ? -18.859 -9.629 -22.036 1.00 61.97 344 ARG A N 1
ATOM 2646 C CA . ARG A 1 344 ? -20.040 -10.237 -21.404 1.00 61.97 344 ARG A CA 1
ATOM 2647 C C . ARG A 1 344 ? -21.213 -9.265 -21.289 1.00 61.97 344 ARG A C 1
ATOM 2649 O O . ARG A 1 344 ? -22.305 -9.652 -21.667 1.00 61.97 344 ARG A O 1
ATOM 2656 N N . ASN A 1 345 ? -21.016 -8.018 -20.858 1.00 60.62 345 ASN A N 1
ATOM 2657 C CA . ASN A 1 345 ? -22.092 -7.017 -20.778 1.00 60.62 345 ASN A CA 1
ATOM 2658 C C . ASN A 1 345 ? -22.687 -6.697 -22.157 1.00 60.62 345 ASN A C 1
ATOM 2660 O O . ASN A 1 345 ? -23.898 -6.545 -22.291 1.00 60.62 345 ASN A O 1
ATOM 2664 N N . LEU A 1 346 ? -21.844 -6.604 -23.188 1.00 57.69 346 LEU A N 1
ATOM 2665 C CA . LEU A 1 346 ? -22.279 -6.448 -24.572 1.00 57.69 346 LEU A CA 1
ATOM 2666 C C . LEU A 1 346 ? -23.074 -7.679 -25.013 1.00 57.69 346 LEU A C 1
ATOM 2668 O O . LEU A 1 346 ? -24.143 -7.528 -25.588 1.00 57.69 346 LEU A O 1
ATOM 2672 N N . THR A 1 347 ? -22.597 -8.879 -24.675 1.00 54.31 347 THR A N 1
ATOM 2673 C CA . THR A 1 347 ? -23.304 -10.137 -24.950 1.00 54.31 347 THR A CA 1
ATOM 2674 C C . THR A 1 347 ? -24.663 -10.179 -24.250 1.00 54.31 347 THR A C 1
ATOM 2676 O O . THR A 1 347 ? -25.650 -10.488 -24.899 1.00 54.31 347 THR A O 1
ATOM 2679 N N . VAL A 1 348 ? -24.748 -9.809 -22.967 1.00 58.03 348 VAL A N 1
ATOM 2680 C CA . VAL A 1 348 ? -26.005 -9.720 -22.204 1.00 58.03 348 VAL A CA 1
ATOM 2681 C C . VAL A 1 348 ? -26.966 -8.744 -22.877 1.00 58.03 348 VAL A C 1
ATOM 2683 O O . VAL A 1 348 ? -28.084 -9.128 -23.190 1.00 58.03 348 VAL A O 1
ATOM 2686 N N . ARG A 1 349 ? -26.513 -7.532 -23.223 1.00 63.31 349 ARG A N 1
ATOM 2687 C CA . ARG A 1 349 ? -27.348 -6.543 -23.927 1.00 63.31 349 ARG A CA 1
ATOM 2688 C C . ARG A 1 349 ? -27.791 -7.014 -25.313 1.00 63.31 349 ARG A C 1
ATOM 2690 O O . ARG A 1 349 ? -28.915 -6.742 -25.717 1.00 63.31 349 ARG A O 1
ATOM 2697 N N . MET A 1 350 ? -26.928 -7.718 -26.048 1.00 58.00 350 MET A N 1
ATOM 2698 C CA . MET A 1 350 ? -27.287 -8.319 -27.337 1.00 58.00 350 MET A CA 1
ATOM 2699 C C . MET A 1 350 ? -28.318 -9.439 -27.163 1.00 58.00 350 MET A C 1
ATOM 2701 O O . MET A 1 350 ? -29.249 -9.522 -27.955 1.00 58.00 350 MET A O 1
ATOM 2705 N N . LEU A 1 351 ? -28.186 -10.268 -26.123 1.00 52.41 351 LEU A N 1
ATOM 2706 C CA . LEU A 1 351 ? -29.136 -11.333 -25.796 1.00 52.41 351 LEU A CA 1
ATOM 2707 C C . LEU A 1 351 ? -30.490 -10.778 -25.329 1.00 52.41 351 LEU A C 1
ATOM 2709 O O . LEU A 1 351 ? -31.523 -11.308 -25.726 1.00 52.41 351 LEU A O 1
ATOM 2713 N N . GLU A 1 352 ? -30.496 -9.700 -24.544 1.00 56.84 352 GLU A N 1
ATOM 2714 C CA . GLU A 1 352 ? -31.711 -9.001 -24.099 1.00 56.84 352 GLU A CA 1
ATOM 2715 C C . GLU A 1 352 ? -32.435 -8.282 -25.245 1.00 56.84 352 GLU A C 1
ATOM 2717 O O . GLU A 1 352 ? -33.661 -8.186 -25.233 1.00 56.84 352 GLU A O 1
ATOM 2722 N N . ALA A 1 353 ? -31.695 -7.791 -26.244 1.00 60.31 353 ALA A N 1
ATOM 2723 C CA . ALA A 1 353 ? -32.262 -7.150 -27.429 1.00 60.31 353 ALA A CA 1
ATOM 2724 C C . ALA A 1 353 ? -32.921 -8.147 -28.401 1.00 60.31 353 ALA A C 1
ATOM 2726 O O . ALA A 1 353 ? -33.700 -7.738 -29.263 1.00 60.31 353 ALA A O 1
ATOM 2727 N N . ILE A 1 354 ? -32.625 -9.445 -28.274 1.00 58.06 354 ILE A N 1
ATOM 2728 C CA . ILE A 1 354 ? -33.290 -10.506 -29.032 1.00 58.06 354 ILE A CA 1
ATOM 2729 C C . ILE A 1 354 ? -34.560 -10.908 -28.259 1.00 58.06 354 ILE A C 1
ATOM 2731 O O . ILE A 1 354 ? -34.447 -11.373 -27.125 1.00 58.06 354 ILE A O 1
ATOM 2735 N N . PRO A 1 355 ? -35.772 -10.761 -28.833 1.00 67.88 355 PRO A N 1
ATOM 2736 C CA . PRO A 1 355 ? -37.037 -11.005 -28.138 1.00 67.88 355 PRO A CA 1
ATOM 2737 C C . PRO A 1 355 ? -37.371 -12.506 -28.071 1.00 67.88 355 PRO A C 1
ATOM 2739 O O . PRO A 1 355 ? -38.408 -12.946 -28.562 1.00 67.88 355 PRO A O 1
ATOM 2742 N N . LEU A 1 356 ? -36.475 -13.310 -27.497 1.00 75.56 356 LEU A N 1
ATOM 2743 C CA . LEU A 1 356 ? -36.672 -14.738 -27.254 1.00 75.56 356 LEU A CA 1
ATOM 2744 C C . LEU A 1 356 ? -36.483 -15.024 -25.759 1.00 75.56 356 LEU A C 1
ATOM 2746 O O . LEU A 1 356 ? -35.510 -14.586 -25.150 1.00 75.56 356 LEU A O 1
ATOM 2750 N N . ASP A 1 357 ? -37.377 -15.806 -25.155 1.00 75.19 357 ASP A N 1
ATOM 2751 C CA . ASP A 1 357 ? -37.279 -16.117 -23.720 1.00 75.19 357 ASP A CA 1
ATOM 2752 C C . ASP A 1 357 ? -35.982 -16.877 -23.382 1.00 75.19 357 ASP A C 1
ATOM 2754 O O . ASP A 1 357 ? -35.346 -16.612 -22.364 1.00 75.19 357 ASP A O 1
ATOM 2758 N N . ALA A 1 358 ? -35.495 -17.718 -24.303 1.00 60.16 358 ALA A N 1
ATOM 2759 C CA . ALA A 1 358 ? -34.231 -18.439 -24.153 1.00 60.16 358 ALA A CA 1
ATOM 2760 C C . ALA A 1 358 ? -32.994 -17.518 -24.065 1.00 60.16 358 ALA A C 1
ATOM 2762 O O . ALA A 1 358 ? -32.032 -17.845 -23.366 1.00 60.16 358 ALA A O 1
ATOM 2763 N N . THR A 1 359 ? -32.988 -16.369 -24.755 1.00 54.66 359 THR A N 1
ATOM 2764 C CA . THR A 1 359 ? -31.868 -15.414 -24.687 1.00 54.66 359 THR A CA 1
ATOM 2765 C C . THR A 1 359 ? -31.925 -14.581 -23.409 1.00 54.66 359 THR A C 1
ATOM 2767 O O . THR A 1 359 ? -30.878 -14.327 -22.811 1.00 54.66 359 THR A O 1
ATOM 2770 N N . ARG A 1 360 ? -33.131 -14.254 -22.921 1.00 66.06 360 ARG A N 1
ATOM 2771 C CA . ARG A 1 360 ? -33.341 -13.612 -21.613 1.00 66.06 360 ARG A CA 1
ATOM 2772 C C . ARG A 1 360 ? -32.911 -14.520 -20.454 1.00 66.06 360 ARG A C 1
ATOM 2774 O O . ARG A 1 360 ? -32.209 -14.071 -19.551 1.00 66.06 360 ARG A O 1
ATOM 2781 N N . ASP A 1 361 ? -33.241 -15.808 -20.509 1.00 67.06 361 ASP A N 1
ATOM 2782 C CA . ASP A 1 361 ? -32.807 -16.786 -19.504 1.00 67.06 361 ASP A CA 1
ATOM 2783 C C . ASP A 1 361 ? -31.283 -16.952 -19.474 1.00 67.06 361 ASP A C 1
ATOM 2785 O O . ASP A 1 361 ? -30.678 -17.042 -18.401 1.00 67.06 361 ASP A O 1
ATOM 2789 N N . LEU A 1 362 ? -30.635 -16.956 -20.642 1.00 61.06 362 LEU A N 1
ATOM 2790 C CA . LEU A 1 362 ? -29.178 -17.011 -20.731 1.00 61.06 362 LEU A CA 1
ATOM 2791 C C . LEU A 1 362 ? -28.521 -15.743 -20.160 1.00 61.06 362 LEU A C 1
ATOM 2793 O O . LEU A 1 362 ? -27.546 -15.855 -19.414 1.00 61.06 362 LEU A O 1
ATOM 2797 N N . ALA A 1 363 ? -29.069 -14.560 -20.453 1.00 62.31 363 ALA A N 1
ATOM 2798 C CA . ALA A 1 363 ? -28.629 -13.295 -19.865 1.00 62.31 363 ALA A CA 1
ATOM 2799 C C . ALA A 1 363 ? -28.727 -13.320 -18.326 1.00 62.31 363 ALA A C 1
ATOM 2801 O O . ALA A 1 363 ? -27.736 -13.056 -17.640 1.00 62.31 363 ALA A O 1
ATOM 2802 N N . ASN A 1 364 ? -29.865 -13.766 -17.784 1.00 69.25 364 ASN A N 1
ATOM 2803 C CA . ASN A 1 364 ? -30.079 -13.910 -16.341 1.00 69.25 364 ASN A CA 1
ATOM 2804 C C . ASN A 1 364 ? -29.076 -14.876 -15.685 1.00 69.25 364 ASN A C 1
ATOM 2806 O O . ASN A 1 364 ? -28.563 -14.602 -14.596 1.00 69.25 364 ASN A O 1
ATOM 2810 N N . ARG A 1 365 ? -28.742 -15.996 -16.342 1.00 69.06 365 ARG A N 1
ATOM 2811 C CA . ARG A 1 365 ? -27.720 -16.942 -15.850 1.00 69.06 365 ARG A CA 1
ATOM 2812 C C . ARG A 1 365 ? -26.323 -16.320 -15.814 1.00 69.06 365 ARG A C 1
ATOM 2814 O O . ARG A 1 365 ? -25.590 -16.535 -14.847 1.00 69.06 365 ARG A O 1
ATOM 2821 N N . ILE A 1 366 ? -25.950 -15.554 -16.842 1.00 65.06 366 ILE A N 1
ATOM 2822 C CA . ILE A 1 366 ? -24.651 -14.864 -16.899 1.00 65.06 366 ILE A CA 1
ATOM 2823 C C . ILE A 1 366 ? -24.541 -13.837 -15.765 1.00 65.06 366 ILE A C 1
ATOM 2825 O O . ILE A 1 366 ? -23.514 -13.796 -15.083 1.00 65.06 366 ILE A O 1
ATOM 2829 N N . GLU A 1 367 ? -25.601 -13.068 -15.511 1.00 68.94 367 GLU A N 1
ATOM 2830 C CA . GLU A 1 367 ? -25.612 -12.062 -14.444 1.00 68.94 367 GLU A CA 1
ATOM 2831 C C . GLU A 1 367 ? -25.599 -12.706 -13.048 1.00 68.94 367 GLU A C 1
ATOM 2833 O O . GLU A 1 367 ? -24.841 -12.297 -12.165 1.00 68.94 367 GLU A O 1
ATOM 2838 N N . THR A 1 368 ? -26.337 -13.803 -12.862 1.00 70.06 368 THR A N 1
ATOM 2839 C CA . THR A 1 368 ? -26.314 -14.570 -11.605 1.00 70.06 368 THR A CA 1
ATOM 2840 C C . THR A 1 368 ? -24.903 -15.092 -11.306 1.00 70.06 368 THR A C 1
ATOM 2842 O O . THR A 1 368 ? -24.390 -14.897 -10.202 1.00 70.06 368 THR A O 1
ATOM 2845 N N . ASN A 1 369 ? -24.210 -15.654 -12.303 1.00 68.69 369 ASN A N 1
ATOM 2846 C CA . ASN A 1 369 ? -22.821 -16.103 -12.153 1.00 68.69 369 ASN A CA 1
ATOM 2847 C C . ASN A 1 369 ? -21.856 -14.957 -11.815 1.00 68.69 369 ASN A C 1
ATOM 2849 O O . ASN A 1 369 ? -20.918 -15.151 -11.042 1.00 68.69 369 ASN A O 1
ATOM 2853 N N . ARG A 1 370 ? -22.079 -13.750 -12.348 1.00 68.00 370 ARG A N 1
ATOM 2854 C CA . ARG A 1 370 ? -21.265 -12.570 -12.023 1.00 68.00 370 ARG A CA 1
ATOM 2855 C C . ARG A 1 370 ? -21.367 -12.204 -10.546 1.00 68.00 370 ARG A C 1
ATOM 2857 O O . ARG A 1 370 ? -20.340 -11.982 -9.904 1.00 68.00 370 ARG A O 1
ATOM 2864 N N . THR A 1 371 ? -22.583 -12.160 -10.004 1.00 67.56 371 THR A N 1
ATOM 2865 C CA . THR A 1 371 ? -22.777 -11.873 -8.574 1.00 67.56 371 THR A CA 1
ATOM 2866 C C . THR A 1 371 ? -22.111 -12.931 -7.693 1.00 67.56 371 THR A C 1
ATOM 2868 O O . THR A 1 371 ? -21.504 -12.584 -6.682 1.00 67.56 371 THR A O 1
ATOM 2871 N N . ALA A 1 372 ? -22.126 -14.203 -8.108 1.00 65.81 372 ALA A N 1
ATOM 2872 C CA . ALA A 1 372 ? -21.437 -15.283 -7.406 1.00 65.81 372 ALA A CA 1
ATOM 2873 C C . ALA A 1 372 ? -19.903 -15.122 -7.412 1.00 65.81 372 ALA A C 1
ATOM 2875 O O . ALA A 1 372 ? -19.270 -15.302 -6.374 1.00 65.81 372 ALA A O 1
ATOM 2876 N N . ILE A 1 373 ? -19.308 -14.726 -8.543 1.00 63.38 373 ILE A N 1
ATOM 2877 C CA . ILE A 1 373 ? -17.858 -14.483 -8.647 1.00 63.38 373 ILE A CA 1
ATOM 2878 C C . ILE A 1 373 ? -17.439 -13.285 -7.788 1.00 63.38 373 ILE A C 1
ATOM 2880 O O . ILE A 1 373 ? -16.475 -13.391 -7.039 1.00 63.38 373 ILE A O 1
ATOM 2884 N N . SER A 1 374 ? -18.190 -12.178 -7.831 1.00 66.19 374 SER A N 1
ATOM 2885 C CA . SER A 1 374 ? -17.892 -10.998 -7.002 1.00 66.19 374 SER A CA 1
ATOM 2886 C C . SER A 1 374 ? -17.910 -11.330 -5.509 1.00 66.19 374 SER A C 1
ATOM 2888 O O . SER A 1 374 ? -17.048 -10.870 -4.769 1.00 66.19 374 SER A O 1
ATOM 2890 N N . ARG A 1 375 ? -18.864 -12.163 -5.069 1.00 72.38 375 ARG A N 1
ATOM 2891 C CA . ARG A 1 375 ? -18.927 -12.652 -3.683 1.00 72.38 375 ARG A CA 1
ATOM 2892 C C . ARG A 1 375 ? -17.703 -13.494 -3.320 1.00 72.38 375 ARG A C 1
ATOM 2894 O O . ARG A 1 375 ? -17.192 -13.389 -2.212 1.00 72.38 375 ARG A O 1
ATOM 2901 N N . HIS A 1 376 ? -17.226 -14.324 -4.245 1.00 65.94 376 HIS A N 1
ATOM 2902 C CA . HIS A 1 376 ? -16.041 -15.151 -4.027 1.00 65.94 376 HIS A CA 1
ATOM 2903 C C . HIS A 1 376 ? -14.755 -14.316 -3.924 1.00 65.94 376 HIS A C 1
ATOM 2905 O O . HIS A 1 376 ? -13.927 -14.579 -3.053 1.00 65.94 376 HIS A O 1
ATOM 2911 N N . ASP A 1 377 ? -14.608 -13.290 -4.766 1.00 68.38 377 ASP A N 1
ATOM 2912 C CA . ASP A 1 377 ? -13.446 -12.397 -4.740 1.00 68.38 377 ASP A CA 1
ATOM 2913 C C . ASP A 1 377 ? -13.329 -11.654 -3.400 1.00 68.38 377 ASP A C 1
ATOM 2915 O O . ASP A 1 377 ? -12.235 -11.579 -2.843 1.00 68.38 377 ASP A O 1
ATOM 2919 N N . ASP A 1 378 ? -14.440 -11.181 -2.830 1.00 75.25 378 ASP A N 1
ATOM 2920 C CA . ASP A 1 378 ? -14.441 -10.535 -1.512 1.00 75.25 378 ASP A CA 1
ATOM 2921 C C . ASP A 1 378 ? -13.945 -11.478 -0.401 1.00 75.25 378 ASP A C 1
ATOM 2923 O O . ASP A 1 378 ? -13.137 -11.079 0.436 1.00 75.25 378 ASP A O 1
ATOM 2927 N N . ILE A 1 379 ? -14.348 -12.753 -0.416 1.00 73.75 379 ILE A N 1
ATOM 2928 C CA . ILE A 1 379 ? -13.868 -13.751 0.558 1.00 73.75 379 ILE A CA 1
ATOM 2929 C C . ILE A 1 379 ? -12.352 -13.948 0.433 1.00 73.75 379 ILE A C 1
ATOM 2931 O O . ILE A 1 379 ? -11.653 -14.043 1.445 1.00 73.75 379 ILE A O 1
ATOM 2935 N N . LEU A 1 380 ? -11.825 -13.976 -0.795 1.00 67.44 380 LEU A N 1
ATOM 2936 C CA . LEU A 1 380 ? -10.383 -14.079 -1.028 1.00 67.44 380 LEU A CA 1
ATOM 2937 C C . LEU A 1 380 ? -9.628 -12.843 -0.530 1.00 67.44 380 LEU A C 1
ATOM 2939 O O . LEU A 1 380 ? -8.507 -12.991 -0.045 1.00 67.44 380 LEU A O 1
ATOM 2943 N N . LYS A 1 381 ? -10.219 -11.645 -0.625 1.00 76.50 381 LYS A N 1
ATOM 2944 C CA . LYS A 1 381 ? -9.640 -10.420 -0.050 1.00 76.50 381 LYS A CA 1
ATOM 2945 C C . LYS A 1 381 ? -9.574 -10.506 1.467 1.00 76.50 381 LYS A C 1
ATOM 2947 O O . LYS A 1 381 ? -8.522 -10.256 2.046 1.00 76.50 381 LYS A O 1
ATOM 2952 N N . ILE A 1 382 ? -10.659 -10.943 2.099 1.00 83.12 382 ILE A N 1
ATOM 2953 C CA . ILE A 1 382 ? -10.728 -11.044 3.557 1.00 83.12 382 ILE A CA 1
ATOM 2954 C C . ILE A 1 382 ? -9.738 -12.083 4.089 1.00 83.12 382 ILE A C 1
ATOM 2956 O O . ILE A 1 382 ? -9.044 -11.822 5.064 1.00 83.12 382 ILE A O 1
ATOM 2960 N N . ALA A 1 383 ? -9.590 -13.227 3.415 1.00 74.69 383 ALA A N 1
ATOM 2961 C CA . ALA A 1 383 ? -8.628 -14.264 3.799 1.00 74.69 383 ALA A CA 1
ATOM 2962 C C . ALA A 1 383 ? -7.155 -13.797 3.775 1.00 74.69 383 ALA A C 1
ATOM 2964 O O . ALA A 1 383 ? -6.284 -14.491 4.300 1.00 74.69 383 ALA A O 1
ATOM 2965 N N . ARG A 1 384 ? -6.860 -12.649 3.148 1.00 75.06 384 ARG A N 1
ATOM 2966 C CA . ARG A 1 384 ? -5.512 -12.068 3.049 1.00 75.06 384 ARG A CA 1
ATOM 2967 C C . ARG A 1 384 ? -5.217 -11.012 4.112 1.00 75.06 384 ARG A C 1
ATOM 2969 O O . ARG A 1 384 ? -4.055 -10.634 4.246 1.00 75.06 384 ARG A O 1
ATOM 2976 N N . LEU A 1 385 ? -6.228 -10.543 4.843 1.00 81.56 385 LEU A N 1
ATOM 2977 C CA . LEU A 1 385 ? -6.036 -9.615 5.955 1.00 81.56 385 LEU A CA 1
ATOM 2978 C C . LEU A 1 385 ? -5.253 -10.289 7.094 1.00 81.56 385 LEU A C 1
ATOM 2980 O O . LEU A 1 385 ? -5.230 -11.526 7.171 1.00 81.56 385 LEU A O 1
ATOM 2984 N N . PRO A 1 386 ? -4.610 -9.518 7.990 1.00 84.44 386 PRO A N 1
ATOM 2985 C CA . PRO A 1 386 ? -4.072 -10.061 9.232 1.00 84.44 386 PRO A CA 1
ATOM 2986 C C . PRO A 1 386 ? -5.133 -10.885 9.965 1.00 84.44 386 PRO A C 1
ATOM 2988 O O . PRO A 1 386 ? -6.303 -10.510 9.969 1.00 84.44 386 PRO A O 1
ATOM 2991 N N . GLU A 1 387 ? -4.748 -12.005 10.588 1.00 87.12 387 GLU A N 1
ATOM 2992 C CA . GLU A 1 387 ? -5.707 -12.964 11.172 1.00 87.12 387 GLU A CA 1
ATOM 2993 C C . GLU A 1 387 ? -6.701 -12.294 12.137 1.00 87.12 387 GLU A C 1
ATOM 2995 O O . GLU A 1 387 ? -7.884 -12.636 12.146 1.00 87.12 387 GLU A O 1
ATOM 3000 N N . PHE A 1 388 ? -6.232 -11.275 12.865 1.00 90.19 388 PHE A N 1
ATOM 3001 C CA . PHE A 1 388 ? -7.025 -10.502 13.815 1.00 90.19 388 PHE A CA 1
ATOM 3002 C C . PHE A 1 388 ? -8.075 -9.571 13.186 1.00 90.19 388 PHE A C 1
ATOM 3004 O O . PHE A 1 388 ? -8.875 -9.017 13.926 1.00 90.19 388 PHE A O 1
ATOM 3011 N N . GLU A 1 389 ? -8.099 -9.381 11.866 1.00 93.19 389 GLU A N 1
ATOM 3012 C CA . GLU A 1 389 ? -9.116 -8.580 11.156 1.00 93.19 389 GLU A CA 1
ATOM 3013 C C . GLU A 1 389 ? -10.087 -9.456 10.353 1.00 93.19 389 GLU A C 1
ATOM 3015 O O . GLU A 1 389 ? -11.202 -9.045 10.029 1.00 93.19 389 GLU A O 1
ATOM 3020 N N . GLN A 1 390 ? -9.684 -10.690 10.032 1.00 93.25 390 GLN A N 1
ATOM 3021 C CA . GLN A 1 390 ? -10.416 -11.540 9.093 1.00 93.25 390 GLN A CA 1
ATOM 3022 C C . GLN A 1 390 ? -11.833 -11.873 9.563 1.00 93.25 390 GLN A C 1
ATOM 3024 O O . GLN A 1 390 ? -12.740 -12.006 8.745 1.00 93.25 390 GLN A O 1
ATOM 3029 N N . HIS A 1 391 ? -12.033 -12.092 10.865 1.00 96.62 391 HIS A N 1
ATOM 3030 C CA . HIS A 1 391 ? -13.349 -12.448 11.398 1.00 96.62 391 HIS A CA 1
ATOM 3031 C C . HIS A 1 391 ? -14.312 -11.263 11.349 1.00 96.62 391 HIS A C 1
ATOM 3033 O O . HIS A 1 391 ? -15.430 -11.414 10.857 1.00 96.62 391 HIS A O 1
ATOM 3039 N N . TYR A 1 392 ? -13.862 -10.072 11.748 1.00 96.81 392 TYR A N 1
ATOM 3040 C CA . TYR A 1 392 ? -14.668 -8.861 11.623 1.00 96.81 392 TYR A CA 1
ATOM 3041 C C . TYR A 1 392 ? -15.078 -8.589 10.168 1.00 96.81 392 TYR A C 1
ATOM 3043 O O . TYR A 1 392 ? -16.264 -8.430 9.876 1.00 96.81 392 TYR A O 1
ATOM 3051 N N . GLU A 1 393 ? -14.130 -8.625 9.228 1.00 94.88 393 GLU A N 1
ATOM 3052 C CA . GLU A 1 393 ? -14.432 -8.339 7.821 1.00 94.88 393 GLU A CA 1
ATOM 3053 C C . GLU A 1 393 ? -15.276 -9.439 7.156 1.00 94.88 393 GLU A C 1
ATOM 3055 O O . GLU A 1 393 ? -16.149 -9.143 6.334 1.00 94.88 393 GLU A O 1
ATOM 3060 N N . ARG A 1 394 ? -15.127 -10.711 7.565 1.00 94.69 394 ARG A N 1
ATOM 3061 C CA . ARG A 1 394 ? -16.066 -11.779 7.167 1.00 94.69 394 ARG A CA 1
ATOM 3062 C C . ARG A 1 394 ? -17.473 -11.491 7.670 1.00 94.69 394 ARG A C 1
ATOM 3064 O O . ARG A 1 394 ? -18.419 -11.615 6.892 1.00 94.69 394 ARG A O 1
ATOM 3071 N N . GLY A 1 395 ? -17.614 -11.076 8.929 1.00 96.81 395 GLY A N 1
ATOM 3072 C CA . GLY A 1 395 ? -18.899 -10.680 9.502 1.00 96.81 395 GLY A CA 1
ATOM 3073 C C . GLY A 1 395 ? -19.564 -9.566 8.690 1.00 96.81 395 GLY A C 1
ATOM 3074 O O . GLY A 1 395 ? -20.708 -9.702 8.251 1.00 96.81 395 GLY A O 1
ATOM 3075 N N . ARG A 1 396 ? -18.807 -8.512 8.365 1.00 96.19 396 ARG A N 1
ATOM 3076 C CA . ARG A 1 396 ? -19.258 -7.390 7.521 1.00 96.19 396 ARG A CA 1
ATOM 3077 C C . ARG A 1 396 ? -19.652 -7.829 6.112 1.00 96.19 396 ARG A C 1
ATOM 3079 O O . ARG A 1 396 ? -20.640 -7.331 5.566 1.00 96.19 396 ARG A O 1
ATOM 3086 N N . HIS A 1 397 ? -18.918 -8.764 5.515 1.00 91.25 397 HIS A N 1
ATOM 3087 C CA . HIS A 1 397 ? -19.259 -9.320 4.208 1.00 91.25 397 HIS A CA 1
ATOM 3088 C C . HIS A 1 397 ? -20.579 -10.102 4.246 1.00 91.25 397 HIS A C 1
ATOM 3090 O O . HIS A 1 397 ? -21.456 -9.876 3.404 1.00 91.25 397 HIS A O 1
ATOM 3096 N N . TYR A 1 398 ? -20.766 -10.962 5.252 1.00 93.19 398 TYR A N 1
ATOM 3097 C CA . TYR A 1 398 ? -22.024 -11.683 5.446 1.00 93.19 398 TYR A CA 1
ATOM 3098 C C . TYR A 1 398 ? -23.206 -10.731 5.668 1.00 93.19 398 TYR A C 1
ATOM 3100 O O . TYR A 1 398 ? -24.257 -10.918 5.054 1.00 93.19 398 TYR A O 1
ATOM 3108 N N . GLU A 1 399 ? -23.022 -9.680 6.469 1.00 94.62 399 GLU A N 1
ATOM 3109 C CA . GLU A 1 399 ? -24.026 -8.643 6.733 1.00 94.62 399 GLU A CA 1
ATOM 3110 C C . GLU A 1 399 ? -24.407 -7.864 5.463 1.00 94.62 399 GLU A C 1
ATOM 3112 O O . GLU A 1 399 ? -25.585 -7.665 5.148 1.00 94.62 399 GLU A O 1
ATOM 3117 N N . ARG A 1 400 ? -23.414 -7.347 4.734 1.00 92.94 400 ARG A N 1
ATOM 3118 C CA . ARG A 1 400 ? -23.662 -6.342 3.691 1.00 92.94 400 ARG A CA 1
ATOM 3119 C C . ARG A 1 400 ? -23.940 -6.965 2.336 1.00 92.94 400 ARG A C 1
ATOM 3121 O O . ARG A 1 400 ? -24.831 -6.479 1.640 1.00 92.94 400 ARG A O 1
ATOM 3128 N N . ILE A 1 401 ? -23.196 -8.009 1.979 1.00 86.50 401 ILE A N 1
ATOM 3129 C CA . ILE A 1 401 ? -23.173 -8.570 0.624 1.00 86.50 401 ILE A CA 1
ATOM 3130 C C . ILE A 1 401 ? -24.063 -9.804 0.523 1.00 86.50 401 ILE A C 1
ATOM 3132 O O . ILE A 1 401 ? -24.877 -9.902 -0.396 1.00 86.50 401 ILE A O 1
ATOM 3136 N N . LEU A 1 402 ? -23.921 -10.741 1.464 1.00 86.50 402 LEU A N 1
ATOM 3137 C CA . LEU A 1 402 ? -24.648 -12.013 1.415 1.00 86.50 402 LEU A CA 1
ATOM 3138 C C . LEU A 1 402 ? -26.015 -11.958 2.097 1.00 86.50 402 LEU A C 1
ATOM 3140 O O . LEU A 1 402 ? -26.842 -12.823 1.825 1.00 86.50 402 LEU A O 1
ATOM 3144 N N . LYS A 1 403 ? -26.253 -10.959 2.959 1.00 93.56 403 LYS A N 1
ATOM 3145 C CA . LYS A 1 403 ? -27.451 -10.871 3.815 1.00 93.56 403 LYS A CA 1
ATOM 3146 C C . LYS A 1 403 ? -27.661 -12.134 4.661 1.00 93.56 403 LYS A C 1
ATOM 3148 O O . LYS A 1 403 ? -28.780 -12.507 4.988 1.00 93.56 403 LYS A O 1
ATOM 3153 N N . GLY A 1 404 ? -26.558 -12.795 5.017 1.00 94.12 404 GLY A N 1
ATOM 3154 C CA . GLY A 1 404 ? -26.526 -13.987 5.861 1.00 94.12 404 GLY A CA 1
ATOM 3155 C C . GLY A 1 404 ? -26.307 -13.606 7.319 1.00 94.12 404 GLY A C 1
ATOM 3156 O O . GLY A 1 404 ? -25.240 -13.879 7.861 1.00 94.12 404 GLY A O 1
ATOM 3157 N N . TYR A 1 405 ? -27.284 -12.947 7.943 1.00 96.62 405 TYR A N 1
ATOM 3158 C CA . TYR A 1 405 ? -27.124 -12.343 9.273 1.00 96.62 405 TYR A CA 1
ATOM 3159 C C . TYR A 1 405 ? -26.687 -13.318 10.382 1.00 96.62 405 TYR A C 1
ATOM 3161 O O . TYR A 1 405 ? -25.786 -12.953 11.135 1.00 96.62 405 TYR A O 1
ATOM 3169 N N . PRO A 1 406 ? -27.186 -14.571 10.456 1.00 97.38 406 PRO A N 1
ATOM 3170 C CA . PRO A 1 406 ? -26.685 -15.532 11.444 1.00 97.38 406 PRO A CA 1
ATOM 3171 C C . PRO A 1 406 ? -25.196 -15.865 11.265 1.00 97.38 406 PRO A C 1
ATOM 3173 O O . PRO A 1 406 ? -24.457 -15.982 12.238 1.00 97.38 406 PRO A O 1
ATOM 3176 N N . ALA A 1 407 ? -24.729 -15.976 10.016 1.00 95.44 407 ALA A N 1
ATOM 3177 C CA . ALA A 1 407 ? -23.316 -16.211 9.725 1.00 95.44 407 ALA A CA 1
ATOM 3178 C C . ALA A 1 407 ? -22.456 -14.976 10.044 1.00 95.44 407 ALA A C 1
ATOM 3180 O O . ALA A 1 407 ? -21.321 -15.121 10.491 1.00 95.44 407 ALA A O 1
ATOM 3181 N N . ALA A 1 408 ? -23.003 -13.770 9.853 1.00 97.50 408 ALA A N 1
ATOM 3182 C CA . ALA A 1 408 ? -22.334 -12.531 10.232 1.00 97.50 408 ALA A CA 1
ATOM 3183 C C . ALA A 1 408 ? -22.089 -12.461 11.746 1.00 97.50 408 ALA A C 1
ATOM 3185 O O . ALA A 1 408 ? -20.961 -12.219 12.168 1.00 97.50 408 ALA A O 1
ATOM 3186 N N . VAL A 1 409 ? -23.126 -12.737 12.545 1.00 98.25 409 VAL A N 1
ATOM 3187 C CA . VAL A 1 409 ? -23.054 -12.798 14.015 1.00 98.25 409 VAL A CA 1
ATOM 3188 C C . VAL A 1 409 ? -22.012 -13.817 14.479 1.00 98.25 409 VAL A C 1
ATOM 3190 O O . VAL A 1 409 ? -21.177 -13.499 15.320 1.00 98.25 409 VAL A O 1
ATOM 3193 N N . GLU A 1 410 ? -22.003 -15.022 13.905 1.00 97.88 410 GLU A N 1
ATOM 3194 C CA . GLU A 1 410 ? -21.030 -16.062 14.266 1.00 97.88 410 GLU A CA 1
ATOM 3195 C C . GLU A 1 410 ? -19.580 -15.635 13.969 1.00 97.88 410 GLU A C 1
ATOM 3197 O O . GLU A 1 410 ? -18.676 -15.889 14.765 1.00 97.88 410 GLU A O 1
ATOM 3202 N N . GLU A 1 411 ? -19.332 -14.937 12.858 1.00 97.75 411 GLU A N 1
ATOM 3203 C CA . GLU A 1 411 ? -18.002 -14.394 12.560 1.00 97.75 411 GLU A CA 1
ATOM 3204 C C . GLU A 1 411 ? -17.620 -13.234 13.492 1.00 97.75 411 GLU A C 1
ATOM 3206 O O . GLU A 1 411 ? -16.490 -13.198 13.982 1.00 97.75 411 GLU A O 1
ATOM 3211 N N . PHE A 1 412 ? -18.550 -12.337 13.836 1.00 98.12 412 PHE A N 1
ATOM 3212 C CA . PHE A 1 412 ? -18.300 -11.309 14.852 1.00 98.12 412 PHE A CA 1
ATOM 3213 C C . PHE A 1 412 ? -18.001 -11.916 16.224 1.00 98.12 412 PHE A C 1
ATOM 3215 O O . PHE A 1 412 ? -17.075 -11.482 16.907 1.00 98.12 412 PHE A O 1
ATOM 3222 N N . LYS A 1 413 ? -18.703 -12.979 16.609 1.00 97.81 413 LYS A N 1
ATOM 3223 C CA . LYS A 1 413 ? -18.422 -13.713 17.843 1.00 97.81 413 LYS A CA 1
ATOM 3224 C C . LYS A 1 413 ? -17.003 -14.290 17.848 1.00 97.81 413 LYS A C 1
ATOM 3226 O O . LYS A 1 413 ? -16.272 -14.098 18.819 1.00 97.81 413 LYS A O 1
ATOM 3231 N N . ARG A 1 414 ? -16.569 -14.909 16.743 1.00 97.38 414 ARG A N 1
ATOM 3232 C CA . ARG A 1 414 ? -15.193 -15.422 16.595 1.00 97.38 414 ARG A CA 1
ATOM 3233 C C . ARG A 1 414 ? -14.138 -14.327 16.713 1.00 97.38 414 ARG A C 1
ATOM 3235 O O . ARG A 1 414 ? -13.081 -14.586 17.284 1.00 97.38 414 ARG A O 1
ATOM 3242 N N . GLN A 1 415 ? -14.417 -13.122 16.208 1.00 97.38 415 GLN A N 1
ATOM 3243 C CA . GLN A 1 415 ? -13.531 -11.966 16.370 1.00 97.38 415 GLN A CA 1
ATOM 3244 C C . GLN A 1 415 ? -13.288 -11.669 17.854 1.00 97.38 415 GLN A C 1
ATOM 3246 O O . GLN A 1 415 ? -12.141 -11.547 18.276 1.00 97.38 415 GLN A O 1
ATOM 3251 N N . VAL A 1 416 ? -14.357 -11.597 18.647 1.00 97.31 416 VAL A N 1
ATOM 3252 C CA . VAL A 1 416 ? -14.278 -11.277 20.079 1.00 97.31 416 VAL A CA 1
ATOM 3253 C C . VAL A 1 416 ? -13.595 -12.398 20.866 1.00 97.31 416 VAL A C 1
ATOM 3255 O O . VAL A 1 416 ? -12.789 -12.128 21.751 1.00 97.31 416 VAL A O 1
ATOM 3258 N N . GLU A 1 417 ? -13.891 -13.658 20.543 1.00 96.69 417 GLU A N 1
ATOM 3259 C CA . GLU A 1 417 ? -13.337 -14.819 21.253 1.00 96.69 417 GLU A CA 1
ATOM 3260 C C . GLU A 1 417 ? -11.845 -15.037 20.976 1.00 96.69 417 GLU A C 1
ATOM 3262 O O . GLU A 1 417 ? -11.091 -15.373 21.889 1.00 96.69 417 GLU A O 1
ATOM 3267 N N . ARG A 1 418 ? -11.403 -14.860 19.725 1.00 96.38 418 ARG A N 1
ATOM 3268 C CA . ARG A 1 418 ? -10.003 -15.096 19.338 1.00 96.38 418 ARG A CA 1
ATOM 3269 C C . ARG A 1 418 ? -9.099 -13.895 19.574 1.00 96.38 418 ARG A C 1
ATOM 3271 O O . ARG A 1 418 ? -7.919 -14.082 19.861 1.00 96.38 418 ARG A O 1
ATOM 3278 N N . PHE A 1 419 ? -9.639 -12.686 19.451 1.00 96.06 419 PHE A N 1
ATOM 3279 C CA . PHE A 1 419 ? -8.871 -11.441 19.466 1.00 96.06 419 PHE A CA 1
ATOM 3280 C C . PHE A 1 419 ? -9.425 -10.435 20.489 1.00 96.06 419 PHE A C 1
ATOM 3282 O O . PHE A 1 419 ? -9.768 -9.306 20.129 1.00 96.06 419 PHE A O 1
ATOM 3289 N N . PRO A 1 420 ? -9.520 -10.810 21.783 1.00 94.94 420 PRO A N 1
ATOM 3290 C CA . PRO A 1 420 ? -10.128 -9.956 22.800 1.00 94.94 420 PRO A CA 1
ATOM 3291 C C . PRO A 1 420 ? -9.281 -8.724 23.150 1.00 94.94 420 PRO A C 1
ATOM 3293 O O . PRO A 1 420 ? -9.829 -7.751 23.662 1.00 94.94 420 PRO A O 1
ATOM 3296 N N . THR A 1 421 ? -7.962 -8.750 22.901 1.00 85.69 421 THR A N 1
ATOM 3297 C CA . THR A 1 421 ? -7.030 -7.646 23.213 1.00 85.69 421 THR A CA 1
ATOM 3298 C C . THR A 1 421 ? -6.979 -6.575 22.125 1.00 85.69 421 THR A C 1
ATOM 3300 O O . THR A 1 421 ? -6.483 -5.475 22.362 1.00 85.69 421 THR A O 1
ATOM 3303 N N . GLN A 1 422 ? -7.511 -6.865 20.938 1.00 82.62 422 GLN A N 1
ATOM 3304 C CA . GLN A 1 422 ? -7.680 -5.928 19.834 1.00 82.62 422 GLN A CA 1
ATOM 3305 C C . GLN A 1 422 ? -8.941 -5.096 20.083 1.00 82.62 422 GLN A C 1
ATOM 3307 O O . GLN A 1 422 ? -9.920 -5.177 19.339 1.00 82.62 422 GLN A O 1
ATOM 3312 N N . THR A 1 423 ? -8.904 -4.316 21.169 1.00 77.00 423 THR A N 1
ATOM 3313 C CA . THR A 1 423 ? -10.058 -3.692 21.832 1.00 77.00 423 THR A CA 1
ATOM 3314 C C . THR A 1 423 ? -11.023 -3.026 20.855 1.00 77.00 423 THR A C 1
ATOM 3316 O O . THR A 1 423 ? -12.224 -3.266 20.927 1.00 77.00 423 THR A O 1
ATOM 3319 N N . ASN A 1 424 ? -10.508 -2.268 19.882 1.00 93.31 424 ASN A N 1
ATOM 3320 C CA . ASN A 1 424 ? -11.347 -1.552 18.921 1.00 93.31 424 ASN A CA 1
ATOM 3321 C C . ASN A 1 424 ? -12.173 -2.502 18.036 1.00 93.31 424 ASN A C 1
ATOM 3323 O O . ASN A 1 424 ? -13.369 -2.290 17.859 1.00 93.31 424 ASN A O 1
ATOM 3327 N N . LEU A 1 425 ? -11.565 -3.563 17.492 1.00 95.62 425 LEU A N 1
ATOM 3328 C CA . LEU A 1 425 ? -12.264 -4.508 16.610 1.00 95.62 425 LEU A CA 1
ATOM 3329 C C . LEU A 1 425 ? -13.192 -5.438 17.389 1.00 95.62 425 LEU A C 1
ATOM 3331 O O . LEU A 1 425 ? -14.268 -5.770 16.899 1.00 95.62 425 LEU A O 1
ATOM 3335 N N . ALA A 1 426 ? -12.810 -5.831 18.606 1.00 97.12 426 ALA A N 1
ATOM 3336 C CA . ALA A 1 426 ? -13.674 -6.624 19.474 1.00 97.12 426 ALA A CA 1
ATOM 3337 C C . ALA A 1 426 ? -14.945 -5.845 19.860 1.00 97.12 426 ALA A C 1
ATOM 3339 O O . ALA A 1 426 ? -16.052 -6.369 19.729 1.00 97.12 426 ALA A O 1
ATOM 3340 N N . VAL A 1 427 ? -14.814 -4.570 20.248 1.00 97.50 427 VAL A N 1
ATOM 3341 C CA . VAL A 1 427 ? -15.971 -3.718 20.569 1.00 97.50 427 VAL A CA 1
ATOM 3342 C C . VAL A 1 427 ? -16.829 -3.447 19.332 1.00 97.50 427 VAL A C 1
ATOM 3344 O O . VAL A 1 427 ? -18.052 -3.555 19.407 1.00 97.50 427 VAL A O 1
ATOM 3347 N N . GLN A 1 428 ? -16.221 -3.178 18.171 1.00 97.62 428 GLN A N 1
ATOM 3348 C CA . GLN A 1 428 ? -16.969 -3.022 16.917 1.00 97.62 428 GLN A CA 1
ATOM 3349 C C . GLN A 1 428 ? -17.725 -4.297 16.524 1.00 97.62 428 GLN A C 1
ATOM 3351 O O . GLN A 1 428 ? -18.869 -4.211 16.081 1.00 97.62 428 GLN A O 1
ATOM 3356 N N . ALA A 1 429 ? -17.124 -5.475 16.714 1.00 97.94 429 ALA A N 1
ATOM 3357 C CA . ALA A 1 429 ? -17.775 -6.755 16.459 1.00 97.94 429 ALA A CA 1
ATOM 3358 C C . ALA A 1 429 ? -18.977 -6.983 17.392 1.00 97.94 429 ALA A C 1
ATOM 3360 O O . ALA A 1 429 ? -20.039 -7.373 16.911 1.00 97.94 429 ALA A O 1
ATOM 3361 N N . LEU A 1 430 ? -18.852 -6.678 18.691 1.00 98.31 430 LEU A N 1
ATOM 3362 C CA . LEU A 1 430 ? -19.970 -6.745 19.646 1.00 98.31 430 LEU A CA 1
ATOM 3363 C C . LEU A 1 430 ? -21.094 -5.766 19.284 1.00 98.31 430 LEU A C 1
ATOM 3365 O O . LEU A 1 430 ? -22.258 -6.159 19.258 1.00 98.31 430 LEU A O 1
ATOM 3369 N N . MET A 1 431 ? -20.760 -4.516 18.941 1.00 98.38 431 MET A N 1
ATOM 3370 C CA . MET A 1 431 ? -21.751 -3.528 18.498 1.00 98.38 431 MET A CA 1
ATOM 3371 C C . MET A 1 431 ? -22.480 -3.986 17.230 1.00 98.38 431 MET A C 1
ATOM 3373 O O . MET A 1 431 ? -23.706 -3.895 17.154 1.00 98.38 431 MET A O 1
ATOM 3377 N N . ALA A 1 432 ? -21.745 -4.490 16.234 1.00 98.12 432 ALA A N 1
ATOM 3378 C CA . ALA A 1 432 ? -22.325 -4.986 14.990 1.00 98.12 432 ALA A CA 1
ATOM 3379 C C . ALA A 1 432 ? -23.226 -6.207 15.234 1.00 98.12 432 ALA A C 1
ATOM 3381 O O . ALA A 1 432 ? -24.351 -6.245 14.735 1.00 98.12 432 ALA A O 1
ATOM 3382 N N . SER A 1 433 ? -22.770 -7.161 16.051 1.00 98.31 433 SER A N 1
ATOM 3383 C CA . SER A 1 433 ? -23.549 -8.333 16.466 1.00 98.31 433 SER A CA 1
ATOM 3384 C C . SER A 1 433 ? -24.858 -7.926 17.148 1.00 98.31 433 SER A C 1
ATOM 3386 O O . SER A 1 433 ? -25.935 -8.351 16.725 1.00 98.31 433 SER A O 1
ATOM 3388 N N . ALA A 1 434 ? -24.798 -7.007 18.117 1.00 98.31 434 ALA A N 1
ATOM 3389 C CA . ALA A 1 434 ? -25.977 -6.531 18.828 1.00 98.31 434 ALA A CA 1
ATOM 3390 C C . ALA A 1 434 ? -27.005 -5.862 17.905 1.00 98.31 434 ALA A C 1
ATOM 3392 O O . ALA A 1 434 ? -28.209 -6.113 18.009 1.00 98.31 434 ALA A O 1
ATOM 3393 N N . LEU A 1 435 ? -26.540 -5.027 16.971 1.00 97.75 435 LEU A N 1
ATOM 3394 C CA . LEU A 1 435 ? -27.413 -4.376 15.997 1.00 97.75 435 LEU A CA 1
ATOM 3395 C C . LEU A 1 435 ? -28.105 -5.392 15.081 1.00 97.75 435 LEU A C 1
ATOM 3397 O O . LEU A 1 435 ? -29.296 -5.229 14.810 1.00 97.75 435 LEU A O 1
ATOM 3401 N N . LEU A 1 436 ? -27.396 -6.437 14.640 1.00 98.12 436 LEU A N 1
ATOM 3402 C CA . LEU A 1 436 ? -27.979 -7.510 13.831 1.00 98.12 436 LEU A CA 1
ATOM 3403 C C . LEU A 1 436 ? -28.997 -8.333 14.616 1.00 98.12 436 LEU A C 1
ATOM 3405 O O . LEU A 1 436 ? -30.102 -8.552 14.117 1.00 98.12 436 LEU A O 1
ATOM 3409 N N . HIS A 1 437 ? -28.668 -8.719 15.851 1.00 98.31 437 HIS A N 1
ATOM 3410 C CA . HIS A 1 437 ? -29.598 -9.415 16.735 1.00 98.31 437 HIS A CA 1
ATOM 3411 C C . HIS A 1 437 ? -30.890 -8.621 16.928 1.00 98.31 437 HIS A C 1
ATOM 3413 O O . HIS A 1 437 ? -31.972 -9.182 16.796 1.00 98.31 437 HIS A O 1
ATOM 3419 N N . HIS A 1 438 ? -30.808 -7.314 17.191 1.00 97.62 438 HIS A N 1
ATOM 3420 C CA . HIS A 1 438 ? -32.003 -6.506 17.426 1.00 97.62 438 HIS A CA 1
ATOM 3421 C C . HIS A 1 438 ? -32.818 -6.244 16.151 1.00 97.62 438 HIS A C 1
ATOM 3423 O O . HIS A 1 438 ? -34.038 -6.388 16.180 1.00 97.62 438 HIS A O 1
ATOM 3429 N N . LYS A 1 439 ? -32.168 -5.828 15.055 1.00 96.94 439 LYS A N 1
ATOM 3430 C CA . LYS A 1 439 ? -32.868 -5.308 13.868 1.00 96.94 439 LYS A CA 1
ATOM 3431 C C . LYS A 1 439 ? -33.262 -6.374 12.856 1.00 96.94 439 LYS A C 1
ATOM 3433 O O . LYS A 1 439 ? -34.322 -6.253 12.260 1.00 96.94 439 LYS A O 1
ATOM 3438 N N . GLU A 1 440 ? -32.405 -7.365 12.636 1.00 97.38 440 GLU A N 1
ATOM 3439 C CA . GLU A 1 440 ? -32.581 -8.325 11.540 1.00 97.38 440 GLU A CA 1
ATOM 3440 C C . GLU A 1 440 ? -33.024 -9.706 12.040 1.00 97.38 440 GLU A C 1
ATOM 3442 O O . GLU A 1 440 ? -33.681 -10.436 11.303 1.00 97.38 440 GLU A O 1
ATOM 3447 N N . LEU A 1 441 ? -32.671 -10.070 13.281 1.00 96.88 441 LEU A N 1
ATOM 3448 C CA . LEU A 1 441 ? -33.018 -11.366 13.883 1.00 96.88 441 LEU A CA 1
ATOM 3449 C C . LEU A 1 441 ? -34.128 -11.274 14.944 1.00 96.88 441 LEU A C 1
ATOM 3451 O O . LEU A 1 441 ? -34.627 -12.303 15.382 1.00 96.88 441 LEU A O 1
ATOM 3455 N N . GLU A 1 442 ? -34.509 -10.063 15.365 1.00 96.94 442 GLU A N 1
ATOM 3456 C CA . GLU A 1 442 ? -35.499 -9.798 16.428 1.00 96.94 442 GLU A CA 1
ATOM 3457 C C . GLU A 1 442 ? -35.141 -10.411 17.808 1.00 96.94 442 GLU A C 1
ATOM 3459 O O . GLU A 1 442 ? -35.944 -10.460 18.743 1.00 96.94 442 GLU A O 1
ATOM 3464 N N . GLU A 1 443 ? -33.882 -10.799 18.002 1.00 97.81 443 GLU A N 1
ATOM 3465 C CA . GLU A 1 443 ? -33.321 -11.421 19.202 1.00 97.81 443 GLU A CA 1
ATOM 3466 C C . GLU A 1 443 ? -32.810 -10.368 20.198 1.00 97.81 443 GLU A C 1
ATOM 3468 O O . GLU A 1 443 ? -31.641 -10.322 20.582 1.00 97.81 443 GLU A O 1
ATOM 3473 N N . SER A 1 444 ? -33.702 -9.499 20.668 1.00 97.94 444 SER A N 1
ATOM 3474 C CA . SER A 1 444 ? -33.318 -8.347 21.506 1.00 97.94 444 SER A CA 1
ATOM 3475 C C . SER A 1 444 ? -32.587 -8.721 22.808 1.00 97.94 444 SER A C 1
ATOM 3477 O O . SER A 1 444 ? -31.763 -7.950 23.290 1.00 97.94 444 SER A O 1
ATOM 3479 N N . ARG A 1 445 ? -32.827 -9.914 23.375 1.00 97.69 445 ARG A N 1
ATOM 3480 C CA . ARG A 1 445 ? -32.072 -10.396 24.549 1.00 97.69 445 ARG A CA 1
ATOM 3481 C C . ARG A 1 445 ? -30.603 -10.672 24.227 1.00 97.69 445 ARG A C 1
ATOM 3483 O O . ARG A 1 445 ? -29.749 -10.341 25.042 1.00 97.69 445 ARG A O 1
ATOM 3490 N N . ALA A 1 446 ? -30.319 -11.262 23.065 1.00 98.00 446 ALA A N 1
ATOM 3491 C CA . ALA A 1 446 ? -28.950 -11.499 22.615 1.00 98.00 446 ALA A CA 1
ATOM 3492 C C . ALA A 1 446 ? -28.241 -10.166 22.341 1.00 98.00 446 ALA A C 1
ATOM 3494 O O . ALA A 1 446 ? -27.125 -9.959 22.807 1.00 98.00 446 ALA A O 1
ATOM 3495 N N . ALA A 1 447 ? -28.948 -9.211 21.725 1.00 98.38 447 ALA A N 1
ATOM 3496 C CA . ALA A 1 447 ? -28.430 -7.861 21.523 1.00 98.38 447 ALA A CA 1
ATOM 3497 C C . ALA A 1 447 ? -28.036 -7.166 22.838 1.00 98.38 447 ALA A C 1
ATOM 3499 O O . ALA A 1 447 ? -26.937 -6.627 22.952 1.00 98.38 447 ALA A O 1
ATOM 3500 N N . LEU A 1 448 ? -28.906 -7.210 23.855 1.00 98.25 448 LEU A N 1
ATOM 3501 C CA . LEU A 1 448 ? -28.605 -6.650 25.177 1.00 98.25 448 LEU A CA 1
ATOM 3502 C C . LEU A 1 448 ? -27.419 -7.352 25.854 1.00 98.25 448 LEU A C 1
ATOM 3504 O O . LEU A 1 448 ? -26.649 -6.691 26.548 1.00 98.25 448 LEU A O 1
ATOM 3508 N N . ALA A 1 449 ? -27.254 -8.663 25.650 1.00 98.31 449 ALA A N 1
ATOM 3509 C CA . ALA A 1 449 ? -26.118 -9.411 26.181 1.00 98.31 449 ALA A CA 1
ATOM 3510 C C . ALA A 1 449 ? -24.792 -8.975 25.535 1.00 98.31 449 ALA A C 1
ATOM 3512 O O . ALA A 1 449 ? -23.832 -8.706 26.257 1.00 98.31 449 ALA A O 1
ATOM 3513 N N . ASP A 1 450 ? -24.746 -8.831 24.208 1.00 98.38 450 ASP A N 1
ATOM 3514 C CA . ASP A 1 450 ? -23.551 -8.367 23.491 1.00 98.38 450 ASP A CA 1
ATOM 3515 C C . ASP A 1 450 ? -23.156 -6.935 23.887 1.00 98.38 450 ASP A C 1
ATOM 3517 O O . ASP A 1 450 ? -21.984 -6.666 24.152 1.00 98.38 450 ASP A O 1
ATOM 3521 N N . LEU A 1 451 ? -24.129 -6.023 24.013 1.00 98.56 451 LEU A N 1
ATOM 3522 C CA . LEU A 1 451 ? -23.872 -4.653 24.479 1.00 98.56 451 LEU A CA 1
ATOM 3523 C C . LEU A 1 451 ? -23.392 -4.619 25.932 1.00 98.56 451 LEU A C 1
ATOM 3525 O O . LEU A 1 451 ? -22.490 -3.853 26.272 1.00 98.56 451 LEU A O 1
ATOM 3529 N N . ARG A 1 452 ? -23.959 -5.469 26.797 1.00 98.38 452 ARG A N 1
ATOM 3530 C CA . ARG A 1 452 ? -23.536 -5.562 28.197 1.00 98.38 452 ARG A CA 1
ATOM 3531 C C . ARG A 1 452 ? -22.078 -6.014 28.308 1.00 98.38 452 ARG A C 1
ATOM 3533 O O . ARG A 1 452 ? -21.347 -5.444 29.111 1.00 98.38 452 ARG A O 1
ATOM 3540 N N . ARG A 1 453 ? -21.622 -6.932 27.449 1.00 98.12 453 ARG A N 1
ATOM 3541 C CA . ARG A 1 453 ? -20.206 -7.331 27.396 1.00 98.12 453 ARG A CA 1
ATOM 3542 C C . ARG A 1 453 ? -19.267 -6.166 27.099 1.00 98.12 453 ARG A C 1
ATOM 3544 O O . ARG A 1 453 ? -18.192 -6.118 27.675 1.00 98.12 453 ARG A O 1
ATOM 3551 N N . ILE A 1 454 ? -19.666 -5.188 26.281 1.00 98.25 454 ILE A N 1
ATOM 3552 C CA . ILE A 1 454 ? -18.841 -3.987 26.045 1.00 98.25 454 ILE A CA 1
ATOM 3553 C C . ILE A 1 454 ? -18.613 -3.221 27.353 1.00 98.25 454 ILE A C 1
ATOM 3555 O O . ILE A 1 454 ? -17.504 -2.782 27.643 1.00 98.25 454 ILE A O 1
ATOM 3559 N N . LEU A 1 455 ? -19.656 -3.093 28.170 1.00 97.81 455 LEU A N 1
ATOM 3560 C CA . LEU A 1 455 ? -19.601 -2.370 29.439 1.00 97.81 455 LEU A CA 1
ATOM 3561 C C . LEU A 1 455 ? -18.806 -3.088 30.529 1.00 97.81 455 LEU A C 1
ATOM 3563 O O . LEU A 1 455 ? -18.281 -2.407 31.418 1.00 97.81 455 LEU A O 1
ATOM 3567 N N . ASP A 1 456 ? -18.781 -4.418 30.477 1.00 97.44 456 ASP A N 1
ATOM 3568 C CA . ASP A 1 456 ? -18.163 -5.281 31.481 1.00 97.44 456 ASP A CA 1
ATOM 3569 C C . ASP A 1 456 ? -16.702 -5.594 31.117 1.00 97.44 456 ASP A C 1
ATOM 3571 O O . ASP A 1 456 ? -15.806 -5.390 31.938 1.00 97.44 456 ASP A O 1
ATOM 3575 N N . ASP A 1 457 ? -16.451 -6.008 29.872 1.00 97.06 457 ASP A N 1
ATOM 3576 C CA . ASP A 1 457 ? -15.131 -6.417 29.378 1.00 97.06 457 ASP A CA 1
ATOM 3577 C C . ASP A 1 457 ? -14.287 -5.206 28.918 1.00 97.06 457 ASP A C 1
ATOM 3579 O O . ASP A 1 457 ? -13.056 -5.237 28.993 1.00 97.06 457 ASP A O 1
ATOM 3583 N N . TYR A 1 458 ? -14.930 -4.114 28.473 1.00 97.12 458 TYR A N 1
ATOM 3584 C CA . TYR A 1 458 ? -14.271 -2.943 27.870 1.00 97.12 458 TYR A CA 1
ATOM 3585 C C . TYR A 1 458 ? -14.729 -1.586 28.456 1.00 97.12 458 TYR A C 1
ATOM 3587 O O . TYR A 1 458 ? -15.030 -0.649 27.710 1.00 97.12 458 TYR A O 1
ATOM 3595 N N . PRO A 1 459 ? -14.738 -1.407 29.793 1.00 96.81 459 PRO A N 1
ATOM 3596 C CA . PRO A 1 459 ? -15.378 -0.263 30.452 1.00 96.81 459 PRO A CA 1
ATOM 3597 C C . PRO A 1 459 ? -14.763 1.111 30.136 1.00 96.81 459 PRO A C 1
ATOM 3599 O O . PRO A 1 459 ? -15.425 2.125 30.347 1.00 96.81 459 PRO A O 1
ATOM 3602 N N . SER A 1 460 ? -13.507 1.164 29.680 1.00 95.88 460 SER A N 1
ATOM 3603 C CA . SER A 1 460 ? -12.798 2.399 29.310 1.00 95.88 460 SER A CA 1
ATOM 3604 C C . SER A 1 460 ? -12.802 2.688 27.806 1.00 95.88 460 SER A C 1
ATOM 3606 O O . SER A 1 460 ? -12.193 3.670 27.378 1.00 95.88 460 SER A O 1
ATOM 3608 N N . HIS A 1 461 ? -13.438 1.837 26.995 1.00 97.38 461 HIS A N 1
ATOM 3609 C CA . HIS A 1 461 ? -13.475 2.028 25.551 1.00 97.38 461 HIS A CA 1
ATOM 3610 C C . HIS A 1 461 ? -14.310 3.272 25.184 1.00 97.38 461 HIS A C 1
ATOM 3612 O O . HIS A 1 461 ? -15.348 3.496 25.811 1.00 97.38 461 HIS A O 1
ATOM 3618 N N . PRO A 1 462 ? -13.915 4.061 24.162 1.00 96.69 462 PRO A N 1
ATOM 3619 C CA . PRO A 1 462 ? -14.653 5.260 23.754 1.00 96.69 462 PRO A CA 1
ATOM 3620 C C . PRO A 1 462 ? -16.129 5.022 23.411 1.00 96.69 462 PRO A C 1
ATOM 3622 O O . PRO A 1 462 ? -16.931 5.916 23.617 1.00 96.69 462 PRO A O 1
ATOM 3625 N N . ASP A 1 463 ? -16.481 3.823 22.937 1.00 97.31 463 ASP A N 1
ATOM 3626 C CA . ASP A 1 463 ? -17.863 3.448 22.585 1.00 97.31 463 ASP A CA 1
ATOM 3627 C C . ASP A 1 463 ? -18.668 2.822 23.743 1.00 97.31 463 ASP A C 1
ATOM 3629 O O . ASP A 1 463 ? -19.781 2.336 23.534 1.00 97.31 463 ASP A O 1
ATOM 3633 N N . ALA A 1 464 ? -18.127 2.774 24.966 1.00 98.06 464 ALA A N 1
ATOM 3634 C CA . ALA A 1 464 ? -18.828 2.160 26.095 1.00 98.06 464 ALA A CA 1
ATOM 3635 C C . ALA A 1 464 ? -20.119 2.917 26.457 1.00 98.06 464 ALA A C 1
ATOM 3637 O O . ALA A 1 464 ? -21.134 2.299 26.774 1.00 98.06 464 ALA A O 1
ATOM 3638 N N . ASP A 1 465 ? -20.126 4.248 26.368 1.00 98.19 465 ASP A N 1
ATOM 3639 C CA . ASP A 1 465 ? -21.340 5.034 26.582 1.00 98.19 465 ASP A CA 1
ATOM 3640 C C . ASP A 1 465 ? -22.375 4.777 25.476 1.00 98.19 465 ASP A C 1
ATOM 3642 O O . ASP A 1 465 ? -23.537 4.505 25.777 1.00 98.19 465 ASP A O 1
ATOM 3646 N N . ASN A 1 466 ? -21.956 4.745 24.211 1.00 98.38 466 ASN A N 1
ATOM 3647 C CA . ASN A 1 466 ? -22.811 4.408 23.077 1.00 98.38 466 ASN A CA 1
ATOM 3648 C C . ASN A 1 466 ? -23.451 3.014 23.231 1.00 98.38 466 ASN A C 1
ATOM 3650 O O . ASN A 1 466 ? -24.644 2.850 22.977 1.00 98.38 466 ASN A O 1
ATOM 3654 N N . ALA A 1 467 ? -22.710 2.021 23.734 1.00 98.44 467 ALA A N 1
ATOM 3655 C CA . ALA A 1 467 ? -23.260 0.693 24.004 1.00 98.44 467 ALA A CA 1
ATOM 3656 C C . ALA A 1 467 ? -24.414 0.739 25.025 1.00 98.44 467 ALA A C 1
ATOM 3658 O O . ALA A 1 467 ? -25.483 0.175 24.780 1.00 98.44 467 ALA A O 1
ATOM 3659 N N . LEU A 1 468 ? -24.248 1.463 26.141 1.00 98.56 468 LEU A N 1
ATOM 3660 C CA . LEU A 1 468 ? -25.317 1.626 27.136 1.00 98.56 468 LEU A CA 1
ATOM 3661 C C . LEU A 1 468 ? -26.489 2.462 26.599 1.00 98.56 468 LEU A C 1
ATOM 3663 O O . LEU A 1 468 ? -27.642 2.195 26.939 1.00 98.56 468 LEU A O 1
ATOM 3667 N N . PHE A 1 469 ? -26.217 3.448 25.743 1.00 98.50 469 PHE A N 1
ATOM 3668 C CA . PHE A 1 469 ? -27.252 4.216 25.053 1.00 98.50 469 PHE A CA 1
ATOM 3669 C C . PHE A 1 469 ? -28.112 3.321 24.148 1.00 98.50 469 PHE A C 1
ATOM 3671 O O . PHE A 1 469 ? -29.341 3.384 24.208 1.00 98.50 469 PHE A O 1
ATOM 3678 N N . GLU A 1 470 ? -27.499 2.437 23.360 1.00 98.38 470 GLU A N 1
ATOM 3679 C CA . GLU A 1 470 ? -28.233 1.493 22.512 1.00 98.38 470 GLU A CA 1
ATOM 3680 C C . GLU A 1 470 ? -29.020 0.458 23.336 1.00 98.38 470 GLU A C 1
ATOM 3682 O O . GLU A 1 470 ? -30.155 0.144 22.978 1.00 98.38 470 GLU A O 1
ATOM 3687 N N . MET A 1 471 ? -28.518 0.009 24.497 1.00 98.62 471 MET A N 1
ATOM 3688 C CA . MET A 1 471 ? -29.305 -0.838 25.414 1.00 98.62 471 MET A CA 1
ATOM 3689 C C . MET A 1 471 ? -30.601 -0.145 25.861 1.00 98.62 471 MET A C 1
ATOM 3691 O O . MET A 1 471 ? -31.667 -0.763 25.857 1.00 98.62 471 MET A O 1
ATOM 3695 N N . ILE A 1 472 ? -30.524 1.146 26.208 1.00 98.62 472 ILE A N 1
ATOM 3696 C CA . ILE A 1 472 ? -31.687 1.964 26.595 1.00 98.62 472 ILE A CA 1
ATOM 3697 C C . ILE A 1 472 ? -32.686 2.047 25.441 1.00 98.62 472 ILE A C 1
ATOM 3699 O O . ILE A 1 472 ? -33.885 1.884 25.660 1.00 98.62 472 ILE A O 1
ATOM 3703 N N . ARG A 1 473 ? -32.210 2.254 24.208 1.00 98.38 473 ARG A N 1
ATOM 3704 C CA . ARG A 1 473 ? -33.076 2.304 23.020 1.00 98.38 473 ARG A CA 1
ATOM 3705 C C . ARG A 1 473 ? -33.776 0.978 22.757 1.00 98.38 473 ARG A C 1
ATOM 3707 O O . ARG A 1 473 ? -34.960 0.984 22.432 1.00 98.38 473 ARG A O 1
ATOM 3714 N N . ILE A 1 474 ? -33.072 -0.144 22.903 1.00 98.25 474 ILE A N 1
ATOM 3715 C CA . ILE A 1 474 ? -33.660 -1.478 22.737 1.00 98.25 474 ILE A CA 1
ATOM 3716 C C . ILE A 1 474 ? -34.760 -1.698 23.782 1.00 98.25 474 ILE A C 1
ATOM 3718 O O . ILE A 1 474 ? -35.878 -2.055 23.410 1.00 98.25 474 ILE A O 1
ATOM 3722 N N . ALA A 1 475 ? -34.490 -1.418 25.061 1.00 98.12 475 ALA A N 1
ATOM 3723 C CA . ALA A 1 475 ? -35.480 -1.556 26.132 1.00 98.12 475 ALA A CA 1
ATOM 3724 C C . ALA A 1 475 ? -36.696 -0.626 25.928 1.00 98.12 475 ALA A C 1
ATOM 3726 O O . ALA A 1 475 ? -37.843 -1.058 26.077 1.00 98.12 475 ALA A O 1
ATOM 3727 N N . GLU A 1 476 ? -36.466 0.622 25.499 1.00 97.56 476 GLU A N 1
ATOM 3728 C CA . GLU A 1 476 ? -37.531 1.588 25.201 1.00 97.56 476 GLU A CA 1
ATOM 3729 C C . GLU A 1 476 ? -38.400 1.112 24.023 1.00 97.56 476 GLU A C 1
ATOM 3731 O O . GLU A 1 476 ? -39.630 1.153 24.109 1.00 97.56 476 GLU A O 1
ATOM 3736 N N . ASN A 1 477 ? -37.783 0.592 22.953 1.00 96.69 477 ASN A N 1
ATOM 3737 C CA . ASN A 1 477 ? -38.484 0.025 21.792 1.00 96.69 477 ASN A CA 1
ATOM 3738 C C . ASN A 1 477 ? -39.357 -1.177 22.179 1.00 96.69 477 ASN A C 1
ATOM 3740 O O . ASN A 1 477 ? -40.464 -1.332 21.660 1.00 96.69 477 ASN A O 1
ATOM 3744 N N . GLN A 1 478 ? -38.887 -2.000 23.118 1.00 97.38 478 GLN A N 1
ATOM 3745 C CA . GLN A 1 478 ? -39.649 -3.117 23.681 1.00 97.38 478 GLN A CA 1
ATOM 3746 C C . GLN A 1 478 ? -40.721 -2.681 24.688 1.00 97.38 478 GLN A C 1
ATOM 3748 O O . GLN A 1 478 ? -41.524 -3.507 25.119 1.00 97.38 478 GLN A O 1
ATOM 3753 N N . ARG A 1 479 ? -40.761 -1.388 25.041 1.00 97.25 479 ARG A N 1
ATOM 3754 C CA . ARG A 1 479 ? -41.613 -0.812 26.091 1.00 97.25 479 ARG A CA 1
ATOM 3755 C C . ARG A 1 479 ? -41.374 -1.434 27.470 1.00 97.25 479 ARG A C 1
ATOM 3757 O O . ARG A 1 479 ? -42.266 -1.412 28.318 1.00 97.25 479 ARG A O 1
ATOM 3764 N N . ASP A 1 480 ? -40.168 -1.943 27.715 1.00 97.50 480 ASP A N 1
ATOM 3765 C CA . ASP A 1 480 ? -39.729 -2.368 29.043 1.00 97.50 480 ASP A CA 1
ATOM 3766 C C . ASP A 1 480 ? -39.287 -1.131 29.835 1.00 97.50 480 ASP A C 1
ATOM 3768 O O . ASP A 1 480 ? -38.105 -0.806 29.978 1.00 97.50 480 ASP A O 1
ATOM 3772 N N . TYR A 1 481 ? -40.278 -0.354 30.269 1.00 97.69 481 TYR A N 1
ATOM 3773 C CA . TYR A 1 481 ? -40.066 0.900 30.985 1.00 97.69 481 TYR A CA 1
ATOM 3774 C C . TYR A 1 481 ? -39.302 0.734 32.309 1.00 97.69 481 TYR A C 1
ATOM 3776 O O . TYR A 1 481 ? -38.433 1.571 32.566 1.00 97.69 481 TYR A O 1
ATOM 3784 N N . PRO A 1 482 ? -39.541 -0.311 33.130 1.00 97.19 482 PRO A N 1
ATOM 3785 C CA . PRO A 1 482 ? -38.725 -0.562 34.316 1.00 97.19 482 PRO A CA 1
ATOM 3786 C C . PRO A 1 482 ? -37.237 -0.735 33.991 1.00 97.19 482 PRO A C 1
ATOM 3788 O O . PRO A 1 482 ? -36.395 -0.092 34.622 1.00 97.19 482 PRO A O 1
ATOM 3791 N N . GLU A 1 483 ? -36.907 -1.545 32.982 1.00 97.56 483 GLU A N 1
ATOM 3792 C CA . GLU A 1 483 ? -35.512 -1.762 32.591 1.00 97.56 483 GLU A CA 1
ATOM 3793 C C . GLU A 1 483 ? -34.902 -0.508 31.955 1.00 97.56 483 GLU A C 1
ATOM 3795 O O . GLU A 1 483 ? -33.764 -0.141 32.253 1.00 97.56 483 GLU A O 1
ATOM 3800 N N . THR A 1 484 ? -35.682 0.220 31.153 1.00 98.38 484 THR A N 1
ATOM 3801 C CA . THR A 1 484 ? -35.253 1.486 30.545 1.00 98.38 484 THR A CA 1
ATOM 3802 C C . THR A 1 484 ? -34.918 2.533 31.616 1.00 98.38 484 THR A C 1
ATOM 3804 O O . THR A 1 484 ? -33.881 3.190 31.533 1.00 98.38 484 THR A O 1
ATOM 3807 N N . ASP A 1 485 ? -35.748 2.684 32.657 1.00 98.19 485 ASP A N 1
ATOM 3808 C CA . ASP A 1 485 ? -35.466 3.587 33.783 1.00 98.19 485 ASP A CA 1
ATOM 3809 C C . ASP A 1 485 ? -34.202 3.154 34.551 1.00 98.19 485 ASP A C 1
ATOM 3811 O O . ASP A 1 485 ? -33.367 4.005 34.883 1.00 98.19 485 ASP A O 1
ATOM 3815 N N . ARG A 1 486 ? -34.012 1.843 34.776 1.00 98.25 486 ARG A N 1
ATOM 3816 C CA . ARG A 1 486 ? -32.795 1.295 35.400 1.00 98.25 486 ARG A CA 1
ATOM 3817 C C . ARG A 1 486 ? -31.545 1.651 34.589 1.00 98.25 486 ARG A C 1
ATOM 3819 O O . ARG A 1 486 ? -30.591 2.191 35.154 1.00 98.25 486 ARG A O 1
ATOM 3826 N N . LEU A 1 487 ? -31.559 1.396 33.281 1.00 98.50 487 LEU A N 1
ATOM 3827 C CA . LEU A 1 487 ? -30.434 1.659 32.380 1.00 98.50 487 LEU A CA 1
ATOM 3828 C C . LEU A 1 487 ? -30.150 3.164 32.231 1.00 98.50 487 LEU A C 1
ATOM 3830 O O . LEU A 1 487 ? -28.992 3.571 32.270 1.00 98.50 487 LEU A O 1
ATOM 3834 N N . CYS A 1 488 ? -31.178 4.017 32.154 1.00 98.62 488 CYS A N 1
ATOM 3835 C CA . CYS A 1 488 ? -31.006 5.474 32.136 1.00 98.62 488 CYS A CA 1
ATOM 3836 C C . CYS A 1 488 ? -30.297 5.997 33.395 1.00 98.62 488 CYS A C 1
ATOM 3838 O O . CYS A 1 488 ? -29.446 6.887 33.307 1.00 98.62 488 CYS A O 1
ATOM 3840 N N . ARG A 1 489 ? -30.633 5.456 34.574 1.00 98.12 489 ARG A N 1
ATOM 3841 C CA . ARG A 1 489 ? -29.952 5.806 35.831 1.00 98.12 489 ARG A CA 1
ATOM 3842 C C . ARG A 1 489 ? -28.502 5.330 35.833 1.00 98.12 489 ARG A C 1
ATOM 3844 O O . ARG A 1 489 ? -27.621 6.099 36.212 1.00 98.12 489 ARG A O 1
ATOM 3851 N N . GLU A 1 490 ? -28.257 4.106 35.370 1.00 98.31 490 GLU A N 1
ATOM 3852 C CA . GLU A 1 490 ? -26.905 3.557 35.203 1.00 98.31 490 GLU A CA 1
ATOM 3853 C C . GLU A 1 490 ? -26.054 4.452 34.282 1.00 98.31 490 GLU A C 1
ATOM 3855 O O . GLU A 1 490 ? -24.923 4.801 34.623 1.00 98.31 490 GLU A O 1
ATOM 3860 N N . PHE A 1 491 ? -26.626 4.916 33.168 1.00 98.56 491 PHE A N 1
ATOM 3861 C CA . PHE A 1 491 ? -25.953 5.799 32.216 1.00 98.56 491 PHE A CA 1
ATOM 3862 C C . PHE A 1 491 ? -25.545 7.130 32.847 1.00 98.56 491 PHE A C 1
ATOM 3864 O O . PHE A 1 491 ? -24.398 7.551 32.715 1.00 98.56 491 PHE A O 1
ATOM 3871 N N . GLN A 1 492 ? -26.454 7.790 33.569 1.00 98.19 492 GLN A N 1
ATOM 3872 C CA . GLN A 1 492 ? -26.157 9.066 34.232 1.00 98.19 492 GLN A CA 1
ATOM 3873 C C . GLN A 1 492 ? -25.051 8.942 35.286 1.00 98.19 492 GLN A C 1
ATOM 3875 O O . GLN A 1 492 ? -24.317 9.902 35.512 1.00 98.19 492 GLN A O 1
ATOM 3880 N N . GLN A 1 493 ? -24.931 7.775 35.924 1.00 98.25 493 GLN A N 1
ATOM 3881 C CA . GLN A 1 493 ? -23.884 7.501 36.906 1.00 98.25 493 GLN A CA 1
ATOM 3882 C C . GLN A 1 493 ? -22.533 7.213 36.245 1.00 98.25 493 GLN A C 1
ATOM 3884 O O . GLN A 1 493 ? -21.523 7.766 36.674 1.00 98.25 493 GLN A O 1
ATOM 3889 N N . ARG A 1 494 ? -22.502 6.357 35.214 1.00 98.19 494 ARG A N 1
ATOM 3890 C CA . ARG A 1 494 ? -21.252 5.924 34.567 1.00 98.19 494 ARG A CA 1
ATOM 3891 C C . ARG A 1 494 ? -20.693 6.952 33.584 1.00 98.19 494 ARG A C 1
ATOM 3893 O O . ARG A 1 494 ? -19.480 7.113 33.511 1.00 98.19 494 ARG A O 1
ATOM 3900 N N . PHE A 1 495 ? -21.559 7.656 32.856 1.00 98.00 495 PHE A N 1
ATOM 3901 C CA . PHE A 1 495 ? -21.177 8.525 31.738 1.00 98.00 495 PHE A CA 1
ATOM 3902 C C . PHE A 1 495 ? -21.815 9.927 31.819 1.00 98.00 495 PHE A C 1
ATOM 3904 O O . PHE A 1 495 ? -22.456 10.382 30.867 1.00 98.00 495 PHE A O 1
ATOM 3911 N N . PRO A 1 496 ? -21.638 10.672 32.930 1.00 97.75 496 PRO A N 1
ATOM 3912 C CA . PRO A 1 496 ? -22.280 11.978 33.118 1.00 97.75 496 PRO A CA 1
ATOM 3913 C C . PRO A 1 496 ? -21.850 13.042 32.091 1.00 97.75 496 PRO A C 1
ATOM 3915 O O . PRO A 1 496 ? -22.590 13.996 31.858 1.00 97.75 496 PRO A O 1
ATOM 3918 N N . GLY A 1 497 ? -20.664 12.889 31.491 1.00 97.25 497 GLY A N 1
ATOM 3919 C CA . GLY A 1 497 ? -20.113 13.797 30.480 1.00 97.25 497 GLY A CA 1
ATOM 3920 C C . GLY A 1 497 ? -20.359 13.381 29.027 1.00 97.25 497 GLY A C 1
ATOM 3921 O O . GLY A 1 497 ? -19.875 14.068 28.133 1.00 97.25 497 GLY A O 1
ATOM 3922 N N . SER A 1 498 ? -21.067 12.273 28.785 1.00 97.88 498 SER A N 1
ATOM 3923 C CA . SER A 1 498 ? -21.347 11.795 27.427 1.00 97.88 498 SER A CA 1
ATOM 3924 C C . SER A 1 498 ? -22.242 12.768 26.654 1.00 97.88 498 SER A C 1
ATOM 3926 O O . SER A 1 498 ? -23.130 13.412 27.226 1.00 97.88 498 SER A O 1
ATOM 3928 N N . GLU A 1 499 ? -22.068 12.825 25.333 1.00 97.81 499 GLU A N 1
ATOM 3929 C CA . GLU A 1 499 ? -22.931 13.607 24.443 1.00 97.81 499 GLU A CA 1
ATOM 3930 C C . GLU A 1 499 ? -24.406 13.166 24.504 1.00 97.81 499 GLU A C 1
ATOM 3932 O O . GLU A 1 499 ? -25.313 13.983 24.317 1.00 97.81 499 GLU A O 1
ATOM 3937 N N . PHE A 1 500 ? -24.671 11.909 24.879 1.00 98.00 500 PHE A N 1
ATOM 3938 C CA . PHE A 1 500 ? -26.029 11.376 25.013 1.00 98.00 500 PHE A CA 1
ATOM 3939 C C . PHE A 1 500 ? -26.718 11.758 26.334 1.00 98.00 500 PHE A C 1
ATOM 3941 O O . PHE A 1 500 ? -27.921 11.530 26.487 1.00 98.00 500 PHE A O 1
ATOM 3948 N N . ALA A 1 501 ? -26.020 12.379 27.294 1.00 98.12 501 ALA A N 1
ATOM 3949 C CA . ALA A 1 501 ? -26.551 12.641 28.638 1.00 98.12 501 ALA A CA 1
ATOM 3950 C C . ALA A 1 501 ? -27.832 13.501 28.642 1.00 98.12 501 ALA A C 1
ATOM 3952 O O . ALA A 1 501 ? -28.692 13.361 29.519 1.00 98.12 501 ALA A O 1
ATOM 3953 N N . ARG A 1 502 ? -27.994 14.400 27.661 1.00 97.75 502 ARG A N 1
ATOM 3954 C CA . ARG A 1 502 ? -29.242 15.159 27.480 1.00 97.75 502 ARG A CA 1
ATOM 3955 C C . ARG A 1 502 ? -30.390 14.245 27.050 1.00 97.75 502 ARG A C 1
ATOM 3957 O O . ARG A 1 502 ? -31.416 14.232 27.723 1.00 97.75 502 ARG A O 1
ATOM 3964 N N . ASN A 1 503 ? -30.185 13.449 26.002 1.00 98.12 503 ASN A N 1
ATOM 3965 C CA . ASN A 1 503 ? -31.193 12.526 25.480 1.00 98.12 503 ASN A CA 1
ATOM 3966 C C . ASN A 1 503 ? -31.645 11.537 26.561 1.00 98.12 503 ASN A C 1
ATOM 3968 O O . ASN A 1 503 ? -32.837 11.287 26.706 1.00 98.12 503 ASN A O 1
ATOM 3972 N N . ILE A 1 504 ? -30.710 11.046 27.379 1.00 98.50 504 ILE A N 1
ATOM 3973 C CA . ILE A 1 504 ? -31.014 10.131 28.483 1.00 98.50 504 ILE A CA 1
ATOM 3974 C C . ILE A 1 504 ? -31.853 10.786 29.582 1.00 98.50 504 ILE A C 1
ATOM 3976 O O . ILE A 1 504 ? -32.771 10.152 30.102 1.00 98.50 504 ILE A O 1
ATOM 3980 N N . ARG A 1 505 ? -31.602 12.056 29.931 1.00 98.12 505 ARG A N 1
ATOM 3981 C CA . ARG A 1 505 ? -32.468 12.793 30.873 1.00 98.12 505 ARG A CA 1
ATOM 3982 C C . ARG A 1 505 ? -33.894 12.922 30.343 1.00 98.12 505 ARG A C 1
ATOM 3984 O O . ARG A 1 505 ? -34.840 12.699 31.099 1.00 98.12 505 ARG A O 1
ATOM 3991 N N . ASP A 1 506 ? -34.034 13.227 29.057 1.00 97.88 506 ASP A N 1
ATOM 3992 C CA . ASP A 1 506 ? -35.339 13.369 28.414 1.00 97.88 506 ASP A CA 1
ATOM 3993 C C . ASP A 1 506 ? -36.077 12.021 28.353 1.00 97.88 506 ASP A C 1
ATOM 3995 O O . ASP A 1 506 ? -37.255 11.947 28.709 1.00 97.88 506 ASP A O 1
ATOM 3999 N N . THR A 1 507 ? -35.386 10.937 27.979 1.00 98.00 507 THR A N 1
ATOM 4000 C CA . THR A 1 507 ? -35.941 9.574 27.992 1.00 98.00 507 THR A CA 1
ATOM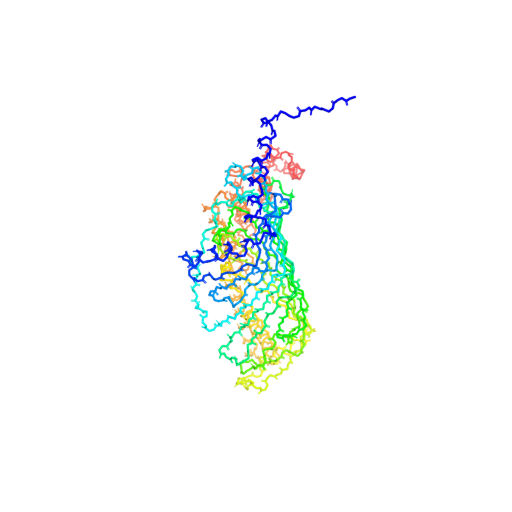 4001 C C . THR A 1 507 ? -36.366 9.156 29.399 1.00 98.00 507 THR A C 1
ATOM 4003 O O . THR A 1 507 ? -37.503 8.728 29.583 1.00 98.00 507 THR A O 1
ATOM 4006 N N . LEU A 1 508 ? -35.527 9.365 30.418 1.00 97.62 508 LEU A N 1
ATOM 4007 C CA . LEU A 1 508 ? -35.861 9.058 31.813 1.00 97.62 508 LEU A CA 1
ATOM 4008 C C . LEU A 1 508 ? -37.128 9.794 32.283 1.00 97.62 508 LEU A C 1
ATOM 4010 O O . LEU A 1 508 ? -38.001 9.198 32.915 1.00 97.62 508 LEU A O 1
ATOM 4014 N N . ALA A 1 509 ? -37.264 11.081 31.945 1.00 97.25 509 ALA A N 1
ATOM 4015 C CA . ALA A 1 509 ? -38.444 11.872 32.289 1.00 97.25 509 ALA A CA 1
ATOM 4016 C C . ALA A 1 509 ? -39.725 11.369 31.596 1.00 97.25 509 ALA A C 1
ATOM 4018 O O . ALA A 1 509 ? -40.805 11.440 32.189 1.00 97.25 509 ALA A O 1
ATOM 4019 N N . ARG A 1 510 ? -39.625 10.853 30.360 1.00 97.44 510 ARG A N 1
ATOM 4020 C CA . ARG A 1 510 ? -40.756 10.214 29.664 1.00 97.44 510 ARG A CA 1
ATOM 4021 C C . ARG A 1 510 ? -41.136 8.888 30.316 1.00 97.44 510 ARG A C 1
ATOM 4023 O O . ARG A 1 510 ? -42.303 8.692 30.638 1.00 97.44 510 ARG A O 1
ATOM 4030 N N . VAL A 1 511 ? -40.159 8.007 30.520 1.00 97.44 511 VAL A N 1
ATOM 4031 C CA . VAL A 1 511 ? -40.353 6.627 30.993 1.00 97.44 511 VAL A CA 1
ATOM 4032 C C . VAL A 1 511 ? -40.962 6.586 32.396 1.00 97.44 511 VAL A C 1
ATOM 4034 O O . VAL A 1 511 ? -41.865 5.793 32.647 1.00 97.44 511 VAL A O 1
ATOM 4037 N N . ARG A 1 512 ? -40.575 7.505 33.289 1.00 95.62 512 ARG A N 1
ATOM 4038 C CA . ARG A 1 512 ? -41.126 7.597 34.656 1.00 95.62 512 ARG A CA 1
ATOM 4039 C C . ARG A 1 512 ? -42.626 7.859 34.738 1.00 95.62 512 ARG A C 1
ATOM 4041 O O . ARG A 1 512 ? -43.216 7.625 35.781 1.00 95.62 512 ARG A O 1
ATOM 4048 N N . ARG A 1 513 ? -43.262 8.324 33.661 1.00 95.38 513 ARG A N 1
ATOM 4049 C CA . ARG A 1 513 ? -44.728 8.460 33.614 1.00 95.38 513 ARG A CA 1
ATOM 4050 C C . ARG A 1 513 ? -45.441 7.108 33.528 1.00 95.38 513 ARG A C 1
ATOM 4052 O O . ARG A 1 513 ? -46.651 7.056 33.717 1.00 95.38 513 ARG A O 1
ATOM 4059 N N . PHE A 1 514 ? -44.704 6.048 33.207 1.00 94.31 514 PHE A N 1
ATOM 4060 C CA . PHE A 1 514 ? -45.224 4.703 32.980 1.00 94.31 514 PHE A CA 1
ATOM 4061 C C . PHE A 1 514 ? -44.774 3.692 34.046 1.00 94.31 514 PHE A C 1
ATOM 4063 O O . PHE A 1 514 ? -45.271 2.570 34.049 1.00 94.31 514 PHE A O 1
ATOM 4070 N N . VAL A 1 515 ? -43.856 4.074 34.941 1.00 86.06 515 VAL A N 1
ATOM 4071 C CA . VAL A 1 515 ? -43.362 3.235 36.044 1.00 86.06 515 VAL A CA 1
ATOM 4072 C C . VAL A 1 515 ? -44.046 3.702 37.332 1.00 86.06 515 VAL A C 1
ATOM 4074 O O . VAL A 1 515 ? -43.777 4.812 37.787 1.00 86.06 515 VAL A O 1
ATOM 4077 N N . TRP A 1 516 ? -44.958 2.882 37.864 1.00 75.38 516 TRP A N 1
ATOM 4078 C CA . TRP A 1 516 ? -45.758 3.154 39.068 1.00 75.38 516 TRP A CA 1
ATOM 4079 C C . TRP A 1 516 ? -45.215 2.431 40.295 1.00 75.38 516 TRP A C 1
ATOM 4081 O O . TRP A 1 516 ? -44.763 1.273 40.132 1.00 75.38 516 TRP A O 1
#

Foldseek 3Di:
DDDDDDDPVNVVVVVVVVVVVVVCCCDAPQPHPCFQVVQVVVQVVVCVVPVQKHKHWRTWHQYPDNQKTKTAFIWIDGVQWPIWTWGMWIWGFDPVVVVVQATETAEIETEDIETEGEDEPVPPPPDPDPPDPDPDPPRYPLVHDYWYKYFDHKYWYWYDDPVDPHTKIKIWGGKIKTWAFDPPDPPAGWIKIKIWTWIDIPNDDTWIKIKIWTWRSVQPDLQATWIWMKIKTWFAWQQSVFPPACQPPQKGWPTWGKIWIWTWTDHRQKIKTKIKIKIAQTDMDTDPNHPPNPDDCLLVVLQVVVCVVVVHIDIWMDMWIDGPRDIDDPVVVRVVVVSVVSSLVVQLVVLVVPPDVVSPVVSVVSVVVVLVVVLVVQLVVLVPDDPLCSLQSQLVSCVPRVVVLVSSLVSLVVSCVVPVVVPVSNLVSLQSNLCSCVPVVVNNVSSLVSLVCCCVSPVPDPCNLVSLVVNLVSCVVVLVLVVNLVSLVVSCVSPVPDPCVVVSVVSNVVSVVVPD

Sequence (516 aa):
MQAPRLSKKTARRLLVAAAVWAILWLLTAFDSPLNPWLLRRAAAFQRTIEPNLEWSCARAGIGKLPNRLQARDLRLKAPGLESLTVETVMIKYRLLPLLIGRISARSIRVTGVRVQTTVDLAAMPAGTTPTNVPPPPAALDLARLPNIEVTPITVSLRLLDPASDVPIEIRLTNGNIRASITRQRTEGLPYEFTAQANLVVNHRDPAPLLLHGFLDPHSLTPAELDLDADLSLDQFPMTALTATRPRSVPFIAESGILTVRLGLCARDGRLSGLASLRIQDMTIRENTGADNARFITLPFNAWQFLTRQRNGTVEAETEIHGTLLQPVVPIGKVLQNQAGNVGRNLTVRMLEAIPLDATRDLANRIETNRTAISRHDDILKIARLPEFEQHYERGRHYERILKGYPAAVEEFKRQVERFPTQTNLAVQALMASALLHHKELEESRAALADLRRILDDYPSHPDADNALFEMIRIAENQRDYPETDRLCREFQQRFPGSEFARNIRDTLARVRRFVW

pLDDT: mean 83.64, std 13.13, range [39.09, 98.62]

Radius of gyration: 33.64 Å; chains: 1; bounding box: 108×63×78 Å